Protein AF-0000000086678630 (afdb_homodimer)

Sequence (394 aa):
MTDIEASNRVDGRSARSERTRRAIVAAHLALIDEGDLKPTGERIAERAGVSLRTLWTNFKDMETLFAASGELVKERQDAMYRRIEPELPLVERVEEFCSQRVEVLEMLAPSARASSLREPFSAQLRINRARNIARARRQIEEVFETELASAVERDQLVNAITVASTWSSWSMMRDALQMPIDDAEAIMRRMVAALLQMTDIEASNRVDGRSARSERTRRAIVAAHLALIDEGDLKPTGERIAERAGVSLRTLWTNFKDMETLFAASGELVKERQDAMYRRIEPELPLVERVEEFCSQRVEVLEMLAPSARASSLREPFSAQLRINRARNIARARRQIEEVFETELASAVERDQLVNAITVASTWSSWSMMRDALQMPIDDAEAIMRRMVAALLQ

Structure (mmCIF, N/CA/C/O backbone):
data_AF-0000000086678630-model_v1
#
loop_
_entity.id
_entity.type
_entity.pdbx_description
1 polymer 'HTH tetR-type domain-containing protein'
#
loop_
_atom_site.group_PDB
_atom_site.id
_atom_site.type_symbol
_atom_site.label_atom_id
_atom_site.label_alt_id
_atom_site.label_comp_id
_atom_site.label_asym_id
_atom_site.label_entity_id
_atom_site.label_seq_id
_atom_site.pdbx_PDB_ins_code
_atom_site.Cartn_x
_atom_site.Cartn_y
_atom_site.Cartn_z
_atom_site.occupancy
_atom_site.B_iso_or_equiv
_atom_site.auth_seq_id
_atom_site.auth_comp_id
_atom_site.auth_asym_id
_atom_site.auth_atom_id
_atom_site.pdbx_PDB_model_num
ATOM 1 N N . MET A 1 1 ? -47.656 20.438 28.766 1 54.31 1 MET A N 1
ATOM 2 C CA . MET A 1 1 ? -46.906 19.797 27.688 1 54.31 1 MET A CA 1
ATOM 3 C C . MET A 1 1 ? -47.062 18.281 27.734 1 54.31 1 MET A C 1
ATOM 5 O O . MET A 1 1 ? -46.656 17.641 28.703 1 54.31 1 MET A O 1
ATOM 9 N N . THR A 1 2 ? -47.906 17.688 26.891 1 65.38 2 THR A N 1
ATOM 10 C CA . THR A 1 2 ? -48.25 16.281 27.062 1 65.38 2 THR A CA 1
ATOM 11 C C . THR A 1 2 ? -47.094 15.375 26.656 1 65.38 2 THR A C 1
ATOM 13 O O . THR A 1 2 ? -46.219 15.789 25.891 1 65.38 2 THR A O 1
ATOM 16 N N . ASP A 1 3 ? -47.031 14.258 27.359 1 73.25 3 ASP A N 1
ATOM 17 C CA . ASP A 1 3 ? -46.031 13.195 27.156 1 73.25 3 ASP A CA 1
ATOM 18 C C . ASP A 1 3 ? -45.875 12.891 25.672 1 73.25 3 ASP A C 1
ATOM 20 O O . ASP A 1 3 ? -44.781 12.547 25.219 1 73.25 3 ASP A O 1
ATOM 24 N N . ILE A 1 4 ? -46.938 13.055 24.906 1 74 4 ILE A N 1
ATOM 25 C CA . ILE A 1 4 ? -46.938 12.773 23.484 1 74 4 ILE A CA 1
ATOM 26 C C . ILE A 1 4 ? -46.188 13.875 22.734 1 74 4 ILE A C 1
ATOM 28 O O . ILE A 1 4 ? -45.438 13.594 21.812 1 74 4 ILE A O 1
ATOM 32 N N . GLU A 1 5 ? -46.375 15.164 23.156 1 66.75 5 GLU A N 1
ATOM 33 C CA . GLU A 1 5 ? -45.688 16.281 22.5 1 66.75 5 GLU A CA 1
ATOM 34 C C . GLU A 1 5 ? -44.188 16.219 22.766 1 66.75 5 GLU A C 1
ATOM 36 O O . GLU A 1 5 ? -43.375 16.516 21.875 1 66.75 5 GLU A O 1
ATOM 41 N N . ALA A 1 6 ? -43.844 15.734 23.922 1 69.5 6 ALA A N 1
ATOM 42 C CA . ALA A 1 6 ? -42.438 15.578 24.297 1 69.5 6 ALA A CA 1
ATOM 43 C C . ALA A 1 6 ? -41.781 14.461 23.484 1 69.5 6 ALA A C 1
ATOM 45 O O . ALA A 1 6 ? -40.625 14.602 23.062 1 69.5 6 ALA A O 1
ATOM 46 N N . SER A 1 7 ? -42.531 13.406 23.375 1 69.56 7 SER A N 1
ATOM 47 C CA . SER A 1 7 ? -42.031 12.273 22.594 1 69.56 7 SER A CA 1
ATOM 48 C C . SER A 1 7 ? -41.844 12.648 21.141 1 69.56 7 SER A C 1
ATOM 50 O O . SER A 1 7 ? -40.844 12.266 20.5 1 69.56 7 SER A O 1
ATOM 52 N N . ASN A 1 8 ? -42.656 13.391 20.562 1 66.75 8 ASN A N 1
ATOM 53 C CA . ASN A 1 8 ? -42.562 13.852 19.172 1 66.75 8 ASN A CA 1
ATOM 54 C C . ASN A 1 8 ? -41.438 14.836 18.984 1 66.75 8 ASN A C 1
ATOM 56 O O . ASN A 1 8 ? -40.781 14.844 17.938 1 66.75 8 ASN A O 1
ATOM 60 N N . ARG A 1 9 ? -41.219 15.656 19.875 1 67.06 9 ARG A N 1
ATOM 61 C CA . ARG A 1 9 ? -40.125 16.609 19.844 1 67.06 9 ARG A CA 1
ATOM 62 C C . ARG A 1 9 ? -38.781 15.906 19.906 1 67.06 9 ARG A C 1
ATOM 64 O O . ARG A 1 9 ? -37.844 16.281 19.203 1 67.06 9 ARG A O 1
ATOM 71 N N . VAL A 1 10 ? -38.781 14.922 20.844 1 70.44 10 VAL A N 1
ATOM 72 C CA . VAL A 1 10 ? -37.531 14.133 20.969 1 70.44 10 VAL A CA 1
ATOM 73 C C . VAL A 1 10 ? -37.281 13.375 19.656 1 70.44 10 VAL A C 1
ATOM 75 O O . VAL A 1 10 ? -36.156 13.297 19.203 1 70.44 10 VAL A O 1
ATOM 78 N N . ASP A 1 11 ? -38.344 12.914 19.109 1 71.56 11 ASP A N 1
ATOM 79 C CA . ASP A 1 11 ? -38.25 12.211 17.828 1 71.56 11 ASP A CA 1
ATOM 80 C C . ASP A 1 11 ? -37.812 13.156 16.703 1 71.56 11 ASP A C 1
ATOM 82 O O . ASP A 1 11 ? -37 12.805 15.875 1 71.56 11 ASP A O 1
ATOM 86 N N . GLY A 1 12 ? -38.375 14.336 16.719 1 72.38 12 GLY A N 1
ATOM 87 C CA . GLY A 1 12 ? -38.031 15.336 15.719 1 72.38 12 GLY A CA 1
ATOM 88 C C . GLY A 1 12 ? -36.594 15.812 15.828 1 72.38 12 GLY A C 1
ATOM 89 O O . GLY A 1 12 ? -35.906 15.961 14.82 1 72.38 12 GLY A O 1
ATOM 90 N N . ARG A 1 13 ? -36.125 16.094 17.062 1 72.12 13 ARG A N 1
ATOM 91 C CA . ARG A 1 13 ? -34.75 16.5 17.328 1 72.12 13 ARG A CA 1
ATOM 92 C C . ARG A 1 13 ? -33.75 15.414 16.922 1 72.12 13 ARG A C 1
ATOM 94 O O . ARG A 1 13 ? -32.719 15.703 16.359 1 72.12 13 ARG A O 1
ATOM 101 N N . SER A 1 14 ? -34.156 14.234 17.281 1 76.88 14 SER A N 1
ATOM 102 C CA . SER A 1 14 ? -33.344 13.086 16.906 1 76.88 14 SER A CA 1
ATOM 103 C C . SER A 1 14 ? -33.25 12.945 15.391 1 76.88 14 SER A C 1
ATOM 105 O O . SER A 1 14 ? -32.188 12.672 14.852 1 76.88 14 SER A O 1
ATOM 107 N N . ALA A 1 15 ? -34.375 13.188 14.766 1 82.75 15 ALA A N 1
ATOM 108 C CA . ALA A 1 15 ? -34.406 13.102 13.305 1 82.75 15 ALA A CA 1
ATOM 109 C C . ALA A 1 15 ? -33.562 14.211 12.672 1 82.75 15 ALA A C 1
ATOM 111 O O . ALA A 1 15 ? -32.875 13.984 11.68 1 82.75 15 ALA A O 1
ATOM 112 N N . ARG A 1 16 ? -33.688 15.391 13.195 1 81.94 16 ARG A N 1
ATOM 113 C CA . ARG A 1 16 ? -32.906 16.516 12.68 1 81.94 16 ARG A CA 1
ATOM 114 C C . ARG A 1 16 ? -31.406 16.281 12.891 1 81.94 16 ARG A C 1
ATOM 116 O O . ARG A 1 16 ? -30.609 16.578 12 1 81.94 16 ARG A O 1
ATOM 123 N N . SER A 1 17 ? -31.094 15.766 14.031 1 85.94 17 SER A N 1
ATOM 124 C CA . SER A 1 17 ? -29.703 15.461 14.344 1 85.94 17 SER A CA 1
ATOM 125 C C . SER A 1 17 ? -29.141 14.398 13.406 1 85.94 17 SER A C 1
ATOM 127 O O . SER A 1 17 ? -28.016 14.523 12.914 1 85.94 17 SER A O 1
ATOM 129 N N . GLU A 1 18 ? -30 13.492 13.164 1 90.5 18 GLU A N 1
ATOM 130 C CA . GLU A 1 18 ? -29.578 12.422 12.266 1 90.5 18 GLU A CA 1
ATOM 131 C C . GLU A 1 18 ? -29.375 12.938 10.844 1 90.5 18 GLU A C 1
ATOM 133 O O . GLU A 1 18 ? -28.438 12.531 10.148 1 90.5 18 GLU A O 1
ATOM 138 N N . ARG A 1 19 ? -30.234 13.766 10.438 1 92.5 19 ARG A N 1
ATOM 139 C CA . ARG A 1 19 ? -30.109 14.383 9.117 1 92.5 19 ARG A CA 1
ATOM 140 C C . ARG A 1 19 ? -28.828 15.195 9.008 1 92.5 19 ARG A C 1
ATOM 142 O O . ARG A 1 19 ? -28.125 15.133 7.996 1 92.5 19 ARG A O 1
ATOM 149 N N . THR A 1 20 ? -28.547 15.953 10.031 1 94.81 20 THR A N 1
ATOM 150 C CA . THR A 1 20 ? -27.328 16.766 10.062 1 94.81 20 THR A CA 1
ATOM 151 C C . THR A 1 20 ? -26.094 15.875 10.031 1 94.81 20 THR A C 1
ATOM 153 O O . THR A 1 20 ? -25.156 16.141 9.281 1 94.81 20 THR A O 1
ATOM 156 N N . ARG A 1 21 ? -26.141 14.844 10.781 1 96.31 21 ARG A N 1
ATOM 157 C CA . ARG A 1 21 ? -25.031 13.914 10.812 1 96.31 21 ARG A CA 1
ATOM 158 C C . ARG A 1 21 ? -24.797 13.297 9.438 1 96.31 21 ARG A C 1
ATOM 160 O O . ARG A 1 21 ? -23.641 13.203 8.984 1 96.31 21 ARG A O 1
ATOM 167 N N . ARG A 1 22 ? -25.844 12.945 8.82 1 96.38 22 ARG A N 1
ATOM 168 C CA . ARG A 1 22 ? -25.75 12.352 7.492 1 96.38 22 ARG A CA 1
ATOM 169 C C . ARG A 1 22 ? -25.188 13.352 6.488 1 96.38 22 ARG A C 1
ATOM 171 O O . ARG A 1 22 ? -24.391 12.984 5.629 1 96.38 22 ARG A O 1
ATOM 178 N N . ALA A 1 23 ? -25.609 14.539 6.598 1 97.31 23 ALA A N 1
ATOM 179 C CA . ALA A 1 23 ? -25.125 15.586 5.699 1 97.31 23 ALA A CA 1
ATOM 180 C C . ALA A 1 23 ? -23.625 15.812 5.875 1 97.31 23 ALA A C 1
ATOM 182 O O . ALA A 1 23 ? -22.906 16.016 4.898 1 97.31 23 ALA A O 1
ATOM 183 N N . ILE A 1 24 ? -23.172 15.758 7.066 1 98.06 24 ILE A N 1
ATOM 184 C CA . ILE A 1 24 ? -21.766 15.961 7.383 1 98.06 24 ILE A CA 1
ATOM 185 C C . I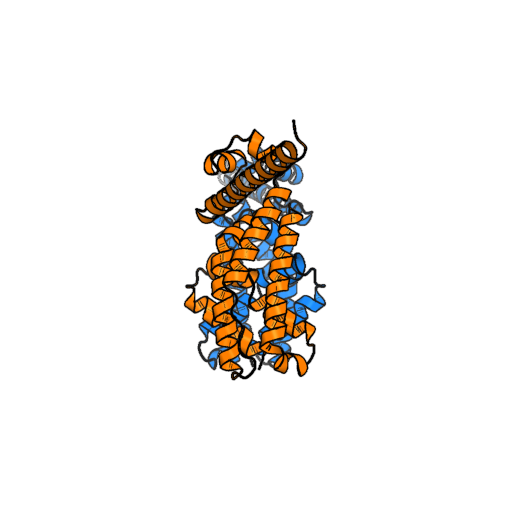LE A 1 24 ? -20.938 14.812 6.82 1 98.06 24 ILE A C 1
ATOM 187 O O . ILE A 1 24 ? -19.906 15.039 6.184 1 98.06 24 ILE A O 1
ATOM 191 N N . VAL A 1 25 ? -21.438 13.664 7.035 1 98.38 25 VAL A N 1
ATOM 192 C CA . VAL A 1 25 ? -20.734 12.477 6.539 1 98.38 25 VAL A CA 1
ATOM 193 C C . VAL A 1 25 ? -20.672 12.508 5.016 1 98.38 25 VAL A C 1
ATOM 195 O O . VAL A 1 25 ? -19.625 12.266 4.422 1 98.38 25 VAL A O 1
ATOM 198 N N . ALA A 1 26 ? -21.766 12.867 4.422 1 98.12 26 ALA A N 1
ATOM 199 C CA . ALA A 1 26 ? -21.828 12.961 2.963 1 98.12 26 ALA A CA 1
ATOM 200 C C . ALA A 1 26 ? -20.875 14.031 2.441 1 98.12 26 ALA A C 1
ATOM 202 O O . ALA A 1 26 ? -20.219 13.836 1.42 1 98.12 26 ALA A O 1
ATOM 203 N N . ALA A 1 27 ? -20.797 15.102 3.109 1 98.5 27 ALA A N 1
ATOM 204 C CA . ALA A 1 27 ? -19.891 16.188 2.732 1 98.5 27 ALA A CA 1
ATOM 205 C C . ALA A 1 27 ? -18.438 15.758 2.826 1 98.5 27 ALA A C 1
ATOM 207 O O . ALA A 1 27 ? -17.641 16.062 1.938 1 98.5 27 ALA A O 1
ATOM 208 N N . HIS A 1 28 ? -18.156 15.086 3.926 1 98.44 28 HIS A N 1
ATOM 209 C CA . HIS A 1 28 ? -16.812 14.578 4.121 1 98.44 28 HIS A CA 1
ATOM 210 C C . HIS A 1 28 ? -16.375 13.695 2.957 1 98.44 28 HIS A C 1
ATOM 212 O O . HIS A 1 28 ? -15.336 13.922 2.348 1 98.44 28 HIS A O 1
ATOM 218 N N .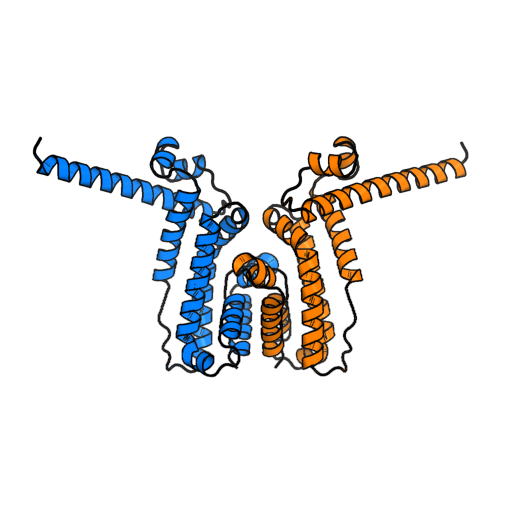 LEU A 1 29 ? -17.203 12.75 2.57 1 98.19 29 LEU A N 1
ATOM 219 C CA . LEU A 1 29 ? -16.891 11.805 1.507 1 98.19 29 LEU A CA 1
ATOM 220 C C . LEU A 1 29 ? -16.906 12.492 0.145 1 98.19 29 LEU A C 1
ATOM 222 O O . LEU A 1 29 ? -16.141 12.141 -0.745 1 98.19 29 LEU A O 1
ATOM 226 N N . ALA A 1 30 ? -17.766 13.477 -0.025 1 98.19 30 ALA A N 1
ATOM 227 C CA . ALA A 1 30 ? -17.812 14.227 -1.279 1 98.19 30 ALA A CA 1
ATOM 228 C C . ALA A 1 30 ? -16.516 14.977 -1.524 1 98.19 30 ALA A C 1
ATOM 230 O O . ALA A 1 30 ? -15.992 14.984 -2.645 1 98.19 30 ALA A O 1
ATOM 231 N N . LEU A 1 31 ? -16.047 15.578 -0.527 1 98.44 31 LEU A N 1
ATOM 232 C CA . LEU A 1 31 ? -14.773 16.281 -0.639 1 98.44 31 LEU A CA 1
ATOM 233 C C . LEU A 1 31 ? -13.648 15.328 -1.026 1 98.44 31 LEU A C 1
ATOM 235 O O . LEU A 1 31 ? -12.82 15.656 -1.882 1 98.44 31 LEU A O 1
ATOM 239 N N . ILE A 1 32 ? -13.688 14.188 -0.42 1 97.88 32 ILE A N 1
ATOM 240 C CA . ILE A 1 32 ? -12.68 13.18 -0.709 1 97.88 32 ILE A CA 1
ATOM 241 C C . ILE A 1 32 ? -12.828 12.695 -2.148 1 97.88 32 ILE A C 1
ATOM 243 O O . ILE A 1 32 ? -11.844 12.578 -2.881 1 97.88 32 ILE A O 1
ATOM 247 N N . ASP A 1 33 ? -14.008 12.5 -2.545 1 96.5 33 ASP A N 1
ATOM 248 C CA . ASP A 1 33 ? -14.281 12.055 -3.908 1 96.5 33 ASP A CA 1
ATOM 249 C C . ASP A 1 33 ? -13.82 13.094 -4.93 1 96.5 33 ASP A C 1
ATOM 251 O O . ASP A 1 33 ? -13.438 12.742 -6.047 1 96.5 33 ASP A O 1
ATOM 255 N N . GLU A 1 34 ? -13.828 14.312 -4.535 1 96.88 34 GLU A N 1
ATOM 256 C CA . GLU A 1 34 ? -13.438 15.414 -5.41 1 96.88 34 GLU A CA 1
ATOM 257 C C . GLU A 1 34 ? -11.922 15.617 -5.414 1 96.88 34 GLU A C 1
ATOM 259 O O . GLU A 1 34 ? -11.406 16.453 -6.156 1 96.88 34 GLU A O 1
ATOM 264 N N . GLY A 1 35 ? -11.242 14.867 -4.574 1 95.56 35 GLY A N 1
ATOM 265 C CA . GLY A 1 35 ? -9.789 14.875 -4.656 1 95.56 35 GLY A CA 1
ATOM 266 C C . GLY A 1 35 ? -9.125 15.477 -3.43 1 95.56 35 GLY A C 1
ATOM 267 O O . GLY A 1 35 ? -7.898 15.539 -3.352 1 95.56 35 GLY A O 1
ATOM 268 N N . ASP A 1 36 ? -9.922 15.961 -2.461 1 96.69 36 ASP A N 1
ATOM 269 C CA . ASP A 1 36 ? -9.367 16.484 -1.218 1 96.69 36 ASP A CA 1
ATOM 270 C C . ASP A 1 36 ? -8.914 15.344 -0.303 1 96.69 36 ASP A C 1
ATOM 272 O O . ASP A 1 36 ? -9.734 14.703 0.355 1 96.69 36 ASP A O 1
ATOM 276 N N . LEU A 1 37 ? -7.645 15.164 -0.126 1 95.38 37 LEU A N 1
ATOM 277 C CA . LEU A 1 37 ? -7.098 14.031 0.605 1 95.38 37 LEU A CA 1
ATOM 278 C C . LEU A 1 37 ? -7.137 14.281 2.109 1 95.38 37 LEU A C 1
ATOM 280 O O . LEU A 1 37 ? -7.012 13.344 2.902 1 95.38 37 LEU A O 1
ATOM 284 N N . LYS A 1 38 ? -7.281 15.484 2.477 1 94.12 38 LYS A N 1
ATOM 285 C CA . LYS A 1 38 ? -7.277 15.836 3.895 1 94.12 38 LYS A CA 1
ATOM 286 C C . LYS A 1 38 ? -8.258 16.969 4.184 1 94.12 38 LYS A C 1
ATOM 288 O O . LYS A 1 38 ? -7.859 18.047 4.633 1 94.12 38 LYS A O 1
ATOM 293 N N . PRO A 1 39 ? -9.516 16.656 3.988 1 96.88 39 PRO A N 1
ATOM 294 C CA . PRO A 1 39 ? -10.461 17.734 4.254 1 96.88 39 PRO A CA 1
ATOM 295 C C . PRO A 1 39 ? -10.43 18.219 5.707 1 96.88 39 PRO A C 1
ATOM 297 O O . PRO A 1 39 ? -10.273 17.391 6.621 1 96.88 39 PRO A O 1
ATOM 300 N N . THR A 1 40 ? -10.547 19.516 5.887 1 96.31 40 THR A N 1
ATOM 301 C CA . THR A 1 40 ? -10.578 20.078 7.234 1 96.31 40 THR A CA 1
ATOM 302 C C . THR A 1 40 ? -12.016 20.172 7.746 1 96.31 40 THR A C 1
ATOM 304 O O . THR A 1 40 ? -12.961 20.094 6.965 1 96.31 40 THR A O 1
ATOM 307 N N . GLY A 1 41 ? -12.062 20.328 9.008 1 97.25 41 GLY A N 1
ATOM 308 C CA . GLY A 1 41 ? -13.375 20.547 9.586 1 97.25 41 GLY A CA 1
ATOM 309 C C . GLY A 1 41 ? -14.109 21.719 8.977 1 97.25 41 GLY A C 1
ATOM 310 O O . GLY A 1 41 ? -15.312 21.641 8.711 1 97.25 41 GLY A O 1
ATOM 311 N N . GLU A 1 42 ? -13.422 22.75 8.688 1 97.75 42 GLU A N 1
ATOM 312 C CA . GLU A 1 42 ? -14.016 23.953 8.094 1 97.75 42 GLU A CA 1
ATOM 313 C C . GLU A 1 42 ? -14.594 23.641 6.715 1 97.75 42 GLU A C 1
ATOM 315 O O . GLU A 1 42 ? -15.719 24.047 6.41 1 97.75 42 GLU A O 1
ATOM 320 N N . ARG A 1 43 ? -13.898 22.984 5.867 1 98 43 ARG A N 1
ATOM 321 C CA . ARG A 1 43 ? -14.344 22.656 4.516 1 98 43 ARG A CA 1
ATOM 322 C C . ARG A 1 43 ? -15.531 21.688 4.547 1 98 43 ARG A C 1
ATOM 324 O O . ARG A 1 43 ? -16.453 21.812 3.746 1 98 43 ARG A O 1
ATOM 331 N N . ILE A 1 44 ? -15.453 20.75 5.504 1 98.56 44 ILE A N 1
ATOM 332 C CA . ILE A 1 44 ? -16.531 19.781 5.645 1 98.56 44 ILE A CA 1
ATOM 333 C C . ILE A 1 44 ? -17.812 20.484 6.07 1 98.56 44 ILE A C 1
ATOM 335 O O . ILE A 1 44 ? -18.875 20.266 5.488 1 98.56 44 ILE A O 1
ATOM 339 N N . ALA A 1 45 ? -17.641 21.328 7.082 1 98.38 45 ALA A N 1
ATOM 340 C CA . ALA A 1 45 ? -18.797 22.078 7.578 1 98.38 45 ALA A CA 1
ATOM 341 C C . ALA A 1 45 ? -19.406 22.938 6.473 1 98.38 45 ALA A C 1
ATOM 343 O O . ALA A 1 45 ? -20.625 22.953 6.277 1 98.38 45 ALA A O 1
ATOM 344 N N . GLU A 1 46 ? -18.547 23.641 5.746 1 98.38 46 GLU A N 1
ATOM 345 C CA . GLU A 1 46 ? -18.984 24.484 4.641 1 98.38 46 GLU A CA 1
ATOM 346 C C . GLU A 1 46 ? -19.734 23.672 3.594 1 98.38 46 GLU A C 1
ATOM 348 O O . GLU A 1 46 ? -20.828 24.047 3.168 1 98.38 46 GLU A O 1
ATOM 353 N N . ARG A 1 47 ? -19.203 22.547 3.223 1 98 47 ARG A N 1
ATOM 354 C CA . ARG A 1 47 ? -19.828 21.688 2.217 1 98 47 ARG A CA 1
ATOM 355 C C . ARG A 1 47 ? -21.172 21.156 2.701 1 98 47 ARG A C 1
ATOM 357 O O . ARG A 1 47 ? -22.094 20.984 1.909 1 98 47 ARG A O 1
ATOM 364 N N . ALA A 1 48 ? -21.281 20.875 3.982 1 98.06 48 ALA A N 1
ATOM 365 C CA . ALA A 1 48 ? -22.484 20.312 4.582 1 98.06 48 ALA A CA 1
ATOM 366 C C . ALA A 1 48 ? -23.531 21.406 4.836 1 98.06 48 ALA A C 1
ATOM 368 O O . ALA A 1 48 ? -24.688 21.109 5.145 1 98.06 48 ALA A O 1
ATOM 369 N N . GLY A 1 49 ? -23.094 22.641 4.754 1 97.88 49 GLY A N 1
ATOM 370 C CA . GLY A 1 49 ? -24 23.75 5.016 1 97.88 49 GLY A CA 1
ATOM 371 C C . GLY A 1 49 ? -24.297 23.938 6.488 1 97.88 49 GLY A C 1
ATOM 372 O O . GLY A 1 49 ? -25.422 24.266 6.863 1 97.88 49 GLY A O 1
ATOM 373 N N . VAL A 1 50 ? -23.344 23.656 7.309 1 97.75 50 VAL A N 1
ATOM 374 C CA . VAL A 1 50 ? -23.5 23.828 8.75 1 97.75 50 VAL A CA 1
ATOM 375 C C . VAL A 1 50 ? -22.328 24.641 9.305 1 97.75 50 VAL A C 1
ATOM 377 O O . VAL A 1 50 ? -21.344 24.875 8.602 1 97.75 50 VAL A O 1
ATOM 380 N N . SER A 1 51 ? -22.469 25.109 10.508 1 97.19 51 SER A N 1
ATOM 381 C CA . SER A 1 51 ? -21.359 25.766 11.18 1 97.19 51 SER A CA 1
ATOM 382 C C . SER A 1 51 ? -20.328 24.766 11.672 1 97.19 51 SER A C 1
ATOM 384 O O . SER A 1 51 ? -20.641 23.594 11.875 1 97.19 51 SER A O 1
ATOM 386 N N . LEU A 1 52 ? -19.125 25.25 11.82 1 97 52 LEU A N 1
ATOM 387 C CA . LEU A 1 52 ? -18.094 24.422 12.406 1 97 52 LEU A CA 1
ATOM 388 C C . LEU A 1 52 ? -18.5 23.922 13.789 1 97 52 LEU A C 1
ATOM 390 O O . LEU A 1 52 ? -18.234 22.781 14.156 1 97 52 LEU A O 1
ATOM 394 N N . ARG A 1 53 ? -19.172 24.719 14.523 1 96.69 53 ARG A N 1
ATOM 395 C CA . ARG A 1 53 ? -19.672 24.328 15.844 1 96.69 53 ARG A CA 1
ATOM 396 C C . ARG A 1 53 ? -20.656 23.172 15.734 1 96.69 53 ARG A C 1
ATOM 398 O O . ARG A 1 53 ? -20.578 22.219 16.5 1 96.69 53 ARG A O 1
ATOM 405 N N . THR A 1 54 ? -21.516 23.281 14.844 1 96.69 54 THR A N 1
ATOM 406 C CA . THR A 1 54 ? -22.5 22.234 14.617 1 96.69 54 THR A CA 1
ATOM 407 C C . THR A 1 54 ? -21.812 20.922 14.242 1 96.69 54 THR A C 1
ATOM 409 O O . THR A 1 54 ? -22.219 19.859 14.719 1 96.69 54 THR A O 1
ATOM 412 N N . LEU A 1 55 ? -20.797 20.984 13.367 1 97.56 55 LEU A N 1
ATOM 413 C CA . LEU A 1 55 ? -20.031 19.781 13.008 1 97.56 55 LEU A CA 1
ATOM 414 C C . LEU A 1 55 ? -19.5 19.094 14.25 1 97.56 55 LEU A C 1
ATOM 416 O O . LEU A 1 55 ? -19.719 17.891 14.445 1 97.56 55 LEU A O 1
ATOM 420 N N . TRP A 1 56 ? -18.922 19.875 15.133 1 96.31 56 TRP A N 1
ATOM 421 C CA . TRP A 1 56 ? -18.203 19.281 16.25 1 96.31 56 TRP A CA 1
ATOM 422 C C . TRP A 1 56 ? -19.156 18.953 17.391 1 96.31 56 TRP A C 1
ATOM 424 O O . TRP A 1 56 ? -18.797 18.188 18.297 1 96.31 56 TRP A O 1
ATOM 434 N N . THR A 1 57 ? -20.359 19.516 17.391 1 95.75 57 THR A N 1
ATOM 435 C CA . THR A 1 57 ? -21.391 19.062 18.328 1 95.75 57 THR A CA 1
ATOM 436 C C . THR A 1 57 ? -21.922 17.688 17.938 1 95.75 57 THR A C 1
ATOM 438 O O . THR A 1 57 ? -22.281 16.891 18.797 1 95.75 57 THR A O 1
ATOM 441 N N . ASN A 1 58 ? -21.922 17.5 16.656 1 96.31 58 ASN A N 1
ATOM 442 C CA . ASN A 1 58 ? -22.391 16.219 16.172 1 96.31 58 ASN A CA 1
ATOM 443 C C . ASN A 1 58 ? -21.297 15.156 16.203 1 96.31 58 ASN A C 1
ATOM 445 O O . ASN A 1 58 ? -21.594 13.969 16.359 1 96.31 58 ASN A O 1
ATOM 449 N N . PHE A 1 59 ? -20.078 15.586 15.93 1 97.06 59 PHE A N 1
ATOM 450 C CA . PHE A 1 59 ? -18.906 14.719 15.961 1 97.06 59 PHE A CA 1
ATOM 451 C C . PHE A 1 59 ? -17.828 15.297 16.859 1 97.06 59 PHE A C 1
ATOM 453 O O . PHE A 1 59 ? -17.219 16.328 16.547 1 97.06 59 PHE A O 1
ATOM 460 N N . LYS A 1 60 ? -17.609 14.617 17.875 1 94.38 60 LYS A N 1
ATOM 461 C CA . LYS A 1 60 ? -16.688 15.109 18.891 1 94.38 60 LYS A CA 1
ATOM 462 C C . LYS A 1 60 ? -15.305 15.398 18.297 1 94.38 60 LYS A C 1
ATOM 464 O O . LYS A 1 60 ? -14.617 16.328 18.734 1 94.38 60 LYS A O 1
ATOM 469 N N . ASP A 1 61 ? -14.898 14.57 17.359 1 95.38 61 ASP A N 1
ATOM 470 C CA . ASP A 1 61 ? -13.594 14.719 16.719 1 95.38 61 ASP A CA 1
ATOM 471 C C . ASP A 1 61 ? -13.57 14.039 15.352 1 95.38 61 ASP A C 1
ATOM 473 O O . ASP A 1 61 ? -14.578 13.484 14.906 1 95.38 61 ASP A O 1
ATOM 477 N N . MET A 1 62 ? -12.516 14.094 14.773 1 95.56 62 MET A N 1
ATOM 478 C CA . MET A 1 62 ? -12.359 13.523 13.438 1 95.56 62 MET A CA 1
ATOM 479 C C . MET A 1 62 ? -12.477 12.008 13.469 1 95.56 62 MET A C 1
ATOM 481 O O . MET A 1 62 ? -13 11.398 12.531 1 95.56 62 MET A O 1
ATOM 485 N N . GLU A 1 63 ? -12.047 11.336 14.5 1 97.25 63 GLU A N 1
ATOM 486 C CA . GLU A 1 63 ? -12.133 9.891 14.625 1 97.25 63 GLU A CA 1
ATOM 487 C C . GLU A 1 63 ? -13.578 9.414 14.555 1 97.25 63 GLU A C 1
ATOM 489 O O . GLU A 1 63 ? -13.883 8.438 13.859 1 97.25 63 GLU A O 1
ATOM 494 N N . THR A 1 64 ? -14.359 10.148 15.258 1 97.5 64 THR A N 1
ATOM 495 C CA . THR A 1 64 ? -15.773 9.789 15.25 1 97.5 64 THR A CA 1
ATOM 496 C C . THR A 1 64 ? -16.375 10.023 13.867 1 97.5 64 THR A C 1
ATOM 498 O O . THR A 1 64 ? -17.234 9.266 13.422 1 97.5 64 THR A O 1
ATOM 501 N N . LEU A 1 65 ? -15.953 11.086 13.25 1 97.88 65 LEU A N 1
ATOM 502 C CA . LEU A 1 65 ? -16.406 11.336 11.883 1 97.88 65 LEU A CA 1
ATOM 503 C C . LEU A 1 65 ? -15.906 10.25 10.938 1 97.88 65 LEU A C 1
ATOM 505 O O . LEU A 1 65 ? -16.656 9.781 10.078 1 97.88 65 LEU 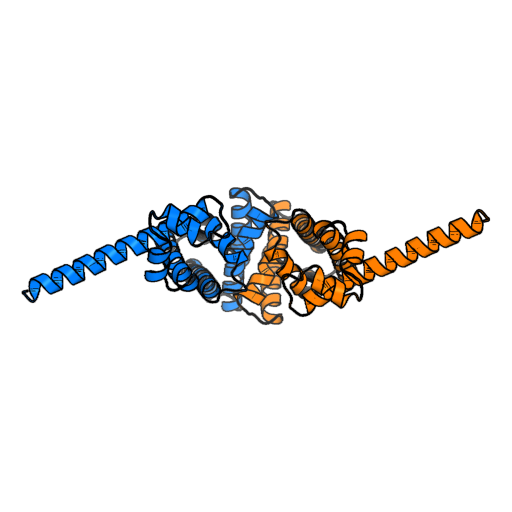A O 1
ATOM 509 N N . PHE A 1 66 ? -14.68 9.781 11.078 1 98 66 PHE A N 1
ATOM 510 C CA . PHE A 1 66 ? -14.125 8.703 10.266 1 98 66 PHE A CA 1
ATOM 511 C C . PHE A 1 66 ? -14.945 7.43 10.422 1 98 66 PHE A C 1
ATOM 513 O O . PHE A 1 66 ? -15.18 6.711 9.453 1 98 66 PHE A O 1
ATOM 520 N N . ALA A 1 67 ? -15.344 7.188 11.641 1 98.06 67 ALA A N 1
ATOM 521 C CA . ALA A 1 67 ? -16.156 6.004 11.898 1 98.06 67 ALA A CA 1
ATOM 522 C C . ALA A 1 67 ? -17.469 6.059 11.125 1 98.06 67 ALA A C 1
ATOM 524 O O . ALA A 1 67 ? -17.875 5.082 10.484 1 98.06 67 ALA A O 1
ATOM 525 N N . ALA A 1 68 ? -18.078 7.195 11.188 1 97.88 68 ALA A N 1
ATOM 526 C CA . ALA A 1 68 ? -19.344 7.371 10.492 1 97.88 68 ALA A CA 1
ATOM 527 C C . ALA A 1 68 ? -19.156 7.312 8.977 1 97.88 68 ALA A C 1
ATOM 529 O O . ALA A 1 68 ? -19.969 6.711 8.273 1 97.88 68 ALA A O 1
ATOM 530 N N . SER A 1 69 ? -18.172 7.934 8.461 1 97.81 69 SER A N 1
ATOM 531 C CA . SER A 1 69 ? -17.859 7.859 7.039 1 97.81 69 SER A CA 1
ATOM 532 C C . SER A 1 69 ? -17.562 6.426 6.605 1 97.81 69 SER A C 1
ATOM 534 O O . SER A 1 69 ? -18 6 5.531 1 97.81 69 SER A O 1
ATOM 536 N N . GLY A 1 70 ? -16.828 5.727 7.457 1 97.5 70 GLY A N 1
ATOM 537 C CA . GLY A 1 70 ? -16.547 4.324 7.191 1 97.5 70 GLY A CA 1
ATOM 538 C C . GLY A 1 70 ? -17.812 3.479 7.074 1 97.5 70 GLY A C 1
ATOM 539 O O . GLY A 1 70 ? -17.875 2.562 6.25 1 97.5 70 GLY A O 1
ATOM 540 N N . GLU A 1 71 ? -18.75 3.783 7.906 1 97 71 GLU A N 1
ATOM 541 C CA . GLU A 1 71 ? -20.016 3.062 7.852 1 97 71 GLU A CA 1
ATOM 542 C C . GLU A 1 71 ? -20.75 3.336 6.543 1 97 71 GLU A C 1
ATOM 544 O O . GLU A 1 71 ? -21.344 2.43 5.957 1 97 71 GLU A O 1
ATOM 549 N N . LEU A 1 72 ? -20.719 4.543 6.121 1 96.25 72 LEU A N 1
ATOM 550 C CA . LEU A 1 72 ? -21.359 4.871 4.855 1 96.25 72 LEU A CA 1
ATOM 551 C C . LEU A 1 72 ? -20.656 4.176 3.693 1 96.25 72 LEU A C 1
ATOM 553 O O . LEU A 1 72 ? -21.312 3.666 2.781 1 96.25 72 LEU A O 1
ATOM 557 N N . VAL A 1 73 ? -19.375 4.121 3.705 1 96.31 73 VAL A N 1
ATOM 558 C CA . VAL A 1 73 ? -18.609 3.424 2.686 1 96.31 73 VAL A CA 1
ATOM 559 C C . VAL A 1 73 ? -18.953 1.938 2.693 1 96.31 73 VAL A C 1
ATOM 561 O O . VAL A 1 73 ? -19.125 1.327 1.636 1 96.31 73 VAL A O 1
ATOM 564 N N . LYS A 1 74 ? -19.062 1.439 3.898 1 95.62 74 LYS A N 1
ATOM 565 C CA . LYS A 1 74 ? -19.469 0.048 4.047 1 95.62 74 LYS A CA 1
ATOM 566 C C . LYS A 1 74 ? -20.844 -0.192 3.4 1 95.62 74 LYS A C 1
ATOM 568 O O . LYS A 1 74 ? -21.047 -1.21 2.736 1 95.62 74 LYS A O 1
ATOM 573 N N . GLU A 1 75 ? -21.703 0.707 3.607 1 95.19 75 GLU A N 1
ATOM 574 C CA . GLU A 1 75 ? -23.031 0.593 3.012 1 95.19 75 GLU A CA 1
ATOM 575 C C . GLU A 1 75 ? -22.953 0.58 1.488 1 95.19 75 GLU A C 1
ATOM 577 O O . GLU A 1 75 ? -23.672 -0.175 0.832 1 95.19 75 GLU A O 1
ATOM 582 N N . ARG A 1 76 ? -22.125 1.406 0.993 1 95.06 76 ARG A N 1
ATOM 583 C CA . ARG A 1 76 ? -21.922 1.44 -0.452 1 95.06 76 ARG A CA 1
ATOM 584 C C . ARG A 1 76 ? -21.359 0.117 -0.956 1 95.06 76 ARG A C 1
ATOM 586 O O . ARG A 1 76 ? -21.781 -0.385 -2.002 1 95.06 76 ARG A O 1
ATOM 593 N N . GLN A 1 77 ? -20.438 -0.432 -0.232 1 94.94 77 GLN A N 1
ATOM 594 C CA . GLN A 1 77 ? -19.859 -1.729 -0.564 1 94.94 77 GLN A CA 1
ATOM 595 C C . GLN A 1 77 ? -20.922 -2.826 -0.548 1 94.94 77 GLN A C 1
ATOM 597 O O . GLN A 1 77 ? -20.969 -3.666 -1.449 1 94.94 77 GLN A O 1
ATOM 602 N N . ASP A 1 78 ? -21.766 -2.781 0.469 1 94.31 78 ASP A N 1
ATOM 603 C CA . ASP A 1 78 ? -22.844 -3.771 0.606 1 94.31 78 ASP A CA 1
ATOM 604 C C . ASP A 1 78 ? -23.766 -3.744 -0.6 1 94.31 78 ASP A C 1
ATOM 606 O O . ASP A 1 78 ? -24.219 -4.793 -1.068 1 94.31 78 ASP A O 1
ATOM 610 N N . ALA A 1 79 ? -23.953 -2.586 -1.098 1 95 79 ALA A N 1
ATOM 611 C CA . ALA A 1 79 ? -24.875 -2.41 -2.225 1 95 79 ALA A CA 1
ATOM 612 C C . ALA A 1 79 ? -24.266 -2.973 -3.51 1 95 79 ALA A C 1
ATOM 614 O O . ALA A 1 79 ? -25 -3.254 -4.469 1 95 79 ALA A O 1
ATOM 615 N N . MET A 1 80 ? -22.984 -3.195 -3.543 1 94.88 80 MET A N 1
ATOM 616 C CA . MET A 1 80 ? -22.281 -3.662 -4.738 1 94.88 80 MET A CA 1
ATOM 617 C C . MET A 1 80 ? -22.125 -5.18 -4.719 1 94.88 80 MET A C 1
ATOM 619 O O . MET A 1 80 ? -21.797 -5.785 -5.734 1 94.88 80 MET A O 1
ATOM 623 N N . TYR A 1 81 ? -22.328 -5.793 -3.572 1 93.25 81 TYR A N 1
ATOM 624 C CA . TYR A 1 81 ? -22.094 -7.223 -3.4 1 93.25 81 TYR A CA 1
ATOM 625 C C . TYR A 1 81 ? -23.109 -8.039 -4.18 1 93.25 81 TYR A C 1
ATOM 627 O O . TYR A 1 81 ? -24.312 -7.762 -4.133 1 93.25 81 TYR A O 1
ATOM 635 N N . ARG A 1 82 ? -22.672 -8.922 -4.922 1 95.19 82 ARG A N 1
ATOM 636 C CA . ARG A 1 82 ? -23.469 -9.93 -5.613 1 95.19 82 ARG A CA 1
ATOM 637 C C . ARG A 1 82 ? -22.969 -11.336 -5.297 1 95.19 82 ARG A C 1
ATOM 639 O O . ARG A 1 82 ? -21.766 -11.617 -5.426 1 95.19 82 ARG A O 1
ATOM 646 N N . ARG A 1 83 ? -23.875 -12.156 -4.953 1 95.31 83 ARG A N 1
ATOM 647 C CA . ARG A 1 83 ? -23.5 -13.531 -4.648 1 95.31 83 ARG A CA 1
ATOM 648 C C . ARG A 1 83 ? -22.969 -14.242 -5.883 1 95.31 83 ARG A C 1
ATOM 650 O O . ARG A 1 83 ? -23.531 -14.125 -6.973 1 95.31 83 ARG A O 1
ATOM 657 N N . ILE A 1 84 ? -21.859 -14.898 -5.742 1 97.31 84 ILE A N 1
ATOM 658 C CA . ILE A 1 84 ? -21.281 -15.719 -6.801 1 97.31 84 ILE A CA 1
ATOM 659 C C . ILE A 1 84 ? -21.656 -17.188 -6.574 1 97.31 84 ILE A C 1
ATOM 661 O O . ILE A 1 84 ? -21.406 -17.734 -5.496 1 97.31 84 ILE A O 1
ATOM 665 N N . GLU A 1 85 ? -22.266 -17.797 -7.562 1 95.19 85 GLU A N 1
ATOM 666 C CA . GLU A 1 85 ? -22.75 -19.172 -7.438 1 95.19 85 GLU A CA 1
ATOM 667 C C . GLU A 1 85 ? -21.594 -20.156 -7.246 1 95.19 85 GLU A C 1
ATOM 669 O O . GLU A 1 85 ? -20.688 -20.234 -8.086 1 95.19 85 GLU A O 1
ATOM 674 N N . PRO A 1 86 ? -21.656 -20.875 -6.211 1 91.31 86 PRO A N 1
ATOM 675 C CA . PRO A 1 86 ? -20.547 -21.797 -5.926 1 91.31 86 PRO A CA 1
ATOM 676 C C . PRO A 1 86 ? -20.438 -22.922 -6.945 1 91.31 86 PRO A C 1
ATOM 678 O O . PRO A 1 86 ? -19.406 -23.578 -7.035 1 91.31 86 PRO A O 1
ATOM 681 N N . GLU A 1 87 ? -21.469 -23.188 -7.738 1 94.12 87 GLU A N 1
ATOM 682 C CA . GLU A 1 87 ? -21.5 -24.297 -8.68 1 94.12 87 GLU A CA 1
ATOM 683 C C . GLU A 1 87 ? -20.828 -23.938 -9.992 1 94.12 87 GLU A C 1
ATOM 685 O O . GLU A 1 87 ? -20.531 -24.812 -10.812 1 94.12 87 GLU A O 1
ATOM 690 N N . LEU A 1 88 ? -20.516 -22.656 -10.125 1 97 88 LEU A N 1
ATOM 691 C CA . LEU A 1 88 ? -19.828 -22.234 -11.336 1 97 88 LEU A CA 1
ATOM 692 C C . LEU A 1 88 ? -18.438 -22.859 -11.414 1 97 88 LEU A C 1
ATOM 694 O O . LEU A 1 88 ? -17.828 -23.141 -10.391 1 97 88 LEU A O 1
ATOM 698 N N . PRO A 1 89 ? -17.984 -23.078 -12.656 1 97.62 89 PRO A N 1
ATOM 699 C CA . PRO A 1 89 ? -16.578 -23.5 -12.805 1 97.62 89 PRO A CA 1
ATOM 700 C C . PRO A 1 89 ? -15.609 -22.5 -12.172 1 97.62 89 PRO A C 1
ATOM 702 O O . PRO A 1 89 ? -15.891 -21.312 -12.117 1 97.62 89 PRO A O 1
ATOM 705 N N . LEU A 1 90 ? -14.492 -22.984 -11.703 1 97.56 90 LEU A N 1
ATOM 706 C CA . LEU A 1 90 ? -13.508 -22.188 -10.992 1 97.56 90 LEU A CA 1
ATOM 707 C C . LEU A 1 90 ? -13.141 -20.938 -11.797 1 97.56 90 LEU A C 1
ATOM 709 O O . LEU A 1 90 ? -13.07 -19.844 -11.25 1 97.56 90 LEU A O 1
ATOM 713 N N . VAL A 1 91 ? -12.93 -21.094 -13.094 1 97.69 91 VAL A N 1
ATOM 714 C CA . VAL A 1 91 ? -12.508 -20 -13.953 1 97.69 91 VAL A CA 1
ATOM 715 C C . VAL A 1 91 ? -13.547 -18.875 -13.914 1 97.69 91 VAL A C 1
ATOM 717 O O . VAL A 1 91 ? -13.195 -17.703 -13.836 1 97.69 91 VAL A O 1
ATOM 720 N N . GLU A 1 92 ? -14.773 -19.219 -13.922 1 98.19 92 GLU A N 1
ATOM 721 C CA . GLU A 1 92 ? -15.852 -18.234 -13.883 1 98.19 92 GLU A CA 1
ATOM 722 C C . GLU A 1 92 ? -15.969 -17.594 -12.508 1 98.19 92 GLU A C 1
ATOM 724 O O . GLU A 1 92 ? -16.234 -16.391 -12.391 1 98.19 92 GLU A O 1
ATOM 729 N N . ARG A 1 93 ? -15.805 -18.406 -11.453 1 98.44 93 ARG A N 1
ATOM 730 C CA . ARG A 1 93 ? -15.836 -17.859 -10.102 1 98.44 93 ARG A CA 1
ATOM 731 C C . ARG A 1 93 ? -14.711 -16.859 -9.891 1 98.44 93 ARG A C 1
ATOM 733 O O . ARG A 1 93 ? -14.914 -15.805 -9.289 1 98.44 93 ARG A O 1
ATOM 740 N N . VAL A 1 94 ? -13.523 -17.156 -10.422 1 98.62 94 VAL A N 1
ATOM 741 C CA . VAL A 1 94 ? -12.383 -16.25 -10.32 1 98.62 94 VAL A CA 1
ATOM 742 C C . VAL A 1 94 ? -12.695 -14.961 -11.07 1 98.62 94 VAL A C 1
ATOM 744 O O . VAL A 1 94 ? -12.43 -13.867 -10.562 1 98.62 94 VAL A O 1
ATOM 747 N N . GLU A 1 95 ? -13.258 -15.07 -12.227 1 98.38 95 GLU A N 1
ATOM 748 C CA . GLU A 1 95 ? -13.602 -13.906 -13.031 1 98.38 95 GLU A CA 1
ATOM 749 C C . GLU A 1 95 ? -14.617 -13.023 -12.312 1 98.38 95 GLU A C 1
ATOM 751 O O . GLU A 1 95 ? -14.445 -11.805 -12.227 1 98.38 95 GLU A O 1
ATOM 756 N N . GLU A 1 96 ? -15.617 -13.586 -11.805 1 98.25 96 GLU A N 1
ATOM 757 C CA . GLU A 1 96 ? -16.672 -12.836 -11.117 1 98.25 96 GLU A CA 1
ATOM 758 C C . GLU A 1 96 ? -16.141 -12.203 -9.836 1 98.25 96 GLU A C 1
ATOM 760 O O . GLU A 1 96 ? -16.438 -11.055 -9.531 1 98.25 96 GLU A O 1
ATOM 765 N N . PHE A 1 97 ? -15.391 -13.039 -9.125 1 98.5 97 PHE A N 1
ATOM 766 C CA . PHE A 1 97 ? -14.797 -12.523 -7.895 1 98.5 97 PHE A CA 1
ATOM 767 C C . PHE A 1 97 ? -13.93 -11.305 -8.18 1 98.5 97 PHE A C 1
ATOM 769 O O . PHE A 1 97 ? -14.109 -10.258 -7.555 1 98.5 97 PHE A O 1
ATOM 776 N N . CYS A 1 98 ? -13.039 -11.398 -9.148 1 98.69 98 CYS A N 1
ATOM 777 C CA . CYS A 1 98 ? -12.117 -10.312 -9.461 1 98.69 98 CYS A CA 1
ATOM 778 C C . CYS A 1 98 ? -12.867 -9.102 -10.008 1 98.69 98 CYS A C 1
ATOM 780 O O . CYS A 1 98 ? -12.547 -7.965 -9.656 1 98.69 98 CYS A O 1
ATOM 782 N N . SER A 1 99 ? -13.852 -9.328 -10.844 1 98.25 99 SER A N 1
ATOM 783 C CA . SER A 1 99 ? -14.641 -8.227 -11.383 1 98.25 99 SER A CA 1
ATOM 784 C C . SER A 1 99 ? -15.336 -7.453 -10.273 1 98.25 99 SER A C 1
ATOM 786 O O . SER A 1 99 ? -15.32 -6.219 -10.266 1 98.25 99 SER A O 1
ATOM 788 N N . GLN A 1 100 ? -15.898 -8.148 -9.359 1 97.94 100 GLN A N 1
ATOM 789 C CA . GLN A 1 100 ? -16.578 -7.512 -8.234 1 97.94 100 GLN A CA 1
ATOM 790 C C . GLN A 1 100 ? -15.578 -6.793 -7.332 1 97.94 100 GLN A C 1
ATOM 792 O O . GLN A 1 100 ? -15.836 -5.68 -6.867 1 97.94 100 GLN A O 1
ATOM 797 N N . ARG A 1 101 ? -14.445 -7.441 -7.055 1 98 101 ARG A N 1
ATOM 798 C CA . ARG A 1 101 ? -13.398 -6.812 -6.246 1 98 101 ARG A CA 1
ATOM 799 C C . ARG A 1 101 ? -12.945 -5.496 -6.871 1 98 101 ARG A C 1
ATOM 801 O O . ARG A 1 101 ? -12.766 -4.5 -6.168 1 98 101 ARG A O 1
ATOM 808 N N . VAL A 1 102 ? -12.789 -5.484 -8.156 1 98.31 102 VAL A N 1
ATOM 809 C CA . VAL A 1 102 ? -12.336 -4.301 -8.875 1 98.31 102 VAL A CA 1
ATOM 810 C C . VAL A 1 102 ? -13.352 -3.17 -8.703 1 98.31 102 VAL A C 1
ATOM 812 O O . VAL A 1 102 ? -12.969 -2.029 -8.43 1 98.31 102 VAL A O 1
ATOM 815 N N . GLU A 1 103 ? -14.617 -3.471 -8.859 1 97.94 103 GLU A N 1
ATOM 816 C CA . GLU A 1 103 ? -15.656 -2.467 -8.656 1 97.94 103 GLU A CA 1
ATOM 817 C C . GLU A 1 103 ? -15.57 -1.855 -7.262 1 97.94 103 GLU A C 1
ATOM 819 O O . GLU A 1 103 ? -15.641 -0.634 -7.109 1 97.94 103 GLU A O 1
ATOM 824 N N . VAL A 1 104 ? -15.406 -2.678 -6.324 1 97.56 104 VAL A N 1
ATOM 825 C CA . VAL A 1 104 ? -15.344 -2.244 -4.934 1 97.56 104 VAL A CA 1
ATOM 826 C C . VAL A 1 104 ? -14.094 -1.396 -4.707 1 97.56 104 VAL A C 1
ATOM 828 O O . VAL A 1 104 ? -14.172 -0.32 -4.105 1 97.56 104 VAL A O 1
ATOM 831 N N . LEU A 1 105 ? -12.992 -1.853 -5.199 1 97.75 105 LEU A N 1
ATOM 832 C CA . LEU A 1 105 ? -11.727 -1.169 -4.977 1 97.75 105 LEU A CA 1
ATOM 833 C C . LEU A 1 105 ? -11.711 0.192 -5.664 1 97.75 105 LEU A C 1
ATOM 835 O O . LEU A 1 105 ? -11.156 1.155 -5.133 1 97.75 105 LEU A O 1
ATOM 839 N N . GLU A 1 106 ? -12.32 0.259 -6.816 1 97.75 106 GLU A N 1
ATOM 840 C CA . GLU A 1 106 ? -12.406 1.545 -7.504 1 97.75 106 GLU A CA 1
ATOM 841 C C . GLU A 1 106 ? -13.328 2.506 -6.758 1 97.75 106 GLU A C 1
ATOM 843 O O . GLU A 1 106 ? -13.055 3.707 -6.684 1 97.75 106 GLU A O 1
ATOM 848 N N . MET A 1 107 ? -14.391 1.998 -6.242 1 96.38 107 MET A N 1
ATOM 849 C CA . MET A 1 107 ? -15.289 2.809 -5.422 1 96.38 107 MET A CA 1
ATOM 850 C C . MET A 1 107 ? -14.594 3.277 -4.152 1 96.38 107 MET A C 1
ATOM 852 O O . MET A 1 107 ? -14.805 4.406 -3.703 1 96.38 107 MET A O 1
ATOM 856 N N . LEU A 1 108 ? -13.727 2.471 -3.553 1 96.44 108 LEU A N 1
ATOM 857 C CA . LEU A 1 108 ? -13.039 2.725 -2.289 1 96.44 108 LEU A CA 1
ATOM 858 C C . LEU A 1 108 ? -11.852 3.66 -2.492 1 96.44 108 LEU A C 1
ATOM 860 O O . LEU A 1 108 ? -11.352 4.254 -1.532 1 96.44 108 LEU A O 1
ATOM 864 N N . ALA A 1 109 ? -11.422 3.787 -3.717 1 96.88 109 ALA A N 1
ATOM 865 C CA . ALA A 1 109 ? -10.109 4.344 -4.031 1 96.88 109 ALA A CA 1
ATOM 866 C C . ALA A 1 109 ? -9.93 5.727 -3.412 1 96.88 109 ALA A C 1
ATOM 868 O O . ALA A 1 109 ? -8.953 5.977 -2.703 1 96.88 109 ALA A O 1
ATOM 869 N N . PRO A 1 110 ? -10.883 6.68 -3.6 1 96.62 110 PRO A N 1
ATOM 870 C CA . PRO A 1 110 ? -10.672 8.008 -3.02 1 96.62 110 PRO A CA 1
ATOM 871 C C . PRO A 1 110 ? -10.547 7.973 -1.498 1 96.62 110 PRO A C 1
ATOM 873 O O . PRO A 1 110 ? -9.633 8.594 -0.939 1 96.62 110 PRO A O 1
ATOM 876 N N . SER A 1 111 ? -11.445 7.262 -0.855 1 96.62 111 SER A N 1
ATOM 877 C CA . SER A 1 111 ? -11.43 7.168 0.602 1 96.62 111 SER A CA 1
ATOM 878 C C . SER A 1 111 ? -10.18 6.449 1.098 1 96.62 111 SER A C 1
ATOM 880 O O . SER A 1 111 ? -9.586 6.844 2.105 1 96.62 111 SER A O 1
ATOM 882 N N . ALA A 1 112 ? -9.781 5.398 0.365 1 95.75 112 ALA A N 1
ATOM 883 C CA . ALA A 1 112 ? -8.602 4.625 0.763 1 95.75 112 ALA A CA 1
ATOM 884 C C . ALA A 1 112 ? -7.332 5.461 0.643 1 95.75 112 ALA A C 1
ATOM 886 O O . ALA A 1 112 ? -6.465 5.41 1.515 1 95.75 112 ALA A O 1
ATOM 887 N N . ARG A 1 113 ? -7.234 6.234 -0.355 1 95.62 113 ARG A N 1
ATOM 888 C CA . ARG A 1 113 ? -6.094 7.117 -0.554 1 95.62 113 ARG A CA 1
ATOM 889 C C . ARG A 1 113 ? -6.02 8.172 0.543 1 95.62 113 ARG A C 1
ATOM 891 O O . ARG A 1 113 ? -4.949 8.414 1.108 1 95.62 113 ARG A O 1
ATOM 898 N N . ALA A 1 114 ? -7.121 8.766 0.821 1 96.12 114 ALA A N 1
ATOM 899 C CA . ALA A 1 114 ? -7.172 9.758 1.89 1 96.12 114 ALA A CA 1
ATOM 900 C C . ALA A 1 114 ? -6.82 9.133 3.236 1 96.12 114 ALA A C 1
ATOM 902 O O . ALA A 1 114 ? -6.051 9.711 4.012 1 96.12 114 ALA A O 1
ATOM 903 N N . SER A 1 115 ? -7.355 7.957 3.477 1 95.56 115 SER A N 1
ATOM 904 C CA . SER A 1 115 ? -7.133 7.266 4.742 1 95.56 115 SER A CA 1
ATOM 905 C C . SER A 1 115 ? -5.668 6.875 4.914 1 95.56 115 SER A C 1
ATOM 907 O O . SER A 1 115 ? -5.137 6.914 6.023 1 95.56 115 SER A O 1
ATOM 909 N N . SER A 1 116 ? -5.023 6.512 3.83 1 92.31 116 SER A N 1
ATOM 910 C CA . SER A 1 116 ? -3.646 6.039 3.902 1 92.31 116 SER A CA 1
ATOM 911 C C . SER A 1 116 ? -2.719 7.121 4.445 1 92.31 116 SER A C 1
ATOM 913 O O . SER A 1 116 ? -1.733 6.82 5.121 1 92.31 116 SER A O 1
ATOM 915 N N . LEU A 1 117 ? -3.053 8.336 4.285 1 92.38 117 LEU A N 1
ATOM 916 C CA . LEU A 1 117 ? -2.234 9.461 4.719 1 92.38 117 LEU A CA 1
ATOM 917 C C . LEU A 1 117 ? -2.387 9.695 6.219 1 92.38 117 LEU A C 1
ATOM 919 O O . LEU A 1 117 ? -1.522 10.312 6.848 1 92.38 117 LEU A O 1
ATOM 923 N N . ARG A 1 118 ? -3.443 9.18 6.742 1 93.62 118 ARG A N 1
ATOM 924 C CA . ARG A 1 118 ? -3.752 9.5 8.133 1 93.62 118 ARG A CA 1
ATOM 925 C C . ARG A 1 118 ? -3.703 8.258 9.008 1 93.62 118 ARG A C 1
ATOM 927 O O . ARG A 1 118 ? -3.67 8.352 10.2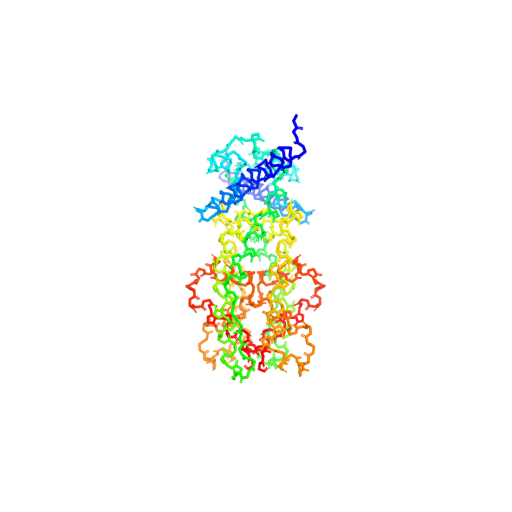34 1 93.62 118 ARG A O 1
ATOM 934 N N . GLU A 1 119 ? -3.662 7.176 8.352 1 92.75 119 GLU A N 1
ATOM 935 C CA . GLU A 1 119 ? -3.834 5.895 9.023 1 92.75 119 GLU A CA 1
ATOM 936 C C . GLU A 1 119 ? -2.795 5.707 10.125 1 92.75 119 GLU A C 1
ATOM 938 O O . GLU A 1 119 ? -3.117 5.227 11.219 1 92.75 119 GLU A O 1
ATOM 943 N N . PRO A 1 120 ? -1.514 6.141 9.938 1 90.12 120 PRO A N 1
ATOM 944 C CA . PRO A 1 120 ? -0.544 5.953 11.023 1 90.12 120 PRO A CA 1
ATOM 945 C C . PRO A 1 120 ? -0.894 6.758 12.273 1 90.12 120 PRO A C 1
ATOM 947 O O . PRO A 1 120 ? -0.398 6.461 13.359 1 90.12 120 PRO A O 1
ATOM 950 N N . PHE A 1 121 ? -1.818 7.688 12.133 1 91.5 121 PHE A N 1
ATOM 951 C CA . PHE A 1 121 ? -2.131 8.594 13.227 1 91.5 121 PHE A CA 1
ATOM 952 C C . PHE A 1 121 ? -3.582 8.438 13.664 1 91.5 121 PHE A C 1
ATOM 954 O O . PHE A 1 121 ? -4.09 9.242 14.453 1 91.5 121 PHE A O 1
ATOM 961 N N . SER A 1 122 ? -4.262 7.457 13.141 1 95.75 122 SER A N 1
ATOM 962 C CA . SER A 1 122 ? -5.688 7.305 13.422 1 95.75 122 SER A CA 1
ATOM 963 C C . SER A 1 122 ? -6.039 5.852 13.734 1 95.75 122 SER A C 1
ATOM 965 O O . SER A 1 122 ? -5.941 4.984 12.859 1 95.75 122 SER A O 1
ATOM 967 N N . ALA A 1 123 ? -6.48 5.625 14.938 1 96.31 123 ALA A N 1
ATOM 968 C CA . ALA A 1 123 ? -6.918 4.289 15.32 1 96.31 123 ALA A CA 1
ATOM 969 C C . ALA A 1 123 ? -8.164 3.875 14.547 1 96.31 123 ALA A C 1
ATOM 971 O O . ALA A 1 123 ? -8.289 2.725 14.117 1 96.31 123 ALA A O 1
ATOM 972 N N . GLN A 1 124 ? -9.023 4.828 14.344 1 97.25 124 GLN A N 1
ATOM 973 C CA . GLN A 1 124 ? -10.281 4.527 13.68 1 97.25 124 GLN A CA 1
ATOM 974 C C . GLN A 1 124 ? -10.062 4.141 12.219 1 97.25 124 GLN A C 1
ATOM 976 O O . GLN A 1 124 ? -10.727 3.242 11.695 1 97.25 124 GLN A O 1
ATOM 981 N N . LEU A 1 125 ? -9.164 4.785 11.555 1 96.81 125 LEU A N 1
ATOM 982 C CA . LEU A 1 125 ? -8.891 4.453 10.164 1 96.81 125 LEU A CA 1
ATOM 983 C C . LEU A 1 125 ? -8.273 3.066 10.039 1 96.81 125 LEU A C 1
ATOM 985 O O . LEU A 1 125 ? -8.508 2.355 9.062 1 96.81 125 LEU A O 1
ATOM 989 N N . ARG A 1 126 ? -7.484 2.668 11.031 1 95.94 126 ARG A N 1
ATOM 990 C CA . ARG A 1 126 ? -6.969 1.305 11.062 1 95.94 126 ARG A CA 1
ATOM 991 C C . ARG A 1 126 ? -8.094 0.295 11.242 1 95.94 126 ARG A C 1
ATOM 993 O O . ARG A 1 126 ? -8.086 -0.775 10.625 1 95.94 126 ARG A O 1
ATOM 1000 N N . ILE A 1 127 ? -9.031 0.635 12.016 1 96.12 127 ILE A N 1
ATOM 1001 C CA . ILE A 1 127 ? -10.195 -0.219 12.211 1 96.12 127 ILE A CA 1
ATOM 1002 C C . ILE A 1 127 ? -10.977 -0.337 10.906 1 96.12 127 ILE A C 1
ATOM 1004 O O . ILE A 1 127 ? -11.391 -1.434 10.516 1 96.12 127 ILE A O 1
ATOM 1008 N N . ASN A 1 128 ? -11.172 0.838 10.242 1 96.5 128 ASN A N 1
ATOM 1009 C CA . ASN A 1 128 ? -11.875 0.817 8.961 1 96.5 128 ASN A CA 1
ATOM 1010 C C . ASN A 1 128 ? -11.164 -0.083 7.949 1 96.5 128 ASN A C 1
ATOM 1012 O O . ASN A 1 128 ? -11.812 -0.863 7.25 1 96.5 128 ASN A O 1
ATOM 1016 N N . ARG A 1 129 ? -9.914 0.053 7.879 1 94.56 129 ARG A N 1
ATOM 1017 C CA . ARG A 1 129 ? -9.125 -0.769 6.965 1 94.56 129 ARG A CA 1
ATOM 1018 C C . ARG A 1 129 ? -9.266 -2.25 7.297 1 94.56 129 ARG A C 1
ATOM 1020 O O . ARG A 1 129 ? -9.438 -3.078 6.398 1 94.56 129 ARG A O 1
ATOM 1027 N N . ALA A 1 130 ? -9.195 -2.588 8.547 1 94.5 130 ALA A N 1
ATOM 1028 C CA . ALA A 1 130 ? -9.328 -3.975 8.984 1 94.5 130 ALA A CA 1
ATOM 1029 C C . ALA A 1 130 ? -10.688 -4.543 8.594 1 94.5 130 ALA A C 1
ATOM 1031 O O . ALA A 1 130 ? -10.789 -5.711 8.211 1 94.5 130 ALA A O 1
ATOM 1032 N N . ARG A 1 131 ? -11.633 -3.715 8.688 1 95 131 ARG A N 1
ATOM 1033 C CA . ARG A 1 131 ? -12.977 -4.145 8.305 1 95 131 ARG A CA 1
ATOM 1034 C C . ARG A 1 131 ? -13.055 -4.438 6.812 1 95 131 ARG A C 1
ATOM 1036 O O . ARG A 1 131 ? -13.703 -5.402 6.398 1 95 131 ARG A O 1
ATOM 1043 N N . ASN A 1 132 ? -12.422 -3.576 6.051 1 94.69 132 ASN A N 1
ATOM 1044 C CA . ASN A 1 132 ? -12.398 -3.799 4.609 1 94.69 132 ASN A CA 1
ATOM 1045 C C . ASN A 1 132 ? -11.68 -5.102 4.258 1 94.69 132 ASN A C 1
ATOM 1047 O O . ASN A 1 132 ? -12.148 -5.855 3.402 1 94.69 132 ASN A O 1
ATOM 1051 N N . ILE A 1 133 ? -10.648 -5.418 4.898 1 94.56 133 ILE A N 1
ATOM 1052 C CA . ILE A 1 133 ? -9.875 -6.633 4.676 1 94.56 133 ILE A CA 1
ATOM 1053 C C . ILE A 1 133 ? -10.695 -7.852 5.09 1 94.56 133 ILE A C 1
ATOM 1055 O O . ILE A 1 133 ? -10.742 -8.852 4.367 1 94.56 133 ILE A O 1
ATOM 1059 N N . ALA A 1 134 ? -11.375 -7.734 6.223 1 95.25 134 ALA A N 1
ATOM 1060 C CA . ALA A 1 134 ? -12.195 -8.836 6.715 1 95.25 134 ALA A CA 1
ATOM 1061 C C . ALA A 1 134 ? -13.32 -9.156 5.738 1 95.25 134 ALA A C 1
ATOM 1063 O O . ALA A 1 134 ? -13.68 -10.32 5.551 1 95.25 134 ALA A O 1
ATOM 1064 N N . ARG A 1 135 ? -13.828 -8.148 5.16 1 94.44 135 ARG A N 1
ATOM 1065 C CA . ARG A 1 135 ? -14.891 -8.336 4.18 1 94.44 135 ARG A CA 1
ATOM 1066 C C . ARG A 1 135 ? -14.383 -9.102 2.961 1 94.44 135 ARG A C 1
ATOM 1068 O O . ARG A 1 135 ? -15.039 -10.023 2.477 1 94.44 135 ARG A O 1
ATOM 1075 N N . ALA A 1 136 ? -13.273 -8.695 2.463 1 95.06 136 ALA A N 1
ATOM 1076 C CA . ALA A 1 136 ? -12.664 -9.391 1.337 1 95.06 136 ALA A CA 1
ATOM 1077 C C . ALA A 1 136 ? -12.375 -10.852 1.688 1 95.06 136 ALA A C 1
ATOM 1079 O O . ALA A 1 136 ? -12.633 -11.75 0.888 1 95.06 136 ALA A O 1
ATOM 1080 N N . ARG A 1 137 ? -11.883 -11.094 2.898 1 96.19 137 ARG A N 1
ATOM 1081 C CA . ARG A 1 137 ? -11.555 -12.438 3.359 1 96.19 137 ARG A CA 1
ATOM 1082 C C . ARG A 1 137 ? -12.805 -13.312 3.412 1 96.19 137 ARG A C 1
ATOM 1084 O O . ARG A 1 137 ? -12.773 -14.469 2.986 1 96.19 137 ARG A O 1
ATOM 1091 N N . ARG A 1 138 ? -13.836 -12.758 3.887 1 96.12 138 ARG A N 1
ATOM 1092 C CA . ARG A 1 138 ? -15.094 -13.5 3.961 1 96.12 138 ARG A CA 1
ATOM 1093 C C . ARG A 1 138 ? -15.578 -13.891 2.568 1 96.12 138 ARG A C 1
ATOM 1095 O O . ARG A 1 138 ? -16.016 -15.023 2.355 1 96.12 138 ARG A O 1
ATOM 1102 N N . GLN A 1 139 ? -15.492 -12.953 1.71 1 96.81 139 GLN A N 1
ATOM 1103 C CA . GLN A 1 139 ? -15.906 -13.258 0.344 1 96.81 139 GLN A CA 1
ATOM 1104 C C . GLN A 1 139 ? -15.031 -14.344 -0.273 1 96.81 139 GLN A C 1
ATOM 1106 O O . GLN A 1 139 ? -15.539 -15.242 -0.951 1 96.81 139 GLN A O 1
ATOM 1111 N N . ILE A 1 140 ? -13.742 -14.297 -0.085 1 97.88 140 ILE A N 1
ATOM 1112 C CA . ILE A 1 140 ? -12.797 -15.297 -0.586 1 97.88 140 ILE A CA 1
ATOM 1113 C C . ILE A 1 140 ? -13.172 -16.672 -0.041 1 97.88 140 ILE A C 1
ATOM 1115 O O . ILE A 1 140 ? -13.25 -17.641 -0.796 1 97.88 140 ILE A O 1
ATOM 1119 N N . GLU A 1 141 ? -13.406 -16.719 1.235 1 97.38 141 GLU A N 1
ATOM 1120 C CA . GLU A 1 141 ? -13.727 -17.984 1.893 1 97.38 141 GLU A CA 1
ATOM 1121 C C . GLU A 1 141 ? -15.039 -18.562 1.371 1 97.38 141 GLU A C 1
ATOM 1123 O O . GLU A 1 141 ? -15.172 -19.781 1.201 1 97.38 141 GLU A O 1
ATOM 1128 N N . GLU A 1 142 ? -15.945 -17.672 1.089 1 96.62 142 GLU A N 1
ATOM 1129 C CA . GLU A 1 142 ? -17.25 -18.094 0.577 1 96.62 142 GLU A CA 1
ATOM 1130 C C . GLU A 1 142 ? -17.141 -18.578 -0.868 1 96.62 142 GLU A C 1
ATOM 1132 O O . GLU A 1 142 ? -17.625 -19.672 -1.205 1 96.62 142 GLU A O 1
ATOM 1137 N N . VAL A 1 143 ? -16.516 -17.875 -1.702 1 97.75 143 VAL A N 1
ATOM 1138 C CA . VAL A 1 143 ? -16.5 -18.094 -3.143 1 97.75 143 VAL A CA 1
ATOM 1139 C C . VAL A 1 143 ? -15.609 -19.297 -3.465 1 97.75 143 VAL A C 1
ATOM 1141 O O . VAL A 1 143 ? -15.891 -20.062 -4.391 1 97.75 143 VAL A O 1
ATOM 1144 N N . PHE A 1 144 ? -14.539 -19.484 -2.701 1 98 144 PHE A N 1
ATOM 1145 C CA . PHE A 1 144 ? -13.555 -20.5 -3.059 1 98 144 PHE A CA 1
ATOM 1146 C C . PHE A 1 144 ? -13.484 -21.578 -1.991 1 98 144 PHE A C 1
ATOM 1148 O O . PHE A 1 144 ? -12.414 -22.156 -1.76 1 98 144 PHE A O 1
ATOM 1155 N N . GLU A 1 145 ? -14.562 -21.812 -1.299 1 96.25 145 GLU A N 1
ATOM 1156 C CA . GLU A 1 145 ? -14.641 -22.781 -0.21 1 96.25 145 GLU A CA 1
ATOM 1157 C C . GLU A 1 145 ? -14.102 -24.141 -0.646 1 96.25 145 GLU A C 1
ATOM 1159 O O . GLU A 1 145 ? -13.344 -24.781 0.085 1 96.25 145 GLU A O 1
ATOM 1164 N N . THR A 1 146 ? -14.445 -24.641 -1.828 1 95.62 146 THR A N 1
ATOM 1165 C CA . THR A 1 146 ? -14.047 -25.953 -2.324 1 95.62 146 THR A CA 1
ATOM 1166 C C . THR A 1 146 ? -12.531 -26.047 -2.457 1 95.62 146 THR A C 1
ATOM 1168 O O . THR A 1 146 ? -11.914 -27 -1.979 1 95.62 146 THR A O 1
ATOM 1171 N N . GLU A 1 147 ? -11.922 -25.047 -3.062 1 96.5 147 GLU A N 1
ATOM 1172 C CA . GLU A 1 147 ? -10.477 -25.031 -3.266 1 96.5 147 GLU A CA 1
ATOM 1173 C C . GLU A 1 147 ? -9.734 -24.875 -1.941 1 96.5 147 GLU A C 1
ATOM 1175 O O . GLU A 1 147 ? -8.672 -25.453 -1.749 1 96.5 147 GLU A O 1
ATOM 1180 N N . LEU A 1 148 ? -10.352 -24.078 -1.026 1 96.69 148 LEU A N 1
ATOM 1181 C CA . LEU A 1 148 ? -9.719 -23.828 0.262 1 96.69 148 LEU A CA 1
ATOM 1182 C C . LEU A 1 148 ? -9.766 -25.062 1.147 1 96.69 148 LEU A C 1
ATOM 1184 O O . LEU A 1 148 ? -8.836 -25.328 1.914 1 96.69 148 LEU A O 1
ATOM 1188 N N . ALA A 1 149 ? -10.828 -25.812 1.021 1 94.44 149 ALA A N 1
ATOM 1189 C CA . ALA A 1 149 ? -11 -27 1.841 1 94.44 149 ALA A CA 1
ATOM 1190 C C . ALA A 1 149 ? -9.922 -28.047 1.536 1 94.44 149 ALA A C 1
ATOM 1192 O O . ALA A 1 149 ? -9.516 -28.797 2.42 1 94.44 149 ALA A O 1
ATOM 1193 N N . SER A 1 150 ? -9.406 -28.094 0.363 1 93.31 150 SER A N 1
ATOM 1194 C CA . SER A 1 150 ? -8.422 -29.094 -0.055 1 93.31 150 SER A CA 1
ATOM 1195 C C . SER A 1 150 ? -7.012 -28.5 -0.055 1 93.31 150 SER A C 1
ATOM 1197 O O . SER A 1 150 ? -6.043 -29.203 -0.369 1 93.31 150 SER A O 1
ATOM 1199 N N . ALA A 1 151 ? -6.879 -27.281 0.309 1 93.19 151 ALA A N 1
ATOM 1200 C CA . ALA A 1 151 ? -5.605 -26.578 0.163 1 93.19 151 ALA A CA 1
ATOM 1201 C C . ALA A 1 151 ? -4.652 -26.938 1.3 1 93.19 151 ALA A C 1
ATOM 1203 O O . ALA A 1 151 ? -5.066 -27.062 2.453 1 93.19 151 ALA A O 1
ATOM 1204 N N . VAL A 1 152 ? -3.381 -27.141 0.89 1 91.56 152 VAL A N 1
ATOM 1205 C CA . VAL A 1 152 ? -2.32 -27.188 1.893 1 91.56 152 VAL A CA 1
ATOM 1206 C C . VAL A 1 152 ? -2.119 -25.797 2.488 1 91.56 152 VAL A C 1
ATOM 1208 O O . VAL A 1 152 ? -1.965 -24.812 1.756 1 91.56 152 VAL A O 1
ATOM 1211 N N . GLU A 1 153 ? -2.205 -25.625 3.803 1 94.25 153 GLU A N 1
ATOM 1212 C CA . GLU A 1 153 ? -2.088 -24.359 4.512 1 94.25 153 GLU A CA 1
ATOM 1213 C C . GLU A 1 153 ? -3.191 -23.391 4.094 1 94.25 153 GLU A C 1
ATOM 1215 O O . GLU A 1 153 ? -2.912 -22.328 3.531 1 94.25 153 GLU A O 1
ATOM 1220 N N . ARG A 1 154 ? -4.363 -23.688 4.445 1 96.31 154 ARG A N 1
ATOM 1221 C CA . ARG A 1 154 ? -5.578 -22.969 4.066 1 96.31 154 ARG A CA 1
ATOM 1222 C C . ARG A 1 154 ? -5.48 -21.5 4.418 1 96.31 154 ARG A C 1
ATOM 1224 O O . ARG A 1 154 ? -5.746 -20.641 3.578 1 96.31 154 ARG A O 1
ATOM 1231 N N . ASP A 1 155 ? -5.016 -21.203 5.645 1 95.38 155 ASP A N 1
ATOM 1232 C CA . ASP A 1 155 ? -4.961 -19.812 6.098 1 95.38 155 ASP A CA 1
ATOM 1233 C C . ASP A 1 155 ? -3.957 -19.016 5.281 1 95.38 155 ASP A C 1
ATOM 1235 O O . ASP A 1 155 ? -4.199 -17.844 4.965 1 95.38 155 ASP A O 1
ATOM 1239 N N . GLN A 1 156 ? -2.883 -19.656 4.945 1 96.38 156 GLN A N 1
ATOM 1240 C CA . GLN A 1 156 ? -1.87 -19 4.125 1 96.38 156 GLN A CA 1
ATOM 1241 C C . GLN A 1 156 ? -2.408 -18.688 2.732 1 96.38 156 GLN A C 1
ATOM 1243 O O . GLN A 1 156 ? -2.129 -17.625 2.178 1 96.38 156 GLN A O 1
ATOM 1248 N N . LEU A 1 157 ? -3.154 -19.641 2.197 1 97.56 157 LEU A N 1
ATOM 1249 C CA . LEU A 1 157 ? -3.754 -19.438 0.882 1 97.56 157 LEU A CA 1
ATOM 1250 C C . LEU A 1 157 ? -4.77 -18.312 0.912 1 97.56 157 LEU A C 1
ATOM 1252 O O . LEU A 1 157 ? -4.773 -17.453 0.027 1 97.56 157 LEU A O 1
ATOM 1256 N N . VAL A 1 158 ? -5.609 -18.25 1.928 1 97.56 158 VAL A N 1
ATOM 1257 C CA . VAL A 1 158 ? -6.594 -17.188 2.07 1 97.56 158 VAL A CA 1
ATOM 1258 C C . VAL A 1 158 ? -5.883 -15.844 2.182 1 97.56 158 VAL A C 1
ATOM 1260 O O . VAL A 1 158 ? -6.273 -14.875 1.53 1 97.56 158 VAL A O 1
ATOM 1263 N N . ASN A 1 159 ? -4.805 -15.789 2.967 1 97.31 159 ASN A N 1
ATOM 1264 C CA . ASN A 1 159 ? -4.035 -14.562 3.125 1 97.31 159 ASN A CA 1
ATOM 1265 C C . ASN A 1 159 ? -3.41 -14.117 1.805 1 97.31 159 ASN A C 1
ATOM 1267 O O . ASN A 1 159 ? -3.404 -12.93 1.484 1 97.31 159 ASN A O 1
ATOM 1271 N N . ALA A 1 160 ? -2.902 -15.109 1.057 1 98 160 ALA A N 1
ATOM 1272 C CA . ALA A 1 160 ? -2.283 -14.797 -0.23 1 98 160 ALA A CA 1
ATOM 1273 C C . ALA A 1 160 ? -3.299 -14.195 -1.193 1 98 160 ALA A C 1
ATOM 1275 O O . ALA A 1 160 ? -3.018 -13.188 -1.848 1 98 160 ALA A O 1
ATOM 1276 N N . ILE A 1 161 ? -4.5 -14.773 -1.259 1 98.62 161 ILE A N 1
ATOM 1277 C CA . ILE A 1 161 ? -5.543 -14.266 -2.145 1 98.62 161 ILE A CA 1
ATOM 1278 C C . ILE A 1 161 ? -6.004 -12.891 -1.663 1 98.62 161 ILE A C 1
ATOM 1280 O O . ILE A 1 161 ? -6.27 -12 -2.475 1 98.62 161 ILE A O 1
ATOM 1284 N N . THR A 1 162 ? -6.07 -12.742 -0.352 1 97.94 162 THR A N 1
ATOM 1285 C CA . THR A 1 162 ? -6.445 -11.453 0.227 1 97.94 162 THR A CA 1
ATOM 1286 C C . THR A 1 162 ? -5.438 -10.375 -0.158 1 97.94 162 THR A C 1
ATOM 1288 O O . THR A 1 162 ? -5.82 -9.305 -0.641 1 97.94 162 THR A O 1
ATOM 1291 N N . VAL A 1 163 ? -4.18 -10.633 -0.036 1 97.44 163 VAL A N 1
ATOM 1292 C CA . VAL A 1 163 ? -3.129 -9.688 -0.403 1 97.44 163 VAL A CA 1
ATOM 1293 C C . VAL A 1 163 ? -3.236 -9.344 -1.888 1 97.44 163 VAL A C 1
ATOM 1295 O O . VAL A 1 163 ? -3.174 -8.172 -2.266 1 97.44 163 VAL A O 1
ATOM 1298 N N . ALA A 1 164 ? -3.488 -10.289 -2.711 1 97.81 164 ALA A N 1
ATOM 1299 C CA . ALA A 1 164 ? -3.521 -10.133 -4.16 1 97.81 164 ALA A CA 1
ATOM 1300 C C . ALA A 1 164 ? -4.738 -9.32 -4.598 1 97.81 164 ALA A C 1
ATOM 1302 O O . ALA A 1 164 ? -4.754 -8.758 -5.695 1 97.81 164 ALA A O 1
ATOM 1303 N N . SER A 1 165 ? -5.766 -9.273 -3.738 1 97.75 165 SER A N 1
ATOM 1304 C CA . SER A 1 165 ? -7.039 -8.781 -4.254 1 97.75 165 SER A CA 1
ATOM 1305 C C . SER A 1 165 ? -7.559 -7.609 -3.422 1 97.75 165 SER A C 1
ATOM 1307 O O . SER A 1 165 ? -8.742 -7.281 -3.479 1 97.75 165 SER A O 1
ATOM 1309 N N . THR A 1 166 ? -6.719 -7.016 -2.609 1 96.25 166 THR A N 1
ATOM 1310 C CA . THR A 1 166 ? -7.152 -5.879 -1.805 1 96.25 166 THR A CA 1
ATOM 1311 C C . THR A 1 166 ? -6.371 -4.625 -2.178 1 96.25 166 THR A C 1
ATOM 1313 O O . THR A 1 166 ? -5.652 -4.609 -3.178 1 96.25 166 THR A O 1
ATOM 1316 N N . TRP A 1 167 ? -6.543 -3.57 -1.423 1 94.5 167 TRP A N 1
ATOM 1317 C CA . TRP A 1 167 ? -6.176 -2.211 -1.81 1 94.5 167 TRP A CA 1
ATOM 1318 C C . TRP A 1 167 ? -4.668 -2.094 -2.021 1 94.5 167 TRP A C 1
ATOM 1320 O O . TRP A 1 167 ? -4.219 -1.417 -2.949 1 94.5 167 TRP A O 1
ATOM 1330 N N . SER A 1 168 ? -3.906 -2.748 -1.204 1 92.44 168 SER A N 1
ATOM 1331 C CA . SER A 1 168 ? -2.457 -2.59 -1.279 1 92.44 168 SER A CA 1
ATOM 1332 C C . SER A 1 168 ? -1.929 -2.982 -2.654 1 92.44 168 SER A C 1
ATOM 1334 O O . SER A 1 168 ? -1.16 -2.238 -3.266 1 92.44 168 SER A O 1
ATOM 1336 N N . SER A 1 169 ? -2.352 -4.098 -3.174 1 95.62 169 SER A N 1
ATOM 1337 C CA . SER A 1 169 ? -1.956 -4.527 -4.512 1 95.62 169 SER A CA 1
ATOM 1338 C C . SER A 1 169 ? -2.602 -3.66 -5.586 1 95.62 169 SER A C 1
ATOM 1340 O O . SER A 1 169 ? -1.945 -3.268 -6.551 1 95.62 169 SER A O 1
ATOM 1342 N N . TRP A 1 170 ? -3.834 -3.299 -5.363 1 96.75 170 TRP A N 1
ATOM 1343 C CA . TRP A 1 170 ? -4.578 -2.541 -6.359 1 96.75 170 TRP A CA 1
ATOM 1344 C C . TRP A 1 170 ? -4.008 -1.136 -6.516 1 96.75 170 TRP A C 1
ATOM 1346 O O . TRP A 1 170 ? -3.826 -0.653 -7.637 1 96.75 170 TRP A O 1
ATOM 1356 N N . SER A 1 171 ? -3.746 -0.491 -5.391 1 95 171 SER A N 1
ATOM 1357 C CA . SER A 1 171 ? -3.217 0.868 -5.438 1 95 171 SER A CA 1
ATOM 1358 C C . SER A 1 171 ? -1.855 0.907 -6.121 1 95 171 SER A C 1
ATOM 1360 O O . SER A 1 171 ? -1.533 1.872 -6.82 1 95 171 SER A O 1
ATOM 1362 N N . MET A 1 172 ? -1.033 -0.121 -5.906 1 94.12 172 MET A N 1
ATOM 1363 C CA . MET A 1 172 ? 0.252 -0.174 -6.598 1 94.12 172 MET A CA 1
ATOM 1364 C C . MET A 1 172 ? 0.057 -0.199 -8.109 1 94.12 172 MET A C 1
ATOM 1366 O O . MET A 1 172 ? 0.711 0.55 -8.836 1 94.12 172 MET A O 1
ATOM 1370 N N . MET A 1 173 ? -0.818 -1.011 -8.555 1 96.44 173 MET A N 1
ATOM 1371 C CA . MET A 1 173 ? -1.042 -1.154 -9.992 1 96.44 173 MET A CA 1
ATOM 1372 C C . MET A 1 173 ? -1.648 0.117 -10.578 1 96.44 173 MET A C 1
ATOM 1374 O O . MET A 1 173 ? -1.192 0.609 -11.609 1 96.44 173 MET A O 1
ATOM 1378 N N . ARG A 1 174 ? -2.555 0.728 -9.883 1 95.56 174 ARG A N 1
ATOM 1379 C CA . ARG A 1 174 ? -3.295 1.875 -10.398 1 95.56 174 ARG A CA 1
ATOM 1380 C C . ARG A 1 174 ? -2.502 3.166 -10.211 1 95.56 174 ARG A C 1
ATOM 1382 O O . ARG A 1 174 ? -2.43 3.992 -11.125 1 95.56 174 ARG A O 1
ATOM 1389 N N . ASP A 1 175 ? -1.854 3.295 -9.047 1 91.44 175 ASP A N 1
ATOM 1390 C CA . ASP A 1 175 ? -1.28 4.586 -8.688 1 91.44 175 ASP A CA 1
ATOM 1391 C C . ASP A 1 175 ? 0.219 4.625 -8.977 1 91.44 175 ASP A C 1
ATOM 1393 O O . ASP A 1 175 ? 0.737 5.629 -9.469 1 91.44 175 ASP A O 1
ATOM 1397 N N . ALA A 1 176 ? 0.882 3.541 -8.648 1 88.25 176 ALA A N 1
ATOM 1398 C CA . ALA A 1 176 ? 2.33 3.535 -8.844 1 88.25 176 ALA A CA 1
ATOM 1399 C C . ALA A 1 176 ? 2.688 3.16 -10.273 1 88.25 176 ALA A C 1
ATOM 1401 O O . ALA A 1 176 ? 3.512 3.822 -10.906 1 88.25 176 ALA A O 1
ATOM 1402 N N . LEU A 1 177 ? 2.016 2.146 -10.766 1 91.06 177 LEU A N 1
ATOM 1403 C CA . LEU A 1 177 ? 2.344 1.664 -12.102 1 91.06 177 LEU A CA 1
ATOM 1404 C C . LEU A 1 177 ? 1.448 2.318 -13.148 1 91.06 177 LEU A C 1
ATOM 1406 O O . LEU A 1 177 ? 1.671 2.156 -14.352 1 91.06 177 LEU A O 1
ATOM 1410 N N . GLN A 1 178 ? 0.385 3.008 -12.711 1 93 178 GLN A N 1
ATOM 1411 C CA . GLN A 1 178 ? -0.518 3.781 -13.555 1 93 178 GLN A CA 1
ATOM 1412 C C . GLN A 1 178 ? -1.138 2.906 -14.641 1 93 178 GLN A C 1
ATOM 1414 O O . GLN A 1 178 ? -1.226 3.316 -15.797 1 93 178 GLN A O 1
ATOM 1419 N N . MET A 1 179 ? -1.458 1.731 -14.258 1 96.19 179 MET A N 1
ATOM 1420 C CA . MET A 1 179 ? -2.08 0.794 -15.188 1 96.19 179 MET A CA 1
ATOM 1421 C C . MET A 1 179 ? -3.553 1.132 -15.391 1 96.19 179 MET A C 1
ATOM 1423 O O . MET A 1 179 ? -4.238 1.537 -14.453 1 96.19 179 MET A O 1
ATOM 1427 N N . PRO A 1 180 ? -3.973 0.912 -16.703 1 97.69 180 PRO A N 1
ATOM 1428 C CA . PRO A 1 180 ? -5.426 0.948 -16.875 1 97.69 180 PRO A CA 1
ATOM 1429 C C . PRO A 1 180 ? -6.145 -0.129 -16.062 1 97.69 180 PRO A C 1
ATOM 1431 O O . PRO A 1 180 ? -5.547 -1.156 -15.734 1 97.69 180 PRO A O 1
ATOM 1434 N N . ILE A 1 181 ? -7.391 0.092 -15.766 1 98.12 181 ILE A N 1
ATOM 1435 C CA . ILE A 1 181 ? -8.188 -0.782 -14.906 1 98.12 181 ILE A CA 1
ATOM 1436 C C . ILE A 1 181 ? -8.18 -2.201 -15.469 1 98.12 181 ILE A C 1
ATOM 1438 O O . ILE A 1 181 ? -7.973 -3.168 -14.727 1 98.12 181 ILE A O 1
ATOM 1442 N N . ASP A 1 182 ? -8.289 -2.363 -16.75 1 97.94 182 ASP A N 1
ATOM 1443 C CA . ASP A 1 182 ? -8.383 -3.684 -17.359 1 97.94 182 ASP A CA 1
ATOM 1444 C C . ASP A 1 182 ? -7.09 -4.473 -17.188 1 97.94 182 ASP A C 1
ATOM 1446 O O . ASP A 1 182 ? -7.121 -5.68 -16.938 1 97.94 182 ASP A O 1
ATOM 1450 N N . ASP A 1 183 ? -5.961 -3.793 -17.281 1 97.88 183 ASP A N 1
ATOM 1451 C CA . ASP A 1 183 ? -4.668 -4.445 -17.094 1 97.88 183 ASP A CA 1
ATOM 1452 C C . ASP A 1 183 ? -4.473 -4.871 -15.648 1 97.88 183 ASP A C 1
ATOM 1454 O O . ASP A 1 183 ? -3.996 -5.977 -15.375 1 97.88 183 ASP A O 1
ATOM 1458 N N . ALA A 1 184 ? -4.844 -3.977 -14.742 1 98.38 184 ALA A N 1
ATOM 1459 C CA . ALA A 1 184 ? -4.734 -4.285 -13.32 1 98.38 184 ALA A CA 1
ATOM 1460 C C . ALA A 1 184 ? -5.621 -5.473 -12.945 1 98.38 184 ALA A C 1
ATOM 1462 O O . ALA A 1 184 ? -5.203 -6.348 -12.188 1 98.38 184 ALA A O 1
ATOM 1463 N N . GLU A 1 185 ? -6.812 -5.438 -13.492 1 98.56 185 GLU A N 1
ATOM 1464 C CA . GLU A 1 185 ? -7.723 -6.551 -13.227 1 98.56 185 GLU A CA 1
ATOM 1465 C C . GLU A 1 185 ? -7.152 -7.863 -13.758 1 98.56 185 GLU A C 1
ATOM 1467 O O . GLU A 1 185 ? -7.281 -8.906 -13.117 1 98.56 185 GLU A O 1
ATOM 1472 N N . ALA A 1 186 ? -6.586 -7.812 -14.914 1 98.25 186 ALA A N 1
ATOM 1473 C CA . ALA A 1 186 ? -6.004 -9.016 -15.508 1 98.25 186 ALA A CA 1
ATOM 1474 C C . ALA A 1 186 ? -4.898 -9.586 -14.617 1 98.25 186 ALA A C 1
ATOM 1476 O O . ALA A 1 186 ? -4.781 -10.805 -14.469 1 98.25 186 ALA A O 1
ATOM 1477 N N . ILE A 1 187 ? -4.129 -8.719 -14.039 1 98.19 187 ILE A N 1
ATOM 1478 C CA . ILE A 1 187 ? -3.061 -9.148 -13.141 1 98.19 187 ILE A CA 1
ATOM 1479 C C . ILE A 1 187 ? -3.658 -9.773 -11.891 1 98.19 187 ILE A C 1
ATOM 1481 O O . ILE A 1 187 ? -3.207 -10.836 -11.445 1 98.19 187 ILE A O 1
ATOM 1485 N N . MET A 1 188 ? -4.676 -9.117 -11.312 1 98.62 188 MET A N 1
ATOM 1486 C CA . MET A 1 188 ? -5.348 -9.688 -10.148 1 98.62 188 MET A CA 1
ATOM 1487 C C . MET A 1 188 ? -5.891 -11.078 -10.453 1 98.62 188 MET A C 1
ATOM 1489 O O . MET A 1 188 ? -5.695 -12.016 -9.68 1 98.62 188 MET A O 1
ATOM 1493 N N . ARG A 1 189 ? -6.547 -11.203 -11.594 1 98.5 189 ARG A N 1
ATOM 1494 C CA . ARG A 1 189 ? -7.105 -12.484 -12 1 98.5 189 ARG A CA 1
ATOM 1495 C C . ARG A 1 189 ? -6.012 -13.539 -12.148 1 98.5 189 ARG A C 1
ATOM 1497 O O . ARG A 1 189 ? -6.184 -14.688 -11.719 1 98.5 189 ARG A O 1
ATOM 1504 N N . ARG A 1 190 ? -4.949 -13.18 -12.742 1 98.06 190 ARG A N 1
ATOM 1505 C CA . ARG A 1 190 ? -3.836 -14.102 -12.922 1 98.06 190 ARG A CA 1
ATOM 1506 C C . ARG A 1 190 ? -3.309 -14.594 -11.578 1 98.06 190 ARG A C 1
ATOM 1508 O O . ARG A 1 190 ? -3.041 -15.781 -11.406 1 98.06 190 ARG A O 1
ATOM 1515 N N . MET A 1 191 ? -3.125 -13.664 -10.617 1 98.44 191 MET A N 1
ATOM 1516 C CA . MET A 1 191 ? -2.613 -14.023 -9.297 1 98.44 191 MET A CA 1
ATOM 1517 C C . MET A 1 191 ? -3.584 -14.945 -8.57 1 98.44 191 MET A C 1
ATOM 1519 O O . MET A 1 191 ? -3.186 -15.992 -8.062 1 98.44 191 MET A O 1
ATOM 1523 N N . VAL A 1 192 ? -4.879 -14.547 -8.562 1 98.69 192 VAL A N 1
ATOM 1524 C CA . VAL A 1 192 ? -5.883 -15.328 -7.859 1 98.69 192 VAL A CA 1
ATOM 1525 C C . VAL A 1 192 ? -6.008 -16.719 -8.5 1 98.69 192 VAL A C 1
ATOM 1527 O O . VAL A 1 192 ? -6.027 -17.734 -7.797 1 98.69 192 VAL A O 1
ATOM 1530 N N . ALA A 1 193 ? -6.035 -16.766 -9.82 1 98.12 193 ALA A N 1
ATOM 1531 C CA . ALA A 1 193 ? -6.145 -18.031 -10.531 1 98.12 193 ALA A CA 1
ATOM 1532 C C . ALA A 1 193 ? -4.941 -18.922 -10.25 1 98.12 193 ALA A C 1
ATOM 1534 O O . ALA A 1 193 ? -5.094 -20.125 -10.016 1 98.12 193 ALA A O 1
ATOM 1535 N N . ALA A 1 194 ? -3.754 -18.375 -10.266 1 97.62 194 ALA A N 1
ATOM 1536 C CA . ALA A 1 194 ? -2.531 -19.125 -10.023 1 97.62 194 ALA A CA 1
ATOM 1537 C C . ALA A 1 194 ? -2.531 -19.734 -8.625 1 97.62 194 ALA A C 1
ATOM 1539 O O . ALA A 1 194 ? -2.066 -20.859 -8.422 1 97.62 194 ALA A O 1
ATOM 1540 N N . LEU A 1 195 ? -3.059 -19 -7.652 1 97.69 195 LEU A N 1
ATOM 1541 C CA . LEU A 1 195 ? -3.061 -19.438 -6.258 1 97.69 195 LEU A CA 1
ATOM 1542 C C . LEU A 1 195 ? -4.055 -20.578 -6.047 1 97.69 195 LEU A C 1
ATOM 1544 O O . LEU A 1 195 ? -3.877 -21.391 -5.148 1 97.69 195 LEU A O 1
ATOM 1548 N N . LEU A 1 196 ? -5.07 -20.562 -6.883 1 97 196 LEU A N 1
ATOM 1549 C CA . LEU A 1 196 ? -6.148 -21.531 -6.668 1 97 196 LEU A CA 1
ATOM 1550 C C . LEU A 1 196 ? -5.934 -22.781 -7.508 1 97 196 LEU A C 1
ATOM 1552 O O . LEU A 1 196 ? -6.676 -23.766 -7.375 1 97 196 LEU A O 1
ATOM 1556 N N . GLN A 1 197 ? -4.957 -22.734 -8.367 1 88.56 197 GLN A N 1
ATOM 1557 C CA . GLN A 1 197 ? -4.652 -23.906 -9.18 1 88.56 197 GLN A CA 1
ATOM 1558 C C . GLN A 1 197 ? -3.727 -24.859 -8.438 1 88.56 197 GLN A C 1
ATOM 1560 O O . GLN A 1 197 ? -2.922 -24.438 -7.605 1 88.56 197 GLN A O 1
ATOM 1565 N N . MET B 1 1 ? 49.094 33.469 -4.629 1 54.41 1 MET B N 1
ATOM 1566 C CA . MET B 1 1 ? 48.312 32.25 -4.391 1 54.41 1 MET B CA 1
ATOM 1567 C C . MET B 1 1 ? 48.438 31.281 -5.559 1 54.41 1 MET B C 1
ATOM 1569 O O . MET B 1 1 ? 48 31.594 -6.676 1 54.41 1 MET B O 1
ATOM 1573 N N . THR B 1 2 ? 49.25 30.234 -5.477 1 64.88 2 THR B N 1
ATOM 1574 C CA . THR B 1 2 ? 49.562 29.422 -6.645 1 64.88 2 THR B CA 1
ATOM 1575 C C . THR B 1 2 ? 48.375 28.547 -7.031 1 64.88 2 THR B C 1
ATOM 1577 O O . THR B 1 2 ? 47.5 28.281 -6.203 1 64.88 2 THR B O 1
ATOM 1580 N N . ASP B 1 3 ? 48.281 28.344 -8.352 1 72.38 3 ASP B N 1
ATOM 1581 C CA . ASP B 1 3 ? 47.25 27.516 -8.984 1 72.38 3 ASP B CA 1
ATOM 1582 C C . ASP B 1 3 ? 47.062 26.203 -8.219 1 72.38 3 ASP B C 1
ATOM 1584 O O . ASP B 1 3 ? 45.969 25.672 -8.172 1 72.38 3 ASP B O 1
ATOM 1588 N N . ILE B 1 4 ? 48.125 25.719 -7.602 1 73.31 4 ILE B N 1
ATOM 1589 C CA . ILE B 1 4 ? 48.094 24.453 -6.863 1 73.31 4 ILE B CA 1
ATOM 1590 C C . ILE B 1 4 ? 47.344 24.656 -5.539 1 73.31 4 ILE B C 1
ATOM 1592 O O . ILE B 1 4 ? 46.562 23.812 -5.117 1 73.31 4 ILE B O 1
ATOM 1596 N N . GLU B 1 5 ? 47.594 25.844 -4.859 1 65.75 5 GLU B N 1
ATOM 1597 C CA . GLU B 1 5 ? 46.906 26.109 -3.592 1 65.75 5 GLU B CA 1
ATOM 1598 C C . GLU B 1 5 ? 45.406 26.312 -3.791 1 65.75 5 GLU B C 1
ATOM 1600 O O . GLU B 1 5 ? 44.625 25.875 -2.959 1 65.75 5 GLU B O 1
ATOM 1605 N N . ALA B 1 6 ? 45.125 26.859 -4.922 1 68.69 6 ALA B N 1
ATOM 1606 C CA . ALA B 1 6 ? 43.719 27.078 -5.277 1 68.69 6 ALA B CA 1
ATOM 1607 C C . ALA B 1 6 ? 43 25.75 -5.562 1 68.69 6 ALA B C 1
ATOM 1609 O O . ALA B 1 6 ? 41.844 25.562 -5.156 1 68.69 6 ALA B O 1
ATOM 1610 N N . SER B 1 7 ? 43.688 24.938 -6.281 1 68.88 7 SER B N 1
ATOM 1611 C CA . SER B 1 7 ? 43.156 23.609 -6.598 1 68.88 7 SER B CA 1
ATOM 1612 C C . SER B 1 7 ? 42.969 22.781 -5.336 1 68.88 7 SER B C 1
ATOM 1614 O O . SER B 1 7 ? 41.938 22.094 -5.195 1 68.88 7 SER B O 1
ATOM 1616 N N . ASN B 1 8 ? 43.781 22.828 -4.41 1 65.94 8 ASN B N 1
ATOM 1617 C CA . ASN B 1 8 ? 43.688 22.109 -3.146 1 65.94 8 ASN B CA 1
ATOM 1618 C C . ASN B 1 8 ? 42.562 22.656 -2.264 1 65.94 8 ASN B C 1
ATOM 1620 O O . ASN B 1 8 ? 41.906 21.891 -1.552 1 65.94 8 ASN B O 1
ATOM 1624 N N . ARG B 1 9 ? 42.406 23.875 -2.264 1 66.38 9 ARG B N 1
ATOM 1625 C CA . ARG B 1 9 ? 41.344 24.516 -1.505 1 66.38 9 ARG B CA 1
ATOM 1626 C C . ARG B 1 9 ? 39.969 24.141 -2.068 1 66.38 9 ARG B C 1
ATOM 1628 O O . ARG B 1 9 ? 39.031 23.891 -1.313 1 66.38 9 ARG B O 1
ATOM 1635 N N . VAL B 1 10 ? 39.938 24.188 -3.432 1 70.38 10 VAL B N 1
ATOM 1636 C CA . VAL B 1 10 ? 38.688 23.797 -4.086 1 70.38 10 VAL B CA 1
ATOM 1637 C C . VAL B 1 10 ? 38.406 22.328 -3.785 1 70.38 10 VAL B C 1
ATOM 1639 O O . VAL B 1 10 ? 37.25 21.969 -3.523 1 70.38 10 VAL B O 1
ATOM 1642 N N . ASP B 1 11 ? 39.438 21.578 -3.775 1 71.38 11 ASP B N 1
ATOM 1643 C CA . ASP B 1 11 ? 39.312 20.156 -3.451 1 71.38 11 ASP B CA 1
ATOM 1644 C C . ASP B 1 11 ? 38.875 19.969 -1.994 1 71.38 11 ASP B C 1
ATOM 1646 O O . ASP B 1 11 ? 38.031 19.141 -1.694 1 71.38 11 ASP B O 1
ATOM 1650 N N . GLY B 1 12 ? 39.469 20.75 -1.115 1 72 12 GLY B N 1
ATOM 1651 C CA . GLY B 1 12 ? 39.125 20.672 0.297 1 72 12 GLY B CA 1
ATOM 1652 C C . GLY B 1 12 ? 37.688 21.109 0.596 1 72 12 GLY B C 1
ATOM 1653 O O . GLY B 1 12 ? 37 20.484 1.387 1 72 12 GLY B O 1
ATOM 1654 N N . ARG B 1 13 ? 37.281 22.234 -0.006 1 71.62 13 ARG B N 1
ATOM 1655 C CA . ARG B 1 13 ? 35.906 22.75 0.141 1 71.62 13 ARG B CA 1
ATOM 1656 C C . ARG B 1 13 ? 34.875 21.766 -0.396 1 71.62 13 ARG B C 1
ATOM 1658 O O . ARG B 1 13 ? 33.844 21.562 0.208 1 71.62 13 ARG B O 1
ATOM 1665 N N . SER B 1 14 ? 35.281 21.234 -1.525 1 75.81 14 SER B N 1
ATOM 1666 C CA . SER B 1 14 ? 34.406 20.219 -2.123 1 75.81 14 SER B CA 1
ATOM 1667 C C . SER B 1 14 ? 34.281 19 -1.224 1 75.81 14 SER B C 1
ATOM 1669 O O . SER B 1 14 ? 33.188 18.453 -1.054 1 75.81 14 SER B O 1
ATOM 1671 N N . ALA B 1 15 ? 35.406 18.656 -0.64 1 82.5 15 ALA B N 1
ATOM 1672 C CA . ALA B 1 15 ? 35.406 17.5 0.265 1 82.5 15 ALA B CA 1
ATOM 1673 C C . ALA B 1 15 ? 34.594 17.797 1.527 1 82.5 15 ALA B C 1
ATOM 1675 O O . ALA B 1 15 ? 33.875 16.922 2.025 1 82.5 15 ALA B O 1
ATOM 1676 N N . ARG B 1 16 ? 34.75 18.969 2.062 1 81.88 16 ARG B N 1
ATOM 1677 C CA . ARG B 1 16 ? 34 19.344 3.254 1 81.88 16 ARG B CA 1
ATOM 1678 C C . ARG B 1 16 ? 32.5 19.406 2.969 1 81.88 16 ARG B C 1
ATOM 1680 O O . ARG B 1 16 ? 31.703 18.969 3.787 1 81.88 16 ARG B O 1
ATOM 1687 N N . SER B 1 17 ? 32.188 19.938 1.822 1 85.88 17 SER B N 1
ATOM 1688 C CA . SER B 1 17 ? 30.797 20.016 1.406 1 85.88 17 SER B CA 1
ATOM 1689 C C . SER B 1 17 ? 30.188 18.625 1.247 1 85.88 17 SER B C 1
ATOM 1691 O O . SER B 1 17 ? 29.062 18.375 1.682 1 85.88 17 SER B O 1
ATOM 1693 N N . GLU B 1 18 ? 31.016 17.812 0.717 1 90.44 18 GLU B N 1
ATOM 1694 C CA . GLU B 1 18 ? 30.531 16.453 0.518 1 90.44 18 GLU B CA 1
ATOM 1695 C C . GLU B 1 18 ? 30.344 15.734 1.852 1 90.44 18 GLU B C 1
ATOM 1697 O O . GLU B 1 18 ? 29.375 14.977 2.02 1 90.44 18 GLU B O 1
ATOM 1702 N N . ARG B 1 19 ? 31.219 15.945 2.729 1 92.44 19 ARG B N 1
ATOM 1703 C CA . ARG B 1 19 ? 31.109 15.367 4.062 1 92.44 19 ARG B CA 1
ATOM 1704 C C . ARG B 1 19 ? 29.844 15.875 4.766 1 92.44 19 ARG B C 1
ATOM 1706 O O . ARG B 1 19 ? 29.125 15.094 5.398 1 92.44 19 ARG B O 1
ATOM 1713 N N . THR B 1 20 ? 29.609 17.141 4.668 1 94.81 20 THR B N 1
ATOM 1714 C CA . THR B 1 20 ? 28.422 17.75 5.27 1 94.81 20 THR B CA 1
ATOM 1715 C C . THR B 1 20 ? 27.156 17.188 4.648 1 94.81 20 THR B C 1
ATOM 1717 O O . THR B 1 20 ? 26.203 16.828 5.359 1 94.81 20 THR B O 1
ATOM 1720 N N . ARG B 1 21 ? 27.172 17.062 3.371 1 96.25 21 ARG B N 1
ATOM 1721 C CA . ARG B 1 21 ? 26.016 16.5 2.67 1 96.25 21 ARG B CA 1
ATOM 1722 C C . ARG B 1 21 ? 25.75 15.078 3.119 1 96.25 21 ARG B C 1
ATOM 1724 O O . ARG B 1 21 ? 24.594 14.711 3.367 1 96.25 21 ARG B O 1
ATOM 1731 N N . ARG B 1 22 ? 26.781 14.344 3.246 1 96.31 22 ARG B N 1
ATOM 1732 C CA . ARG B 1 22 ? 26.641 12.961 3.684 1 96.31 22 ARG B CA 1
ATOM 1733 C C . ARG B 1 22 ? 26.094 12.883 5.105 1 96.31 22 ARG B C 1
ATOM 1735 O O . ARG B 1 22 ? 25.266 12.031 5.414 1 96.31 22 ARG B O 1
ATOM 1742 N N . ALA B 1 23 ? 26.562 13.734 5.922 1 97.31 23 ALA B N 1
ATOM 1743 C CA . ALA B 1 23 ? 26.109 13.773 7.309 1 97.31 23 ALA B CA 1
ATOM 1744 C C . ALA B 1 23 ? 24.609 14.109 7.383 1 97.31 23 ALA B C 1
ATOM 1746 O O . ALA B 1 23 ? 23.891 13.531 8.195 1 97.31 23 ALA B O 1
ATOM 1747 N N . ILE B 1 24 ? 24.188 14.969 6.562 1 98.06 24 ILE B N 1
ATOM 1748 C CA . ILE B 1 24 ? 22.797 15.398 6.531 1 98.06 24 ILE B CA 1
ATOM 1749 C C . ILE B 1 24 ? 21.906 14.242 6.051 1 98.06 24 ILE B C 1
ATOM 1751 O O . ILE B 1 24 ? 20.875 13.945 6.656 1 98.06 24 ILE B O 1
ATOM 1755 N N . VAL B 1 25 ? 22.359 13.625 5.035 1 98.38 25 VAL B N 1
ATOM 1756 C CA . VAL B 1 25 ? 21.625 12.5 4.488 1 98.38 25 VAL B CA 1
ATOM 1757 C C . VAL B 1 25 ? 21.547 11.375 5.523 1 98.38 25 VAL B C 1
ATOM 1759 O O . VAL B 1 25 ? 20.469 10.805 5.75 1 98.38 25 VAL B O 1
ATOM 1762 N N . ALA B 1 26 ? 22.641 11.133 6.164 1 98.06 26 ALA B N 1
ATOM 1763 C CA . ALA B 1 26 ? 22.688 10.102 7.199 1 98.06 26 ALA B CA 1
ATOM 1764 C C . ALA B 1 26 ? 21.766 10.445 8.359 1 98.06 26 ALA B C 1
ATOM 1766 O O . ALA B 1 26 ? 21.078 9.578 8.898 1 98.06 26 ALA B O 1
ATOM 1767 N N . ALA B 1 27 ? 21.719 11.656 8.727 1 98.5 27 ALA B N 1
ATOM 1768 C CA . ALA B 1 27 ? 20.859 12.125 9.812 1 98.5 27 ALA B CA 1
ATOM 1769 C C . ALA B 1 27 ? 19.391 11.969 9.445 1 98.5 27 ALA B C 1
ATOM 1771 O O . ALA B 1 27 ? 18.578 11.531 10.273 1 98.5 27 ALA B O 1
ATOM 1772 N N . HIS B 1 28 ? 19.109 12.352 8.219 1 98.44 28 HIS B N 1
ATOM 1773 C CA . HIS B 1 28 ? 17.734 12.211 7.73 1 98.44 28 HIS B CA 1
ATOM 1774 C C . HIS B 1 28 ? 17.266 10.766 7.84 1 98.44 28 HIS B C 1
ATOM 1776 O O . HIS B 1 28 ? 16.203 10.5 8.43 1 98.44 28 HIS B O 1
ATOM 1782 N N . LEU B 1 29 ? 18.047 9.836 7.371 1 98.19 29 LEU B N 1
ATOM 1783 C CA . LEU B 1 29 ? 17.688 8.422 7.371 1 98.19 29 LEU B CA 1
ATOM 1784 C C . LEU B 1 29 ? 17.703 7.855 8.781 1 98.19 29 LEU B C 1
ATOM 1786 O O . LEU B 1 29 ? 16.906 6.98 9.117 1 98.19 29 LEU B O 1
ATOM 1790 N N . ALA B 1 30 ? 18.594 8.336 9.625 1 98.19 30 ALA B N 1
ATOM 1791 C CA . ALA B 1 30 ? 18.656 7.887 11.016 1 98.19 30 ALA B CA 1
ATOM 1792 C C . ALA B 1 30 ? 17.375 8.242 11.758 1 98.19 30 ALA B C 1
ATOM 1794 O O . ALA B 1 30 ? 16.844 7.422 12.508 1 98.19 30 ALA B O 1
ATOM 1795 N N . LEU B 1 31 ? 16.938 9.406 11.555 1 98.44 31 LEU B N 1
ATOM 1796 C CA . LEU B 1 31 ? 15.688 9.836 12.18 1 98.44 31 LEU B CA 1
ATOM 1797 C C . LEU B 1 31 ? 14.531 8.953 11.742 1 98.44 31 LEU B C 1
ATOM 1799 O O . LEU B 1 31 ? 13.703 8.547 12.562 1 98.44 31 LEU B O 1
ATOM 1803 N N . ILE B 1 32 ? 14.531 8.656 10.492 1 97.94 32 ILE B N 1
ATOM 1804 C CA . ILE B 1 32 ? 13.484 7.805 9.938 1 97.94 32 ILE B CA 1
ATOM 1805 C C . ILE B 1 32 ? 13.594 6.398 10.516 1 97.94 32 ILE B C 1
ATOM 1807 O O . ILE B 1 32 ? 12.594 5.809 10.93 1 97.94 32 ILE B O 1
ATOM 1811 N N . ASP B 1 33 ? 14.773 5.934 10.609 1 96.56 33 ASP B N 1
ATOM 1812 C CA . ASP B 1 33 ? 15.008 4.605 11.172 1 96.56 33 ASP B CA 1
ATOM 1813 C C . ASP B 1 33 ? 14.57 4.539 12.633 1 96.56 33 ASP B C 1
ATOM 1815 O O . ASP B 1 33 ? 14.156 3.484 13.109 1 96.56 33 ASP B O 1
ATOM 1819 N N . GLU B 1 34 ? 14.617 5.637 13.289 1 96.81 34 GLU B N 1
ATOM 1820 C CA . GLU B 1 34 ? 14.258 5.719 14.695 1 96.81 34 GLU B CA 1
ATOM 1821 C C . GLU B 1 34 ? 12.75 5.898 14.875 1 96.81 34 GLU B C 1
ATOM 1823 O O . GLU B 1 34 ? 12.25 5.906 16 1 96.81 34 GLU B O 1
ATOM 1828 N N . GLY B 1 35 ? 12.055 6.062 13.781 1 95.5 35 GLY B N 1
ATOM 1829 C CA . GLY B 1 35 ? 10.602 6.055 13.867 1 95.5 35 GLY B CA 1
ATOM 1830 C C . GLY B 1 35 ? 9.977 7.395 13.516 1 95.5 35 GLY B C 1
ATOM 1831 O O . GLY B 1 35 ? 8.75 7.539 13.539 1 95.5 35 GLY B O 1
ATOM 1832 N N . ASP B 1 36 ? 10.805 8.406 13.227 1 96.62 36 ASP B N 1
ATOM 1833 C CA . ASP B 1 36 ? 10.281 9.711 12.812 1 96.62 36 ASP B CA 1
ATOM 1834 C C . ASP B 1 36 ? 9.797 9.664 11.359 1 96.62 36 ASP B C 1
ATOM 1836 O O . ASP B 1 36 ? 10.602 9.703 10.43 1 96.62 36 ASP B O 1
ATOM 1840 N N . LEU B 1 37 ? 8.523 9.727 11.141 1 95.44 37 LEU B N 1
ATOM 1841 C CA . LEU B 1 37 ? 7.941 9.547 9.812 1 95.44 37 LEU B CA 1
ATOM 1842 C C . LEU B 1 37 ? 8.008 10.844 9.008 1 95.44 37 LEU B C 1
ATOM 1844 O O . LEU B 1 37 ? 7.859 10.828 7.785 1 95.44 37 LEU B O 1
ATOM 1848 N N . LYS B 1 38 ? 8.219 11.914 9.664 1 94.12 38 LYS B N 1
ATOM 1849 C CA . LYS B 1 38 ? 8.25 13.203 8.992 1 94.12 38 LYS B CA 1
ATOM 1850 C C . LYS B 1 38 ? 9.273 14.133 9.633 1 94.12 38 LYS B C 1
ATOM 1852 O O . LYS B 1 38 ? 8.922 15.195 10.156 1 94.12 38 LYS B O 1
ATOM 1857 N N . PRO B 1 39 ? 10.508 13.742 9.508 1 96.88 39 PRO B N 1
ATOM 1858 C CA . PRO B 1 39 ? 11.5 14.625 10.125 1 96.88 39 PRO B CA 1
ATOM 1859 C C . PRO B 1 39 ? 11.508 16.031 9.516 1 96.88 39 PRO B C 1
ATOM 1861 O O . PRO B 1 39 ? 11.336 16.172 8.305 1 96.88 39 PRO B O 1
ATOM 1864 N N . THR B 1 40 ? 11.68 17.016 10.367 1 96.25 40 THR B N 1
ATOM 1865 C CA . THR B 1 40 ? 11.75 18.391 9.898 1 96.25 40 THR B CA 1
ATOM 1866 C C . THR B 1 40 ? 13.195 18.797 9.609 1 96.25 40 THR B C 1
ATOM 1868 O O . THR B 1 40 ? 14.133 18.109 10.047 1 96.25 40 THR B O 1
ATOM 1871 N N . GLY B 1 41 ? 13.266 19.828 8.883 1 97.25 41 GLY B N 1
ATOM 1872 C CA . GLY B 1 41 ? 14.594 20.375 8.648 1 97.25 41 GLY B CA 1
ATOM 1873 C C . GLY B 1 41 ? 15.359 20.656 9.922 1 97.25 41 GLY B C 1
ATOM 1874 O O . GLY B 1 41 ? 16.562 20.359 10.016 1 97.25 41 GLY B O 1
ATOM 1875 N N . GLU B 1 42 ? 14.727 21.156 10.898 1 97.75 42 GLU B N 1
ATOM 1876 C CA . GLU B 1 42 ? 15.344 21.469 12.18 1 97.75 42 GLU B CA 1
ATOM 1877 C C . GLU B 1 42 ? 15.898 20.219 12.852 1 97.75 42 GLU B C 1
ATOM 1879 O O . GLU B 1 42 ? 17.031 20.219 13.336 1 97.75 42 GLU B O 1
ATOM 1884 N N . ARG B 1 43 ? 15.156 19.172 12.93 1 98 43 ARG B N 1
ATOM 1885 C CA . ARG B 1 43 ? 15.57 17.922 13.57 1 98 43 ARG B CA 1
ATOM 1886 C C . ARG B 1 43 ? 16.719 17.266 12.812 1 98 43 ARG B C 1
ATOM 1888 O O . ARG B 1 43 ? 17.641 16.719 13.414 1 98 43 ARG B O 1
ATOM 1895 N N . ILE B 1 44 ? 16.625 17.375 11.469 1 98.56 44 ILE B N 1
ATOM 1896 C CA . ILE B 1 44 ? 17.672 16.797 10.633 1 98.56 44 ILE B CA 1
ATOM 1897 C C . ILE B 1 44 ? 18.984 17.547 10.859 1 98.56 44 ILE B C 1
ATOM 1899 O O . ILE B 1 44 ? 20.031 16.922 11.062 1 98.56 44 ILE B O 1
ATOM 1903 N N . ALA B 1 45 ? 18.859 18.859 10.828 1 98.38 45 ALA B N 1
ATOM 1904 C CA . ALA B 1 45 ? 20.047 19.672 11.047 1 98.38 45 ALA B CA 1
ATOM 1905 C C . ALA B 1 45 ? 20.656 19.391 12.414 1 98.38 45 ALA B C 1
ATOM 1907 O O . ALA B 1 45 ? 21.875 19.219 12.531 1 98.38 45 ALA B O 1
ATOM 1908 N N . GLU B 1 46 ? 19.812 19.328 13.422 1 98.38 46 GLU B N 1
ATOM 1909 C CA . GLU B 1 46 ? 20.266 19.047 14.781 1 98.38 46 GLU B CA 1
ATOM 1910 C C . GLU B 1 46 ? 20.969 17.688 14.852 1 98.38 46 GLU B C 1
ATOM 1912 O O . GLU B 1 46 ? 22.078 17.594 15.406 1 98.38 46 GLU B O 1
ATOM 1917 N N . ARG B 1 47 ? 20.391 16.703 14.266 1 98 47 ARG B N 1
ATOM 1918 C CA . ARG B 1 47 ? 20.969 15.359 14.273 1 98 47 ARG B CA 1
ATOM 1919 C C . ARG B 1 47 ? 22.297 15.32 13.531 1 98 47 ARG B C 1
ATOM 1921 O O . ARG B 1 47 ? 23.203 14.586 13.914 1 98 47 ARG B O 1
ATOM 1928 N N . ALA B 1 48 ? 22.422 16.094 12.477 1 98 48 ALA B N 1
ATOM 1929 C CA . ALA B 1 48 ? 23.609 16.141 11.641 1 98 48 ALA B CA 1
ATOM 1930 C C . ALA B 1 48 ? 24.703 17 12.273 1 98 48 ALA B C 1
ATOM 1932 O O . ALA B 1 48 ? 25.844 17 11.828 1 98 48 ALA B O 1
ATOM 1933 N N . GLY B 1 49 ? 24.312 17.766 13.258 1 97.88 49 GLY B N 1
ATOM 1934 C CA . GLY B 1 49 ? 25.266 18.656 13.906 1 97.88 49 GLY B CA 1
ATOM 1935 C C . GLY B 1 49 ? 25.594 19.891 13.07 1 97.88 49 GLY B C 1
ATOM 1936 O O . GLY B 1 49 ? 26.734 20.344 13.055 1 97.88 49 GLY B O 1
ATOM 1937 N N . VAL B 1 50 ? 24.641 20.344 12.32 1 97.75 50 VAL B N 1
ATOM 1938 C CA . VAL B 1 50 ? 24.828 21.531 11.5 1 97.75 50 VAL B CA 1
ATOM 1939 C C . VAL B 1 50 ? 23.703 22.531 11.758 1 97.75 50 VAL B C 1
ATOM 1941 O O . VAL B 1 50 ? 22.703 22.188 12.414 1 97.75 50 VAL B O 1
ATOM 1944 N N . SER B 1 51 ? 23.859 23.734 11.305 1 97.19 51 SER B N 1
ATOM 1945 C CA . SER B 1 51 ? 22.781 24.719 11.383 1 97.19 51 SER B CA 1
ATOM 1946 C C . SER B 1 51 ? 21.719 24.453 10.32 1 97.19 51 SER B C 1
ATOM 1948 O O . SER B 1 51 ? 22 23.828 9.297 1 97.19 51 SER B O 1
ATOM 1950 N N . LEU B 1 52 ? 20.547 24.938 10.609 1 97 52 LEU B N 1
ATOM 1951 C CA . LEU B 1 52 ? 19.484 24.875 9.617 1 97 52 LEU B CA 1
ATOM 1952 C C . LEU B 1 52 ? 19.906 25.562 8.328 1 97 52 LEU B C 1
ATOM 1954 O O . LEU B 1 52 ? 19.609 25.094 7.23 1 97 52 LEU B O 1
ATOM 1958 N N . ARG B 1 53 ? 20.625 26.609 8.414 1 96.69 53 ARG B N 1
ATOM 1959 C CA . ARG B 1 53 ? 21.125 27.328 7.25 1 96.69 53 ARG B CA 1
ATOM 1960 C C . ARG B 1 53 ? 22.078 26.438 6.434 1 96.69 53 ARG B C 1
ATOM 1962 O O . ARG B 1 53 ? 21.969 26.391 5.207 1 96.69 53 ARG B O 1
ATOM 1969 N N . THR B 1 54 ? 22.906 25.828 7.094 1 96.69 54 THR B N 1
ATOM 1970 C CA . THR B 1 54 ? 23.859 24.922 6.441 1 96.69 54 THR B CA 1
ATOM 1971 C C . THR B 1 54 ? 23.125 23.797 5.715 1 96.69 54 THR B C 1
ATOM 1973 O O . THR B 1 54 ? 23.484 23.438 4.59 1 96.69 54 THR B O 1
ATOM 1976 N N . LEU B 1 55 ? 22.094 23.219 6.355 1 97.56 55 LEU B N 1
ATOM 1977 C CA . LEU B 1 55 ? 21.281 22.188 5.711 1 97.56 55 LEU B CA 1
ATOM 1978 C C . LEU B 1 55 ? 20.734 22.688 4.375 1 97.56 55 LEU B C 1
ATOM 1980 O O . LEU B 1 55 ? 20.922 22.031 3.346 1 97.56 55 LEU B O 1
ATOM 1984 N N . TRP B 1 56 ? 20.219 23.891 4.395 1 96.31 56 TRP B N 1
ATOM 1985 C CA . TRP B 1 56 ? 19.484 24.344 3.211 1 96.31 56 TRP B CA 1
ATOM 1986 C C . TRP B 1 56 ? 20.438 24.969 2.193 1 96.31 56 TRP B C 1
ATOM 1988 O O . TRP B 1 56 ? 20.078 25.156 1.027 1 96.31 56 TRP B O 1
ATOM 1998 N N . THR B 1 57 ? 21.672 25.281 2.604 1 95.69 57 THR B N 1
ATOM 1999 C CA . THR B 1 57 ? 22.703 25.656 1.638 1 95.69 57 THR B CA 1
ATOM 2000 C C . THR B 1 57 ? 23.172 24.438 0.853 1 95.69 57 THR B C 1
ATOM 2002 O O . THR B 1 57 ? 23.516 24.547 -0.327 1 95.69 57 THR B O 1
ATOM 2005 N N . ASN B 1 58 ? 23.156 23.359 1.546 1 96.31 58 ASN B N 1
ATOM 2006 C CA . ASN B 1 58 ? 23.578 22.125 0.901 1 96.31 58 ASN B CA 1
ATOM 2007 C C . ASN B 1 58 ? 22.438 21.484 0.092 1 96.31 58 ASN B C 1
ATOM 2009 O O . ASN B 1 58 ? 22.688 20.812 -0.912 1 96.31 58 ASN B O 1
ATOM 2013 N N . PHE B 1 59 ? 21.219 21.609 0.624 1 97.06 59 PHE B N 1
ATOM 2014 C CA . PHE B 1 59 ? 20.016 21.109 -0.028 1 97.06 59 PHE B CA 1
ATOM 2015 C C . PHE B 1 59 ? 18.984 22.203 -0.171 1 97.06 59 PHE B C 1
ATOM 2017 O O . PHE B 1 59 ? 18.406 22.672 0.823 1 97.06 59 PHE B O 1
ATOM 2024 N N . LYS B 1 60 ? 18.75 22.516 -1.352 1 94.31 60 LYS B N 1
ATOM 2025 C CA . LYS B 1 60 ? 17.859 23.641 -1.645 1 94.31 60 LYS B CA 1
ATOM 2026 C C . LYS B 1 60 ? 16.484 23.422 -1.004 1 94.31 60 LYS B C 1
ATOM 2028 O O . LYS B 1 60 ? 15.844 24.391 -0.582 1 94.31 60 LYS B O 1
ATOM 2033 N N . ASP B 1 61 ? 16.031 22.203 -0.987 1 95.31 61 ASP B N 1
ATOM 2034 C CA . ASP B 1 61 ? 14.734 21.859 -0.427 1 95.31 61 ASP B CA 1
ATOM 2035 C C . ASP B 1 61 ? 14.664 20.391 -0.031 1 95.31 61 ASP B C 1
ATOM 2037 O O . ASP B 1 61 ? 15.641 19.656 -0.172 1 95.31 61 ASP B O 1
ATOM 2041 N N . MET B 1 62 ? 13.602 20.016 0.404 1 95.62 62 MET B N 1
ATOM 2042 C CA . MET B 1 62 ? 13.406 18.641 0.862 1 95.62 62 MET B CA 1
ATOM 2043 C C . MET B 1 62 ? 13.469 17.656 -0.306 1 95.62 62 MET B C 1
ATOM 2045 O O . MET B 1 62 ? 13.945 16.531 -0.152 1 95.62 62 MET B O 1
ATOM 2049 N N . GLU B 1 63 ? 13.031 18.016 -1.475 1 97.25 63 GLU B N 1
ATOM 2050 C CA . GLU B 1 63 ? 13.062 17.156 -2.65 1 97.25 63 GLU B CA 1
ATOM 2051 C C . GLU B 1 63 ? 14.492 16.734 -2.984 1 97.25 63 GLU B C 1
ATOM 2053 O O . GLU B 1 63 ? 14.75 15.562 -3.26 1 97.25 63 GLU B O 1
ATOM 2058 N N . THR B 1 64 ? 15.305 17.734 -2.914 1 97.5 64 THR B N 1
ATOM 2059 C CA . THR B 1 64 ? 16.703 17.438 -3.203 1 97.5 64 THR B CA 1
ATOM 2060 C C . THR B 1 64 ? 17.297 16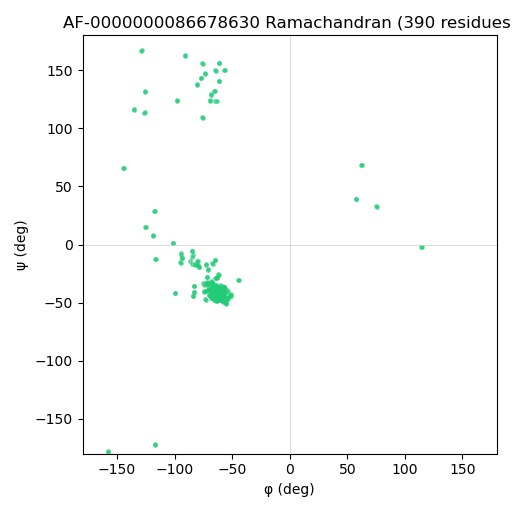.531 -2.123 1 97.5 64 THR B C 1
ATOM 2062 O O . THR B 1 64 ? 18.125 15.672 -2.418 1 97.5 64 THR B O 1
ATOM 2065 N N . LEU B 1 65 ? 16.906 16.781 -0.91 1 97.88 65 LEU B N 1
ATOM 2066 C CA . LEU B 1 65 ? 17.344 15.906 0.172 1 97.88 65 LEU B CA 1
ATOM 2067 C C . LEU B 1 65 ? 16.797 14.492 -0.014 1 97.88 65 LEU B C 1
ATOM 2069 O O . LEU B 1 65 ? 17.516 13.516 0.188 1 97.88 65 LEU B O 1
ATOM 2073 N N . PHE B 1 66 ? 15.555 14.336 -0.429 1 98 66 PHE B N 1
ATOM 2074 C CA . PHE B 1 66 ? 14.953 13.039 -0.697 1 98 66 PHE B CA 1
ATOM 2075 C C . PHE B 1 66 ? 15.734 12.289 -1.77 1 98 66 PHE B C 1
ATOM 2077 O O . PHE B 1 66 ? 15.93 11.07 -1.67 1 98 66 PHE B O 1
ATOM 2084 N N . ALA B 1 67 ? 16.141 13.023 -2.76 1 98.06 67 ALA B N 1
ATOM 2085 C CA . ALA B 1 67 ? 16.922 12.414 -3.834 1 98.06 67 ALA B CA 1
ATOM 2086 C C . ALA B 1 67 ? 18.219 11.82 -3.301 1 98.06 67 ALA B C 1
ATOM 2088 O O . ALA B 1 67 ? 18.562 10.68 -3.617 1 98.06 67 ALA B O 1
ATOM 2089 N N . ALA B 1 68 ? 18.859 12.594 -2.494 1 97.88 68 ALA B N 1
ATOM 2090 C CA . ALA B 1 68 ? 20.125 12.141 -1.929 1 97.88 68 ALA B CA 1
ATOM 2091 C C . ALA B 1 68 ? 19.922 10.977 -0.968 1 97.88 68 ALA B C 1
ATOM 2093 O O . ALA B 1 68 ? 20.703 10.016 -0.964 1 97.88 68 ALA B O 1
ATOM 2094 N N . SER B 1 69 ? 18.938 11.031 -0.146 1 97.81 69 SER B N 1
ATOM 2095 C CA . SER B 1 69 ? 18.594 9.93 0.746 1 97.81 69 SER B CA 1
ATOM 2096 C C . SER B 1 69 ? 18.25 8.672 -0.041 1 97.81 69 SER B C 1
ATOM 2098 O O . SER B 1 69 ? 18.641 7.566 0.342 1 97.81 69 SER B O 1
ATOM 2100 N N . GLY B 1 70 ? 17.5 8.875 -1.114 1 97.5 70 GLY B N 1
ATOM 2101 C CA . GLY B 1 70 ? 17.172 7.758 -1.985 1 97.5 70 GLY B CA 1
ATOM 2102 C C . GLY B 1 70 ? 18.391 7.066 -2.564 1 97.5 70 GLY B C 1
ATOM 2103 O O . GLY B 1 70 ? 18.406 5.84 -2.707 1 97.5 70 GLY B O 1
ATOM 2104 N N . GLU B 1 71 ? 19.359 7.859 -2.902 1 97 71 GLU B N 1
ATOM 2105 C CA . GLU B 1 71 ? 20.594 7.297 -3.428 1 97 71 GLU B CA 1
ATOM 2106 C C . GLU B 1 71 ? 21.328 6.465 -2.369 1 97 71 GLU B C 1
ATOM 2108 O O . GLU B 1 71 ? 21.875 5.41 -2.674 1 97 71 GLU B O 1
ATOM 2113 N N . LEU B 1 72 ? 21.312 6.949 -1.186 1 96.25 72 LEU B N 1
ATOM 2114 C CA . LEU B 1 72 ? 21.953 6.191 -0.111 1 96.25 72 LEU B CA 1
ATOM 2115 C C . LEU B 1 72 ? 21.203 4.887 0.147 1 96.25 72 LEU B C 1
ATOM 2117 O O . LEU B 1 72 ? 21.828 3.844 0.357 1 96.25 72 LEU B O 1
ATOM 2121 N N . VAL B 1 73 ? 19.938 4.902 0.117 1 96.31 73 VAL B N 1
ATOM 2122 C CA . VAL B 1 73 ? 19.125 3.707 0.282 1 96.31 73 VAL B CA 1
ATOM 2123 C C . VAL B 1 73 ? 19.422 2.717 -0.842 1 96.31 73 VAL B C 1
ATOM 2125 O O . VAL B 1 73 ? 19.547 1.516 -0.602 1 96.31 73 VAL B O 1
ATOM 2128 N N . LYS B 1 74 ? 19.516 3.289 -2.018 1 95.62 74 LYS B N 1
ATOM 2129 C CA . LYS B 1 74 ? 19.875 2.465 -3.166 1 95.62 74 LYS B CA 1
ATOM 2130 C C . LYS B 1 74 ? 21.219 1.776 -2.945 1 95.62 74 LYS B C 1
ATOM 2132 O O . LYS B 1 74 ? 21.375 0.598 -3.271 1 95.62 74 LYS B O 1
ATOM 2137 N N . GLU B 1 75 ? 22.125 2.49 -2.42 1 95.12 75 GLU B N 1
ATOM 2138 C CA . GLU B 1 75 ? 23.438 1.924 -2.137 1 95.12 75 GLU B CA 1
ATOM 2139 C C . GLU B 1 75 ? 23.344 0.774 -1.138 1 95.12 75 GLU B C 1
ATOM 2141 O O . GLU B 1 75 ? 24.016 -0.241 -1.283 1 95.12 75 GLU B O 1
ATOM 2146 N N . ARG B 1 76 ? 22.547 0.979 -0.17 1 95.06 76 ARG B N 1
ATOM 2147 C CA . ARG B 1 76 ? 22.328 -0.074 0.815 1 95.06 76 ARG B CA 1
ATOM 2148 C C . ARG B 1 76 ? 21.703 -1.307 0.167 1 95.06 76 ARG B C 1
ATOM 2150 O O . ARG B 1 76 ? 22.094 -2.438 0.476 1 95.06 76 ARG B O 1
ATOM 2157 N N . GLN B 1 77 ? 20.781 -1.095 -0.707 1 94.88 77 GLN B N 1
ATOM 2158 C CA . GLN B 1 77 ? 20.141 -2.182 -1.449 1 94.88 77 GLN B CA 1
ATOM 2159 C C . GLN B 1 77 ? 21.172 -2.93 -2.303 1 94.88 77 GLN B C 1
ATOM 2161 O O . GLN B 1 77 ? 21.172 -4.16 -2.336 1 94.88 77 GLN B O 1
ATOM 2166 N N . ASP B 1 78 ? 22.031 -2.174 -2.951 1 94.19 78 ASP B N 1
ATOM 2167 C CA . ASP B 1 78 ? 23.062 -2.76 -3.803 1 94.19 78 ASP B CA 1
ATOM 2168 C C . ASP B 1 78 ? 23.984 -3.676 -3.002 1 94.19 78 ASP B C 1
ATOM 2170 O O . ASP B 1 78 ? 24.391 -4.734 -3.486 1 94.19 78 ASP B O 1
ATOM 2174 N N . ALA B 1 79 ? 24.203 -3.295 -1.815 1 95 79 ALA B N 1
ATOM 2175 C CA . ALA B 1 79 ? 25.109 -4.055 -0.955 1 95 79 ALA B CA 1
ATOM 2176 C C . ALA B 1 79 ? 24.469 -5.371 -0.515 1 95 79 ALA B C 1
ATOM 2178 O O . ALA B 1 79 ? 25.172 -6.301 -0.104 1 95 79 ALA B O 1
ATOM 2179 N N . MET B 1 80 ? 23.172 -5.496 -0.631 1 94.81 80 MET B N 1
ATOM 2180 C CA . MET B 1 80 ? 22.438 -6.676 -0.18 1 94.81 80 MET B CA 1
ATOM 2181 C C . MET B 1 80 ? 22.234 -7.66 -1.326 1 94.81 80 MET B C 1
ATOM 2183 O O . MET B 1 80 ? 21.859 -8.812 -1.102 1 94.81 80 MET B O 1
ATOM 2187 N N . TYR B 1 81 ? 22.422 -7.203 -2.547 1 93.19 81 TYR B N 1
ATOM 2188 C CA . TYR B 1 81 ? 22.141 -8.016 -3.727 1 93.19 81 TYR B CA 1
ATOM 2189 C C . TYR B 1 81 ? 23.109 -9.172 -3.846 1 93.19 81 TYR B C 1
ATOM 2191 O O . TYR B 1 81 ? 24.328 -8.984 -3.697 1 93.19 81 TYR B O 1
ATOM 2199 N N . ARG B 1 82 ? 22.625 -10.297 -4.012 1 95.19 82 ARG B N 1
ATOM 2200 C CA . ARG B 1 82 ? 23.375 -11.508 -4.328 1 95.19 82 ARG B CA 1
ATOM 2201 C C . ARG B 1 82 ? 22.828 -12.18 -5.586 1 95.19 82 ARG B C 1
ATOM 2203 O O . ARG B 1 82 ? 21.625 -12.414 -5.695 1 95.19 82 ARG B O 1
ATOM 2210 N N . ARG B 1 83 ? 23.719 -12.5 -6.426 1 95.25 83 ARG B N 1
ATOM 2211 C CA . ARG B 1 83 ? 23.312 -13.164 -7.66 1 95.25 83 ARG B CA 1
ATOM 2212 C C . ARG B 1 83 ? 22.734 -14.547 -7.367 1 95.25 83 ARG B C 1
ATOM 2214 O O . ARG B 1 83 ? 23.281 -15.297 -6.562 1 95.25 83 ARG B O 1
ATOM 2221 N N . ILE B 1 84 ? 21.609 -14.828 -7.949 1 97.31 84 ILE B N 1
ATOM 2222 C CA . ILE B 1 84 ? 20.984 -16.141 -7.859 1 97.31 84 ILE B CA 1
ATOM 2223 C C . ILE B 1 84 ? 21.312 -16.953 -9.109 1 97.31 84 ILE B C 1
ATOM 2225 O O . ILE B 1 84 ? 21.062 -16.5 -10.234 1 97.31 84 ILE B O 1
ATOM 2229 N N . GLU B 1 85 ? 21.891 -18.125 -8.93 1 95.19 85 GLU B N 1
ATOM 2230 C CA . GLU B 1 85 ? 22.312 -18.969 -10.047 1 95.19 85 GLU B CA 1
ATOM 2231 C C . GLU B 1 85 ? 21.125 -19.422 -10.883 1 95.19 85 GLU B C 1
ATOM 2233 O O . GLU B 1 85 ? 20.219 -20.078 -10.375 1 95.19 85 GLU B O 1
ATOM 2238 N N . PRO B 1 86 ? 21.188 -19.125 -12.117 1 91.38 86 PRO B N 1
ATOM 2239 C CA . PRO B 1 86 ? 20.047 -19.469 -12.977 1 91.38 86 PRO B CA 1
ATOM 2240 C C . PRO B 1 86 ? 19.875 -20.984 -13.148 1 91.38 86 PRO B C 1
ATOM 2242 O O . PRO B 1 86 ? 18.812 -21.438 -13.57 1 91.38 86 PRO B O 1
ATOM 2245 N N . GLU B 1 87 ? 20.875 -21.781 -12.828 1 94.19 87 GLU B N 1
ATOM 2246 C CA . GLU B 1 87 ? 20.859 -23.234 -13.039 1 94.19 87 GLU B CA 1
ATOM 2247 C C . GLU B 1 87 ? 20.172 -23.953 -11.883 1 94.19 87 GLU B C 1
ATOM 2249 O O . GLU B 1 87 ? 19.844 -25.141 -11.992 1 94.19 87 GLU B O 1
ATOM 2254 N N . LEU B 1 88 ? 19.922 -23.188 -10.836 1 97.06 88 LEU B N 1
ATOM 2255 C CA . LEU B 1 88 ? 19.219 -23.797 -9.703 1 97.06 88 LEU B CA 1
ATOM 2256 C C . LEU B 1 88 ? 17.812 -24.219 -10.094 1 97.06 88 LEU B C 1
ATOM 2258 O O . LEU B 1 88 ? 17.203 -23.609 -10.977 1 97.06 88 LEU B O 1
ATOM 2262 N N . PRO B 1 89 ? 17.328 -25.281 -9.438 1 97.69 89 PRO B N 1
ATOM 2263 C CA . PRO B 1 89 ? 15.914 -25.609 -9.633 1 97.69 89 PRO B CA 1
ATOM 2264 C C . PRO B 1 89 ? 14.984 -24.453 -9.289 1 97.69 89 PRO B C 1
ATOM 2266 O O . PRO B 1 89 ? 15.305 -23.625 -8.43 1 97.69 89 PRO B O 1
ATOM 2269 N N . LEU B 1 90 ? 13.859 -24.391 -9.945 1 97.56 90 LEU B N 1
ATOM 2270 C CA . LEU B 1 90 ? 12.922 -23.281 -9.797 1 97.56 90 LEU B CA 1
ATOM 2271 C C . LEU B 1 90 ? 12.578 -23.047 -8.328 1 97.56 90 LEU B C 1
ATOM 2273 O O . LEU B 1 90 ? 12.555 -21.906 -7.863 1 97.56 90 LEU B O 1
ATOM 2277 N N . VAL B 1 91 ? 12.344 -24.125 -7.59 1 97.69 91 VAL B N 1
ATOM 2278 C CA . VAL B 1 91 ? 11.945 -24.016 -6.191 1 97.69 91 VAL B CA 1
ATOM 2279 C C . VAL B 1 91 ? 13.023 -23.281 -5.395 1 97.69 91 VAL B C 1
ATOM 2281 O O . VAL B 1 91 ? 12.711 -22.438 -4.562 1 97.69 91 VAL B O 1
ATOM 2284 N N . GLU B 1 92 ? 14.234 -23.562 -5.664 1 98.19 92 GLU B N 1
ATOM 2285 C CA . GLU B 1 92 ? 15.344 -22.922 -4.965 1 98.19 92 GLU B CA 1
ATOM 2286 C C . GLU B 1 92 ? 15.508 -21.469 -5.402 1 98.19 92 GLU B C 1
ATOM 2288 O O . GLU B 1 92 ? 15.828 -20.594 -4.586 1 98.19 92 GLU B O 1
ATOM 2293 N N . ARG B 1 93 ? 15.336 -21.219 -6.703 1 98.44 93 ARG B N 1
ATOM 2294 C CA . ARG B 1 93 ? 15.414 -19.844 -7.188 1 98.44 93 ARG B CA 1
ATOM 2295 C C . ARG B 1 93 ? 14.32 -18.984 -6.559 1 98.44 93 ARG B C 1
ATOM 2297 O O . ARG B 1 93 ? 14.57 -17.828 -6.172 1 98.44 93 ARG B O 1
ATOM 2304 N N . VAL B 1 94 ? 13.117 -19.531 -6.418 1 98.62 94 VAL B N 1
ATOM 2305 C CA . VAL B 1 94 ? 12.008 -18.828 -5.781 1 98.62 94 VAL B CA 1
ATOM 2306 C C . VAL B 1 94 ? 12.352 -18.547 -4.32 1 98.62 94 VAL B C 1
ATOM 2308 O O . VAL B 1 94 ? 12.141 -17.422 -3.834 1 98.62 94 VAL B O 1
ATOM 2311 N N . GLU B 1 95 ? 12.898 -19.5 -3.654 1 98.38 95 GLU B N 1
ATOM 2312 C CA . GLU B 1 95 ? 13.273 -19.344 -2.252 1 98.38 95 GLU B CA 1
ATOM 2313 C C . GLU B 1 95 ? 14.336 -18.25 -2.082 1 98.38 95 GLU B C 1
ATOM 2315 O O . GLU B 1 95 ? 14.203 -17.391 -1.222 1 98.38 95 GLU B O 1
ATOM 2320 N N . GLU B 1 96 ? 15.32 -18.281 -2.854 1 98.25 96 GLU B N 1
ATOM 2321 C CA . GLU B 1 96 ? 16.406 -17.312 -2.762 1 98.25 96 GLU B CA 1
ATOM 2322 C C . GLU B 1 96 ? 15.922 -15.906 -3.131 1 98.25 96 GLU B C 1
ATOM 2324 O O . GLU B 1 96 ? 16.266 -14.93 -2.469 1 98.25 96 GLU B O 1
ATOM 2329 N N . PHE B 1 97 ? 15.141 -15.898 -4.207 1 98.44 97 PHE B N 1
ATOM 2330 C CA . PHE B 1 97 ? 14.594 -14.617 -4.629 1 98.44 97 PHE B CA 1
ATOM 2331 C C . PHE B 1 97 ? 13.758 -13.992 -3.512 1 98.44 97 PHE B C 1
ATOM 2333 O O . PHE B 1 97 ? 13.984 -12.844 -3.137 1 98.44 97 PHE B O 1
ATOM 2340 N N . CYS B 1 98 ? 12.859 -14.758 -2.924 1 98.69 98 CYS B N 1
ATOM 2341 C CA . CYS B 1 98 ? 11.969 -14.242 -1.892 1 98.69 98 CYS B CA 1
ATOM 2342 C C . CYS B 1 98 ? 12.75 -13.875 -0.632 1 98.69 98 CYS B C 1
ATOM 2344 O O . CYS B 1 98 ? 12.469 -12.852 -0.002 1 98.69 98 CYS B O 1
ATOM 2346 N N . SER B 1 99 ? 13.711 -14.688 -0.272 1 98.25 99 SER B N 1
ATOM 2347 C CA . SER B 1 99 ? 14.531 -14.391 0.897 1 98.25 99 SER B CA 1
ATOM 2348 C C . SER B 1 99 ? 15.266 -13.07 0.734 1 98.25 99 SER B C 1
ATOM 2350 O O . SER B 1 99 ? 15.297 -12.25 1.655 1 98.25 99 SER B O 1
ATOM 2352 N N . GLN B 1 100 ? 15.828 -12.859 -0.398 1 97.94 100 GLN B N 1
ATOM 2353 C CA . GLN B 1 100 ? 16.547 -11.617 -0.674 1 97.94 100 GLN B CA 1
ATOM 2354 C C . GLN B 1 100 ? 15.578 -10.43 -0.713 1 97.94 100 GLN B C 1
ATOM 2356 O O . GLN B 1 100 ? 15.891 -9.359 -0.186 1 97.94 100 GLN B O 1
ATOM 2361 N N . ARG B 1 101 ? 14.422 -10.625 -1.362 1 98 101 ARG B N 1
ATOM 2362 C CA . ARG B 1 101 ? 13.414 -9.57 -1.41 1 98 101 ARG B CA 1
ATOM 2363 C C . ARG B 1 101 ? 12.992 -9.148 -0.005 1 98 101 ARG B C 1
ATOM 2365 O O . ARG B 1 101 ? 12.859 -7.961 0.281 1 98 101 ARG B O 1
ATOM 2372 N N . VAL B 1 102 ? 12.828 -10.094 0.849 1 98.31 102 VAL B N 1
ATOM 2373 C CA . VAL B 1 102 ? 12.406 -9.836 2.221 1 98.31 102 VAL B CA 1
ATOM 2374 C C . VAL B 1 102 ? 13.461 -9 2.939 1 98.31 102 VAL B C 1
ATOM 2376 O O . VAL B 1 102 ? 13.133 -8.023 3.617 1 98.31 102 VAL B O 1
ATOM 2379 N N . GLU B 1 103 ? 14.711 -9.359 2.799 1 97.94 103 GLU B N 1
ATOM 2380 C CA . GLU B 1 103 ? 15.789 -8.586 3.404 1 97.94 103 GLU B CA 1
ATOM 2381 C C . GLU B 1 103 ? 15.75 -7.129 2.941 1 97.94 103 GLU B C 1
ATOM 2383 O O . GLU B 1 103 ? 15.867 -6.211 3.756 1 97.94 103 GLU B O 1
ATOM 2388 N N . VAL B 1 104 ? 15.57 -6.965 1.705 1 97.5 104 VAL B N 1
ATOM 2389 C CA . VAL B 1 104 ? 15.547 -5.633 1.109 1 97.5 104 VAL B CA 1
ATOM 2390 C C . VAL B 1 104 ? 14.336 -4.859 1.616 1 97.5 104 VAL B C 1
ATOM 2392 O O . VAL B 1 104 ? 14.461 -3.703 2.027 1 97.5 104 VAL B O 1
ATOM 2395 N N . LEU B 1 105 ? 13.211 -5.488 1.62 1 97.75 105 LEU B N 1
ATOM 2396 C CA . LEU B 1 105 ? 11.969 -4.828 2.004 1 97.75 105 LEU B CA 1
ATOM 2397 C C . LEU B 1 105 ? 11.992 -4.445 3.48 1 97.75 105 LEU B C 1
ATOM 2399 O O . LEU B 1 105 ? 11.477 -3.391 3.861 1 97.75 105 LEU B O 1
ATOM 2403 N N . GLU B 1 106 ? 12.578 -5.289 4.281 1 97.69 106 GLU B N 1
ATOM 2404 C CA . GLU B 1 106 ? 12.703 -4.961 5.699 1 97.69 106 GLU B CA 1
ATOM 2405 C C . GLU B 1 106 ? 13.664 -3.797 5.918 1 97.69 106 GLU B C 1
ATOM 2407 O O . GLU B 1 106 ? 13.43 -2.941 6.773 1 97.69 106 GLU B O 1
ATOM 2412 N N . MET B 1 107 ? 14.719 -3.777 5.184 1 96.31 107 MET B N 1
ATOM 2413 C CA . MET B 1 107 ? 15.664 -2.66 5.238 1 96.31 107 MET B CA 1
ATOM 2414 C C . MET B 1 107 ? 15 -1.37 4.762 1 96.31 107 MET B C 1
ATOM 2416 O O . MET B 1 107 ? 15.25 -0.298 5.312 1 96.31 107 MET B O 1
ATOM 2420 N N . LEU B 1 108 ? 14.109 -1.427 3.771 1 96.44 108 LEU B N 1
ATOM 2421 C CA . LEU B 1 108 ? 13.461 -0.286 3.137 1 96.44 108 LEU B CA 1
ATOM 2422 C C . LEU B 1 108 ? 12.297 0.22 3.988 1 96.44 108 LEU B C 1
ATOM 2424 O O . LEU B 1 108 ? 11.836 1.348 3.807 1 96.44 108 LEU B O 1
ATOM 2428 N N . ALA B 1 109 ? 11.852 -0.598 4.898 1 96.88 109 ALA B N 1
ATOM 2429 C CA . ALA B 1 109 ? 10.555 -0.422 5.547 1 96.88 109 ALA B CA 1
ATOM 2430 C C . ALA B 1 109 ? 10.438 0.963 6.176 1 96.88 109 ALA B C 1
ATOM 2432 O O . ALA B 1 109 ? 9.484 1.694 5.91 1 96.88 109 ALA B O 1
ATOM 2433 N N . PRO B 1 110 ? 11.422 1.42 7.004 1 96.62 110 PRO B N 1
ATOM 2434 C CA . PRO B 1 110 ? 11.266 2.738 7.621 1 96.62 110 PRO B CA 1
ATOM 2435 C C . PRO B 1 110 ? 11.156 3.863 6.594 1 96.62 110 PRO B C 1
ATOM 2437 O O . PRO B 1 110 ? 10.281 4.723 6.703 1 96.62 110 PRO B O 1
ATOM 2440 N N . SER B 1 111 ? 12.039 3.842 5.621 1 96.62 111 SER B N 1
ATOM 2441 C CA . SER B 1 111 ? 12.047 4.875 4.59 1 96.62 111 SER B CA 1
ATOM 2442 C C . SER B 1 111 ? 10.781 4.816 3.744 1 96.62 111 SER B C 1
ATOM 2444 O O . SER B 1 111 ? 10.219 5.855 3.387 1 96.62 111 SER B O 1
ATOM 2446 N N . ALA B 1 112 ? 10.336 3.582 3.441 1 95.75 112 ALA B N 1
ATOM 2447 C CA . ALA B 1 112 ? 9.141 3.416 2.619 1 95.75 112 ALA B CA 1
ATOM 2448 C C . ALA B 1 112 ? 7.898 3.918 3.348 1 95.75 112 ALA B C 1
ATOM 2450 O O . ALA B 1 112 ? 7.039 4.57 2.748 1 95.75 112 ALA B O 1
ATOM 2451 N N . ARG B 1 113 ? 7.809 3.682 4.582 1 95.62 113 ARG B N 1
ATOM 2452 C CA . ARG B 1 113 ? 6.695 4.152 5.398 1 95.62 113 ARG B CA 1
ATOM 2453 C C . ARG B 1 113 ? 6.672 5.676 5.473 1 95.62 113 ARG B C 1
ATOM 2455 O O . ARG B 1 113 ? 5.621 6.293 5.301 1 95.62 113 ARG B O 1
ATOM 2462 N N . ALA B 1 114 ? 7.801 6.234 5.719 1 96.12 114 ALA B N 1
ATOM 2463 C CA . ALA B 1 114 ? 7.902 7.688 5.762 1 96.12 114 ALA B CA 1
ATOM 2464 C C . ALA B 1 114 ? 7.547 8.305 4.41 1 96.12 114 ALA B C 1
ATOM 2466 O O . ALA B 1 114 ? 6.809 9.289 4.344 1 96.12 114 ALA B O 1
ATOM 2467 N N . SER B 1 115 ? 8.039 7.691 3.361 1 95.5 115 SER B N 1
ATOM 2468 C CA . SER B 1 115 ? 7.816 8.195 2.01 1 95.5 115 SER B CA 1
ATOM 2469 C C . SER B 1 115 ? 6.344 8.117 1.625 1 95.5 115 SER B C 1
ATOM 2471 O O . SER B 1 115 ? 5.832 8.992 0.928 1 95.5 115 SER B O 1
ATOM 2473 N N . SER B 1 116 ? 5.672 7.09 2.076 1 92.31 116 SER B N 1
ATOM 2474 C CA . SER B 1 116 ? 4.281 6.879 1.69 1 92.31 116 SER B CA 1
ATOM 2475 C C . SER B 1 116 ? 3.396 8.031 2.158 1 92.31 116 SER B C 1
ATOM 2477 O O . SER B 1 116 ? 2.412 8.367 1.499 1 92.31 116 SER B O 1
ATOM 2479 N N . LEU B 1 117 ? 3.775 8.703 3.17 1 92.31 117 LEU B N 1
ATOM 2480 C CA . LEU B 1 117 ? 3.002 9.805 3.738 1 92.31 117 LEU B CA 1
ATOM 2481 C C . LEU B 1 117 ? 3.186 11.078 2.922 1 92.31 117 LEU B C 1
ATOM 2483 O O . LEU B 1 117 ? 2.357 11.984 2.986 1 92.31 117 LEU B O 1
ATOM 2487 N N . ARG B 1 118 ? 4.23 11.078 2.168 1 93.62 118 ARG B N 1
ATOM 2488 C CA . ARG B 1 118 ? 4.574 12.328 1.489 1 93.62 118 ARG B CA 1
ATOM 2489 C C . ARG B 1 118 ? 4.5 12.164 -0.025 1 93.62 118 ARG B C 1
ATOM 2491 O O . ARG B 1 118 ? 4.492 13.148 -0.761 1 93.62 118 ARG B O 1
ATOM 2498 N N . GLU B 1 119 ? 4.406 10.953 -0.396 1 92.69 119 GLU B N 1
ATOM 2499 C CA . GLU B 1 119 ? 4.539 10.609 -1.808 1 92.69 119 GLU B CA 1
ATOM 2500 C C . GLU B 1 119 ? 3.516 11.352 -2.66 1 92.69 119 GLU B C 1
ATOM 2502 O O . GLU B 1 119 ? 3.84 11.836 -3.744 1 92.69 119 GLU B O 1
ATOM 2507 N N . PRO B 1 120 ? 2.248 11.547 -2.189 1 90.12 120 PRO B N 1
ATOM 2508 C CA . PRO B 1 120 ? 1.289 12.273 -3.027 1 90.12 120 PRO B CA 1
ATOM 2509 C C . PRO B 1 120 ? 1.688 13.727 -3.256 1 90.12 120 PRO B C 1
ATOM 2511 O O . PRO B 1 120 ? 1.196 14.367 -4.191 1 90.12 120 PRO B O 1
ATOM 2514 N N . PHE B 1 121 ? 2.641 14.195 -2.48 1 91.5 121 PHE B N 1
ATOM 2515 C CA . PHE B 1 121 ? 3.006 15.609 -2.525 1 91.5 121 PHE B CA 1
ATOM 2516 C C . PHE B 1 121 ? 4.457 15.781 -2.955 1 91.5 121 PHE B C 1
ATOM 2518 O O . PHE B 1 121 ? 5.008 16.875 -2.877 1 91.5 121 PHE B O 1
ATOM 2525 N N . SER B 1 122 ? 5.094 14.711 -3.357 1 95.75 122 SER B N 1
ATOM 2526 C CA . SER B 1 122 ? 6.516 14.773 -3.678 1 95.75 122 SER B CA 1
ATOM 2527 C C . SER B 1 122 ? 6.82 14.039 -4.98 1 95.75 122 SER B C 1
ATOM 2529 O O . SER B 1 122 ? 6.68 12.812 -5.055 1 95.75 122 SER B O 1
ATOM 2531 N N . ALA B 1 123 ? 7.273 14.781 -5.945 1 96.31 123 ALA B N 1
ATOM 2532 C CA . ALA B 1 123 ? 7.668 14.18 -7.215 1 96.31 123 ALA B CA 1
ATOM 2533 C C . ALA B 1 123 ? 8.891 13.273 -7.031 1 96.31 123 ALA B C 1
ATOM 2535 O O . ALA B 1 123 ? 8.961 12.188 -7.613 1 96.31 123 ALA B O 1
ATOM 2536 N N . GLN B 1 124 ? 9.781 13.719 -6.195 1 97.31 124 GLN B N 1
ATOM 2537 C CA . GLN B 1 124 ? 11.023 12.977 -6.004 1 97.31 124 GLN B CA 1
ATOM 2538 C C . GLN B 1 124 ? 10.758 11.633 -5.324 1 97.31 124 GLN B C 1
ATOM 2540 O O . GLN B 1 124 ? 11.391 10.633 -5.66 1 97.31 124 GLN B O 1
ATOM 2545 N N . LEU B 1 125 ? 9.867 11.594 -4.398 1 96.81 125 LEU B N 1
ATOM 2546 C CA . LEU B 1 125 ? 9.57 10.336 -3.721 1 96.81 125 LEU B CA 1
ATOM 2547 C C . LEU B 1 125 ? 8.891 9.359 -4.672 1 96.81 125 LEU B C 1
ATOM 2549 O O . LEU B 1 125 ? 9.094 8.148 -4.562 1 96.81 125 LEU B O 1
ATOM 2553 N N . ARG B 1 126 ? 8.125 9.867 -5.609 1 95.94 126 ARG B N 1
ATOM 2554 C CA . ARG B 1 126 ? 7.555 9 -6.641 1 95.94 126 ARG B CA 1
ATOM 2555 C C . ARG B 1 126 ? 8.648 8.43 -7.535 1 95.94 126 ARG B C 1
ATOM 2557 O O . ARG B 1 126 ? 8.586 7.266 -7.934 1 95.94 126 ARG B O 1
ATOM 2564 N N . ILE B 1 127 ? 9.602 9.203 -7.805 1 96.12 127 ILE B N 1
ATOM 2565 C CA . ILE B 1 127 ? 10.742 8.75 -8.594 1 96.12 127 ILE B CA 1
ATOM 2566 C C . ILE B 1 127 ? 11.5 7.664 -7.836 1 96.12 127 ILE B C 1
ATOM 2568 O O . ILE B 1 127 ? 11.859 6.633 -8.406 1 96.12 127 ILE B O 1
ATOM 2572 N N . ASN B 1 128 ? 11.727 7.93 -6.516 1 96.5 128 ASN B N 1
ATOM 2573 C CA . ASN B 1 128 ? 12.398 6.93 -5.699 1 96.5 128 ASN B CA 1
ATOM 2574 C C . ASN B 1 128 ? 11.648 5.602 -5.695 1 96.5 128 ASN B C 1
ATOM 2576 O O . ASN B 1 128 ? 12.25 4.539 -5.828 1 96.5 128 ASN B O 1
ATOM 2580 N N . ARG B 1 129 ? 10.391 5.688 -5.531 1 94.5 129 ARG B N 1
ATOM 2581 C CA . ARG B 1 129 ? 9.562 4.488 -5.535 1 94.5 129 ARG B CA 1
ATOM 2582 C C . ARG B 1 129 ? 9.656 3.756 -6.871 1 94.5 129 ARG B C 1
ATOM 2584 O O . ARG B 1 129 ? 9.773 2.529 -6.902 1 94.5 129 ARG B O 1
ATOM 2591 N N . ALA B 1 130 ? 9.602 4.48 -7.945 1 94.5 130 ALA B N 1
ATOM 2592 C CA . ALA B 1 130 ? 9.695 3.891 -9.273 1 94.5 130 ALA B CA 1
ATOM 2593 C C . ALA B 1 130 ? 11.023 3.168 -9.461 1 94.5 130 ALA B C 1
ATOM 2595 O O . ALA B 1 130 ? 11.086 2.109 -10.094 1 94.5 130 ALA B O 1
ATOM 2596 N N . ARG B 1 131 ? 12.008 3.742 -8.914 1 94.94 131 ARG B N 1
ATOM 2597 C CA . ARG B 1 131 ? 13.328 3.127 -9.008 1 94.94 131 ARG B CA 1
ATOM 2598 C C . ARG B 1 131 ? 13.375 1.809 -8.242 1 94.94 131 ARG B C 1
ATOM 2600 O O . ARG B 1 131 ? 13.977 0.839 -8.695 1 94.94 131 ARG B O 1
ATOM 2607 N N . ASN B 1 132 ? 12.75 1.829 -7.082 1 94.62 132 ASN B N 1
ATOM 2608 C CA . ASN B 1 132 ? 12.688 0.6 -6.301 1 94.62 132 ASN B CA 1
ATOM 2609 C C . ASN B 1 132 ? 11.922 -0.498 -7.035 1 94.62 132 ASN B C 1
ATOM 2611 O O . ASN B 1 132 ? 12.352 -1.654 -7.047 1 94.62 132 ASN B O 1
ATOM 2615 N N . ILE B 1 133 ? 10.891 -0.188 -7.688 1 94.56 133 ILE B N 1
ATOM 2616 C CA . ILE B 1 133 ? 10.07 -1.128 -8.445 1 94.56 133 ILE B CA 1
ATOM 2617 C C . ILE B 1 133 ? 10.859 -1.651 -9.641 1 94.56 133 ILE B C 1
ATOM 2619 O O . ILE B 1 133 ? 10.859 -2.854 -9.914 1 94.56 133 ILE B O 1
ATOM 2623 N N . ALA B 1 134 ? 11.562 -0.75 -10.312 1 95.25 134 ALA B N 1
ATOM 2624 C CA . ALA B 1 134 ? 12.352 -1.136 -11.477 1 95.25 134 ALA B CA 1
ATOM 2625 C C . ALA B 1 134 ? 13.453 -2.123 -11.086 1 95.25 134 ALA B C 1
ATOM 2627 O O . ALA B 1 134 ? 13.766 -3.043 -11.844 1 95.25 134 ALA B O 1
ATOM 2628 N N . ARG B 1 135 ? 13.992 -1.912 -9.945 1 94.44 135 ARG B N 1
ATOM 2629 C CA . ARG B 1 135 ? 15.031 -2.814 -9.461 1 94.44 135 ARG B CA 1
ATOM 2630 C C . ARG B 1 135 ? 14.469 -4.211 -9.219 1 94.44 135 ARG B C 1
ATOM 2632 O O . ARG B 1 135 ? 15.086 -5.207 -9.602 1 94.44 135 ARG B O 1
ATOM 2639 N N . ALA B 1 136 ? 13.367 -4.277 -8.578 1 95.12 136 ALA B N 1
ATOM 2640 C CA . ALA B 1 136 ? 12.711 -5.562 -8.352 1 95.12 136 ALA B CA 1
ATOM 2641 C C . ALA B 1 136 ? 12.375 -6.25 -9.672 1 95.12 136 ALA B C 1
ATOM 2643 O O . ALA B 1 136 ? 12.602 -7.453 -9.828 1 95.12 136 ALA B O 1
ATOM 2644 N N . ARG B 1 137 ? 11.891 -5.477 -10.641 1 96.19 137 ARG B N 1
ATOM 2645 C CA . ARG B 1 137 ? 11.531 -6.008 -11.953 1 96.19 137 ARG B CA 1
ATOM 2646 C C . ARG B 1 137 ? 12.75 -6.586 -12.664 1 96.19 137 ARG B C 1
ATOM 2648 O O . ARG B 1 137 ? 12.68 -7.668 -13.25 1 96.19 137 ARG B O 1
ATOM 2655 N N . ARG B 1 138 ? 13.812 -5.902 -12.57 1 96.06 138 ARG B N 1
ATOM 2656 C CA . ARG B 1 138 ? 15.047 -6.383 -13.195 1 96.06 138 ARG B CA 1
ATOM 2657 C C . ARG B 1 138 ? 15.492 -7.699 -12.578 1 96.06 138 ARG B C 1
ATOM 2659 O O . ARG B 1 138 ? 15.898 -8.625 -13.289 1 96.06 138 ARG B O 1
ATOM 2666 N N . GLN B 1 139 ? 15.43 -7.73 -11.305 1 96.81 139 GLN B N 1
ATOM 2667 C CA . GLN B 1 139 ? 15.812 -8.969 -10.633 1 96.81 139 GLN B CA 1
ATOM 2668 C C . GLN B 1 139 ? 14.891 -10.117 -11.031 1 96.81 139 GLN B C 1
ATOM 2670 O O . GLN B 1 139 ? 15.352 -11.234 -11.266 1 96.81 139 GLN B O 1
ATOM 2675 N N . ILE B 1 140 ? 13.602 -9.906 -11.102 1 97.88 140 ILE B N 1
ATOM 2676 C CA . ILE B 1 140 ? 12.617 -10.906 -11.508 1 97.88 140 ILE B CA 1
ATOM 2677 C C . ILE B 1 140 ? 12.953 -11.414 -12.906 1 97.88 140 ILE B C 1
ATOM 2679 O O . ILE B 1 140 ? 12.992 -12.625 -13.141 1 97.88 140 ILE B O 1
ATOM 2683 N N . GLU B 1 141 ? 13.211 -10.5 -13.789 1 97.31 141 GLU B N 1
ATOM 2684 C CA . GLU B 1 141 ? 13.492 -10.844 -15.18 1 97.31 141 GLU B CA 1
ATOM 2685 C C . GLU B 1 141 ? 14.781 -11.664 -15.289 1 97.31 141 GLU B C 1
ATOM 2687 O O . GLU B 1 141 ? 14.867 -12.594 -16.094 1 97.31 141 GLU B O 1
ATOM 2692 N N . GLU B 1 142 ? 15.711 -11.328 -14.438 1 96.62 142 GLU B N 1
ATOM 2693 C CA . GLU B 1 142 ? 16.984 -12.039 -14.445 1 96.62 142 GLU B CA 1
ATOM 2694 C C . GLU B 1 142 ? 16.844 -13.438 -13.844 1 96.62 142 GLU B C 1
ATOM 2696 O O . GLU B 1 142 ? 17.281 -14.422 -14.445 1 96.62 142 GLU B O 1
ATOM 2701 N N . VAL B 1 143 ? 16.219 -13.562 -12.75 1 97.69 143 VAL B N 1
ATOM 2702 C CA . VAL B 1 143 ? 16.172 -14.797 -11.977 1 97.69 143 VAL B CA 1
ATOM 2703 C C . VAL B 1 143 ? 15.227 -15.797 -12.641 1 97.69 143 VAL B C 1
ATOM 2705 O O . VAL B 1 143 ? 15.469 -17 -12.609 1 97.69 143 VAL B O 1
ATOM 2708 N N . PHE B 1 144 ? 14.172 -15.312 -13.281 1 98 144 PHE B N 1
ATOM 2709 C CA . PHE B 1 144 ? 13.148 -16.219 -13.797 1 98 144 PHE B CA 1
ATOM 2710 C C . PHE B 1 144 ? 13.055 -16.125 -15.312 1 98 144 PHE B C 1
ATOM 2712 O O . PHE B 1 144 ? 11.977 -16.281 -15.883 1 98 144 PHE B O 1
ATOM 2719 N N . GLU B 1 145 ? 14.148 -15.789 -15.945 1 96.31 145 GLU B N 1
ATOM 2720 C CA . GLU B 1 145 ? 14.203 -15.617 -17.391 1 96.31 145 GLU B CA 1
ATOM 2721 C C . GLU B 1 145 ? 13.617 -16.812 -18.125 1 96.31 145 GLU B C 1
ATOM 2723 O O . GLU B 1 145 ? 12.844 -16.656 -19.078 1 96.31 145 GLU B O 1
ATOM 2728 N N . THR B 1 146 ? 13.906 -18.047 -17.719 1 95.69 146 THR B N 1
ATOM 2729 C CA . THR B 1 146 ? 13.453 -19.266 -18.375 1 95.69 146 THR B CA 1
ATOM 2730 C C . THR B 1 146 ? 11.93 -19.375 -18.328 1 95.69 146 THR B C 1
ATOM 2732 O O . THR B 1 146 ? 11.297 -19.625 -19.359 1 95.69 146 THR B O 1
ATOM 2735 N N . GLU B 1 147 ? 11.359 -19.156 -17.172 1 96.5 147 GLU B N 1
ATOM 2736 C CA . GLU B 1 147 ? 9.914 -19.234 -17 1 96.5 147 GLU B CA 1
ATOM 2737 C C . GLU B 1 147 ? 9.203 -18.10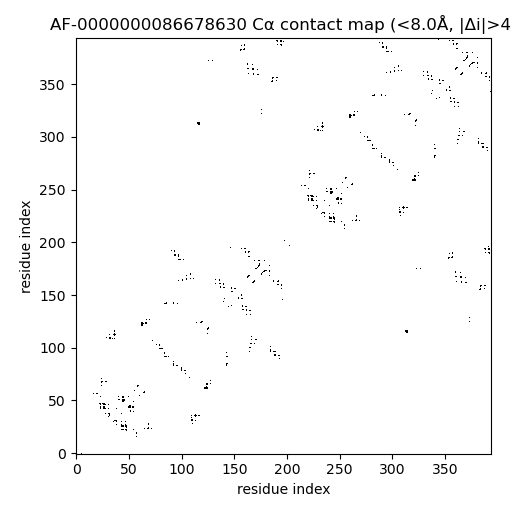9 -17.75 1 96.5 147 GLU B C 1
ATOM 2739 O O . GLU B 1 147 ? 8.117 -18.312 -18.297 1 96.5 147 GLU B O 1
ATOM 2744 N N . LEU B 1 148 ? 9.859 -16.922 -17.766 1 96.69 148 LEU B N 1
ATOM 2745 C CA . LEU B 1 148 ? 9.258 -15.758 -18.422 1 96.69 148 LEU B CA 1
ATOM 2746 C C . LEU B 1 148 ? 9.281 -15.922 -19.938 1 96.69 148 LEU B C 1
ATOM 2748 O O . LEU B 1 148 ? 8.359 -15.477 -20.625 1 96.69 148 LEU B O 1
ATOM 2752 N N . ALA B 1 149 ? 10.305 -16.547 -20.438 1 94.44 149 ALA B N 1
ATOM 2753 C CA . ALA B 1 149 ? 10.453 -16.719 -21.875 1 94.44 149 ALA B CA 1
ATOM 2754 C C . ALA B 1 149 ? 9.336 -17.594 -22.438 1 94.44 149 ALA B C 1
ATOM 2756 O O . ALA B 1 149 ? 8.914 -17.422 -23.594 1 94.44 149 ALA B O 1
ATOM 2757 N N . SER B 1 150 ? 8.789 -18.5 -21.688 1 93.38 150 SER B N 1
ATOM 2758 C CA . SER B 1 150 ? 7.766 -19.438 -22.141 1 93.38 150 SER B CA 1
ATOM 2759 C C . SER B 1 150 ? 6.379 -19 -21.688 1 93.38 150 SER B C 1
ATOM 2761 O O . SER B 1 150 ? 5.383 -19.656 -21.984 1 93.38 150 SER B O 1
ATOM 2763 N N . ALA B 1 151 ? 6.297 -17.906 -21.016 1 93.25 151 ALA B N 1
ATOM 2764 C CA . ALA B 1 151 ? 5.051 -17.5 -20.375 1 93.25 151 ALA B CA 1
ATOM 2765 C C . ALA B 1 151 ? 4.105 -16.844 -21.375 1 93.25 151 ALA B C 1
ATOM 2767 O O . ALA B 1 151 ? 4.539 -16.078 -22.234 1 93.25 151 ALA B O 1
ATOM 2768 N N . VAL B 1 152 ? 2.814 -17.25 -21.234 1 91.5 152 VAL B N 1
ATOM 2769 C CA . VAL B 1 152 ? 1.772 -16.5 -21.922 1 91.5 152 VAL B CA 1
ATOM 2770 C C . VAL B 1 152 ? 1.625 -15.125 -21.266 1 91.5 152 VAL B C 1
ATOM 2772 O O . VAL B 1 152 ? 1.48 -15.016 -20.047 1 91.5 152 VAL B O 1
ATOM 2775 N N . GLU B 1 153 ? 1.754 -14.031 -22.016 1 94.25 153 GLU B N 1
ATOM 2776 C CA . GLU B 1 153 ? 1.694 -12.656 -21.531 1 94.25 153 GLU B CA 1
ATOM 2777 C C . GLU B 1 153 ? 2.822 -12.367 -20.547 1 94.25 153 GLU B C 1
ATOM 2779 O O . GLU B 1 153 ? 2.568 -12.078 -19.375 1 94.25 153 GLU B O 1
ATOM 2784 N N . ARG B 1 154 ? 3.988 -12.344 -21 1 96.31 154 ARG B N 1
ATOM 2785 C CA . ARG B 1 154 ? 5.223 -12.203 -20.234 1 96.31 154 ARG B CA 1
ATOM 2786 C C . ARG B 1 154 ? 5.18 -10.961 -19.359 1 96.31 154 ARG B C 1
ATOM 2788 O O . ARG B 1 154 ? 5.461 -11.031 -18.156 1 96.31 154 ARG B O 1
ATOM 2795 N N . ASP B 1 155 ? 4.738 -9.828 -19.938 1 95.38 155 ASP B N 1
ATOM 2796 C CA . ASP B 1 155 ? 4.738 -8.578 -19.188 1 95.38 155 ASP B CA 1
ATOM 2797 C C . ASP B 1 155 ? 3.744 -8.625 -18.031 1 95.38 155 ASP B C 1
ATOM 2799 O O . ASP B 1 155 ? 4.02 -8.102 -16.953 1 95.38 155 ASP B O 1
ATOM 2803 N N . GLN B 1 156 ? 2.645 -9.266 -18.281 1 96.38 156 GLN B N 1
ATOM 2804 C CA . GLN B 1 156 ? 1.641 -9.414 -17.219 1 96.38 156 GLN B CA 1
ATOM 2805 C C . GLN B 1 156 ? 2.168 -10.273 -16.078 1 96.38 156 GLN B C 1
ATOM 2807 O O . GLN B 1 156 ? 1.916 -9.984 -14.914 1 96.38 156 GLN B O 1
ATOM 2812 N N . LEU B 1 157 ? 2.879 -11.328 -16.453 1 97.56 157 LEU B N 1
ATOM 2813 C CA . LEU B 1 157 ? 3.463 -12.203 -15.445 1 97.56 157 LEU B CA 1
ATOM 2814 C C . LEU B 1 157 ? 4.516 -11.469 -14.625 1 97.56 157 LEU B C 1
ATOM 2816 O O . LEU B 1 157 ? 4.531 -11.562 -13.398 1 97.56 157 LEU B O 1
ATOM 2820 N N . VAL B 1 158 ? 5.371 -10.703 -15.273 1 97.56 158 VAL B N 1
ATOM 2821 C CA . VAL B 1 158 ? 6.391 -9.922 -14.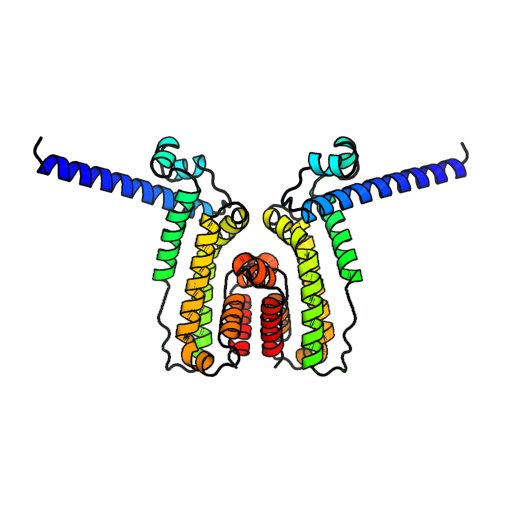578 1 97.56 158 VAL B CA 1
ATOM 2822 C C . VAL B 1 158 ? 5.727 -8.93 -13.625 1 97.56 158 VAL B C 1
ATOM 2824 O O . VAL B 1 158 ? 6.141 -8.789 -12.477 1 97.56 158 VAL B O 1
ATOM 2827 N N . ASN B 1 159 ? 4.664 -8.266 -14.102 1 97.31 159 ASN B N 1
ATOM 2828 C CA . ASN B 1 159 ? 3.936 -7.312 -13.273 1 97.31 159 ASN B CA 1
ATOM 2829 C C . ASN B 1 159 ? 3.307 -7.992 -12.055 1 97.31 159 ASN B C 1
ATOM 2831 O O . ASN B 1 159 ? 3.336 -7.445 -10.953 1 97.31 159 ASN B O 1
ATOM 2835 N N . ALA B 1 160 ? 2.756 -9.195 -12.297 1 98 160 ALA B N 1
ATOM 2836 C CA . ALA B 1 160 ? 2.131 -9.93 -11.203 1 98 160 ALA B CA 1
ATOM 2837 C C . ALA B 1 160 ? 3.15 -10.289 -10.133 1 98 160 ALA B C 1
ATOM 2839 O O . ALA B 1 160 ? 2.895 -10.109 -8.938 1 98 160 ALA B O 1
ATOM 2840 N N . ILE B 1 161 ? 4.328 -10.766 -10.547 1 98.62 161 ILE B N 1
ATOM 2841 C CA . ILE B 1 161 ? 5.375 -11.133 -9.594 1 98.62 161 ILE B CA 1
ATOM 2842 C C . ILE B 1 161 ? 5.891 -9.875 -8.891 1 98.62 161 ILE B C 1
ATOM 2844 O O . ILE B 1 161 ? 6.172 -9.906 -7.688 1 98.62 161 ILE B O 1
ATOM 2848 N N . THR B 1 162 ? 5.977 -8.797 -9.641 1 97.94 162 THR B N 1
ATOM 2849 C CA . THR B 1 162 ? 6.406 -7.523 -9.062 1 97.94 162 THR B CA 1
ATOM 2850 C C . THR B 1 162 ? 5.43 -7.066 -7.98 1 97.94 162 THR B C 1
ATOM 2852 O O . THR B 1 162 ? 5.84 -6.734 -6.867 1 97.94 162 THR B O 1
ATOM 2855 N N . VAL B 1 163 ? 4.16 -7.105 -8.234 1 97.44 163 VAL B N 1
ATOM 2856 C CA . VAL B 1 163 ? 3.137 -6.723 -7.266 1 97.44 163 VAL B CA 1
ATOM 2857 C C . VAL B 1 163 ? 3.234 -7.613 -6.031 1 97.44 163 VAL B C 1
ATOM 2859 O O . VAL B 1 163 ? 3.203 -7.125 -4.898 1 97.44 163 VAL B O 1
ATOM 2862 N N . ALA B 1 164 ? 3.445 -8.867 -6.203 1 97.81 164 ALA B N 1
ATOM 2863 C CA . ALA B 1 164 ? 3.461 -9.859 -5.129 1 97.81 164 ALA B CA 1
ATOM 2864 C C . ALA B 1 164 ? 4.695 -9.688 -4.25 1 97.81 164 ALA B C 1
ATOM 2866 O O . ALA B 1 164 ? 4.719 -10.148 -3.105 1 97.81 164 ALA B O 1
ATOM 2867 N N . SER B 1 165 ? 5.738 -9.031 -4.789 1 97.75 165 SER B N 1
ATOM 2868 C CA . SE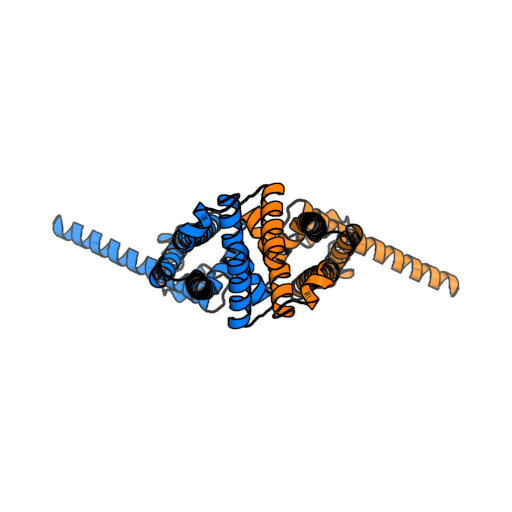R B 1 165 ? 7.02 -9.141 -4.098 1 97.75 165 SER B CA 1
ATOM 2869 C C . SER B 1 165 ? 7.594 -7.766 -3.783 1 97.75 165 SER B C 1
ATOM 2871 O O . SER B 1 165 ? 8.789 -7.629 -3.525 1 97.75 165 SER B O 1
ATOM 2873 N N . THR B 1 166 ? 6.793 -6.727 -3.863 1 96.19 166 THR B N 1
ATOM 2874 C CA . THR B 1 166 ? 7.277 -5.387 -3.547 1 96.19 166 THR B CA 1
ATOM 2875 C C . THR B 1 166 ? 6.531 -4.816 -2.342 1 96.19 166 THR B C 1
ATOM 2877 O O . THR B 1 166 ? 5.793 -5.531 -1.663 1 96.19 166 THR B O 1
ATOM 2880 N N . TRP B 1 167 ? 6.754 -3.562 -2.051 1 94.5 167 TRP B N 1
ATOM 2881 C CA . TRP B 1 167 ? 6.426 -2.947 -0.769 1 94.5 167 TRP B CA 1
ATOM 2882 C C . TRP B 1 167 ? 4.922 -2.979 -0.518 1 94.5 167 TRP B C 1
ATOM 2884 O O . TRP B 1 167 ? 4.477 -3.215 0.608 1 94.5 167 TRP B O 1
ATOM 2894 N N . SER B 1 168 ? 4.148 -2.773 -1.536 1 92.56 168 SER B N 1
ATOM 2895 C CA . SER B 1 168 ? 2.703 -2.68 -1.351 1 92.56 168 SER B CA 1
ATOM 2896 C C . SER B 1 168 ? 2.141 -3.953 -0.727 1 92.56 168 SER B C 1
ATOM 2898 O O . SER B 1 168 ? 1.396 -3.895 0.254 1 92.56 168 SER B O 1
ATOM 2900 N N . SER B 1 169 ? 2.51 -5.09 -1.234 1 95.62 169 SER B N 1
ATOM 2901 C CA . SER B 1 169 ? 2.078 -6.363 -0.667 1 95.62 169 SER B CA 1
ATOM 2902 C C . SER B 1 169 ? 2.738 -6.617 0.684 1 95.62 169 SER B C 1
ATOM 2904 O O . SER B 1 169 ? 2.08 -7.062 1.628 1 95.62 169 SER B O 1
ATOM 2906 N N . TRP B 1 170 ? 3.988 -6.262 0.789 1 96.81 170 TRP B N 1
ATOM 2907 C CA . TRP B 1 170 ? 4.746 -6.539 2.006 1 96.81 170 TRP B CA 1
ATOM 2908 C C . TRP B 1 170 ? 4.223 -5.711 3.172 1 96.81 170 TRP B C 1
ATOM 2910 O O . TRP B 1 170 ? 4.039 -6.227 4.277 1 96.81 170 TRP B O 1
ATOM 2920 N N . SER B 1 171 ? 4.004 -4.434 2.916 1 95.06 171 SER B N 1
ATOM 2921 C CA . SER B 1 171 ? 3.521 -3.553 3.975 1 95.06 171 SER B CA 1
ATOM 2922 C C . SER B 1 171 ? 2.15 -3.996 4.48 1 95.06 171 SER B C 1
ATOM 2924 O O . SER B 1 171 ? 1.852 -3.873 5.668 1 95.06 171 SER B O 1
ATOM 2926 N N . MET B 1 172 ? 1.294 -4.477 3.578 1 94.25 172 MET B N 1
ATOM 2927 C CA . MET B 1 172 ? -0.004 -4.984 4.012 1 94.25 172 MET B CA 1
ATOM 2928 C C . MET B 1 172 ? 0.165 -6.145 4.988 1 94.25 172 MET B C 1
ATOM 2930 O O . MET B 1 172 ? -0.472 -6.172 6.043 1 94.25 172 MET B O 1
ATOM 2934 N N . MET B 1 173 ? 1.01 -7.043 4.656 1 96.5 173 MET B N 1
ATOM 2935 C CA . MET B 1 173 ? 1.207 -8.227 5.496 1 96.5 173 MET B CA 1
ATOM 2936 C C . MET B 1 173 ? 1.849 -7.844 6.824 1 96.5 173 MET B C 1
ATOM 2938 O O . MET B 1 173 ? 1.393 -8.273 7.887 1 96.5 173 MET B O 1
ATOM 2942 N N . ARG B 1 174 ? 2.787 -6.961 6.812 1 95.69 174 ARG B N 1
ATOM 2943 C CA . ARG B 1 174 ? 3.561 -6.617 8 1 95.69 174 ARG B CA 1
ATOM 2944 C C . ARG B 1 174 ? 2.818 -5.598 8.859 1 95.69 174 ARG B C 1
ATOM 2946 O O . ARG B 1 174 ? 2.762 -5.734 10.086 1 95.69 174 ARG B O 1
ATOM 2953 N N . ASP B 1 175 ? 2.195 -4.613 8.195 1 91.5 175 ASP B N 1
ATOM 2954 C CA . ASP B 1 175 ? 1.677 -3.467 8.938 1 91.5 175 ASP B CA 1
ATOM 2955 C C . ASP B 1 175 ? 0.174 -3.602 9.18 1 91.5 175 ASP B C 1
ATOM 2957 O O . ASP B 1 175 ? -0.318 -3.285 10.266 1 91.5 175 ASP B O 1
ATOM 2961 N N . ALA B 1 176 ? -0.52 -4.043 8.164 1 88.38 176 ALA B N 1
ATOM 2962 C CA . ALA B 1 176 ? -1.971 -4.141 8.305 1 88.38 176 ALA B CA 1
ATOM 2963 C C . ALA B 1 176 ? -2.371 -5.449 8.977 1 88.38 176 ALA B C 1
ATOM 2965 O O . ALA B 1 176 ? -3.182 -5.457 9.906 1 88.38 176 ALA B O 1
ATOM 2966 N N . LEU B 1 177 ? -1.745 -6.512 8.531 1 91.06 177 LEU B N 1
ATOM 2967 C CA . LEU B 1 177 ? -2.113 -7.82 9.062 1 91.06 177 LEU B CA 1
ATOM 2968 C C . LEU B 1 177 ? -1.214 -8.211 10.227 1 91.06 177 LEU B C 1
ATOM 2970 O O . LEU B 1 177 ? -1.463 -9.211 10.906 1 91.06 177 LEU B O 1
ATOM 2974 N N . GLN B 1 178 ? -0.121 -7.461 10.438 1 93 178 GLN B N 1
ATOM 2975 C CA . GLN B 1 178 ? 0.795 -7.617 11.562 1 93 178 GLN B CA 1
ATOM 2976 C C . GLN B 1 178 ? 1.368 -9.031 11.617 1 93 178 GLN B C 1
ATOM 2978 O O . GLN B 1 178 ? 1.457 -9.633 12.688 1 93 178 GLN B O 1
ATOM 2983 N N . MET B 1 179 ? 1.654 -9.531 10.477 1 96.19 179 MET B N 1
ATOM 2984 C CA . MET B 1 179 ? 2.23 -10.867 10.375 1 96.19 179 MET B CA 1
ATOM 2985 C C . MET B 1 179 ? 3.711 -10.852 10.742 1 96.19 179 MET B C 1
ATOM 2987 O O . MET B 1 179 ? 4.426 -9.906 10.414 1 96.19 179 MET B O 1
ATOM 2991 N N . PRO B 1 180 ? 4.109 -11.992 11.438 1 97.69 180 PRO B N 1
ATOM 2992 C CA . PRO B 1 180 ? 5.559 -12.141 11.555 1 97.69 180 PRO B CA 1
ATOM 2993 C C . PRO B 1 180 ? 6.254 -12.273 10.203 1 97.69 180 PRO B C 1
ATOM 2995 O O . PRO B 1 180 ? 5.629 -12.68 9.219 1 97.69 180 PRO B O 1
ATOM 2998 N N . ILE B 1 181 ? 7.512 -11.938 10.148 1 98.12 181 ILE B N 1
ATOM 2999 C CA . ILE B 1 181 ? 8.289 -11.906 8.922 1 98.12 181 ILE B CA 1
ATOM 3000 C C . ILE B 1 181 ? 8.227 -13.266 8.227 1 98.12 181 ILE B C 1
ATOM 3002 O O . ILE B 1 181 ? 8 -13.344 7.016 1 98.12 181 ILE B O 1
ATOM 3006 N N . ASP B 1 182 ? 8.305 -14.328 8.945 1 97.94 182 ASP B N 1
ATOM 3007 C CA . ASP B 1 182 ? 8.352 -15.672 8.367 1 97.94 182 ASP B CA 1
ATOM 3008 C C . ASP B 1 182 ? 7.031 -16.016 7.676 1 97.94 182 ASP B C 1
ATOM 3010 O O . ASP B 1 182 ? 7.023 -16.625 6.605 1 97.94 182 ASP B O 1
ATOM 3014 N N . ASP B 1 183 ? 5.922 -15.594 8.258 1 97.88 183 ASP B N 1
ATOM 3015 C CA . ASP B 1 183 ? 4.609 -15.844 7.668 1 97.88 183 ASP B CA 1
ATOM 3016 C C . ASP B 1 183 ? 4.426 -15.031 6.387 1 97.88 183 ASP B C 1
ATOM 3018 O O . ASP B 1 183 ? 3.916 -15.547 5.387 1 97.88 183 ASP B O 1
ATOM 3022 N N . ALA B 1 184 ? 4.836 -13.773 6.461 1 98.38 184 ALA B N 1
ATOM 3023 C CA . ALA B 1 184 ? 4.742 -12.914 5.289 1 98.38 184 ALA B CA 1
ATOM 3024 C C . ALA B 1 184 ? 5.594 -13.445 4.141 1 98.38 184 ALA B C 1
ATOM 3026 O O . ALA B 1 184 ? 5.156 -13.445 2.986 1 98.38 184 ALA B O 1
ATOM 3027 N N . GLU B 1 185 ? 6.773 -13.875 4.504 1 98.56 185 GLU B N 1
ATOM 3028 C CA . GLU B 1 185 ? 7.648 -14.453 3.486 1 98.56 185 GLU B CA 1
ATOM 3029 C C . GLU B 1 185 ? 7.027 -15.695 2.861 1 98.56 185 GLU B C 1
ATOM 3031 O O . GLU B 1 185 ? 7.133 -15.906 1.65 1 98.56 185 GLU B O 1
ATOM 3036 N N . ALA B 1 186 ? 6.449 -16.5 3.676 1 98.25 186 ALA B N 1
ATOM 3037 C CA . ALA B 1 186 ? 5.812 -17.719 3.174 1 98.25 186 ALA B CA 1
ATOM 3038 C C . ALA B 1 186 ? 4.707 -17.391 2.174 1 98.25 186 ALA B C 1
ATOM 3040 O O . ALA B 1 186 ? 4.551 -18.078 1.163 1 98.25 186 ALA B O 1
ATOM 3041 N N . ILE B 1 187 ? 3.979 -16.359 2.449 1 98.19 187 ILE B N 1
ATOM 3042 C CA . ILE B 1 187 ? 2.91 -15.93 1.552 1 98.19 187 ILE B CA 1
ATOM 3043 C C . ILE B 1 187 ? 3.508 -15.43 0.239 1 98.19 187 ILE B C 1
ATOM 3045 O O . ILE B 1 187 ? 3.029 -15.781 -0.842 1 98.19 187 ILE B O 1
ATOM 3049 N N . MET B 1 188 ? 4.555 -14.594 0.33 1 98.62 188 MET B N 1
ATOM 3050 C CA . MET B 1 188 ? 5.227 -14.117 -0.876 1 98.62 188 MET B CA 1
ATOM 3051 C C . MET B 1 188 ? 5.719 -15.289 -1.722 1 98.62 188 MET B C 1
ATOM 3053 O O . MET B 1 188 ? 5.504 -15.312 -2.936 1 98.62 188 MET B O 1
ATOM 3057 N N . ARG B 1 189 ? 6.344 -16.25 -1.069 1 98.56 189 ARG B N 1
ATOM 3058 C CA . ARG B 1 189 ? 6.855 -17.422 -1.767 1 98.56 189 ARG B CA 1
ATOM 3059 C C . ARG B 1 189 ? 5.723 -18.188 -2.445 1 98.56 189 ARG B C 1
ATOM 3061 O O . ARG B 1 189 ? 5.863 -18.625 -3.59 1 98.56 189 ARG B O 1
ATOM 3068 N N . ARG B 1 190 ? 4.672 -18.359 -1.767 1 98.06 190 ARG B N 1
ATOM 3069 C CA . ARG B 1 190 ? 3.523 -19.062 -2.324 1 98.06 190 ARG B CA 1
ATOM 3070 C C . ARG B 1 190 ? 2.998 -18.359 -3.572 1 98.06 190 ARG B C 1
ATOM 3072 O O . ARG B 1 190 ? 2.693 -19.016 -4.574 1 98.06 190 ARG B O 1
ATOM 3079 N N . MET B 1 191 ? 2.859 -17.031 -3.502 1 98.44 191 MET B N 1
ATOM 3080 C CA . MET B 1 191 ? 2.359 -16.25 -4.633 1 98.44 191 MET B CA 1
ATOM 3081 C C . MET B 1 191 ? 3.307 -16.344 -5.824 1 98.44 191 MET B C 1
ATOM 3083 O O . MET B 1 191 ? 2.879 -16.641 -6.941 1 98.44 191 MET B O 1
ATOM 3087 N N . VAL B 1 192 ? 4.613 -16.125 -5.543 1 98.69 192 VAL B N 1
ATOM 3088 C CA . VAL B 1 192 ? 5.602 -16.156 -6.617 1 98.69 192 VAL B CA 1
ATOM 3089 C C . VAL B 1 192 ? 5.664 -17.547 -7.23 1 98.69 192 VAL B C 1
ATOM 3091 O O . VAL B 1 192 ? 5.664 -17.688 -8.453 1 98.69 192 VAL B O 1
ATOM 3094 N N . ALA B 1 193 ? 5.66 -18.578 -6.402 1 98.12 193 ALA B N 1
ATOM 3095 C CA . ALA B 1 193 ? 5.711 -19.953 -6.887 1 98.12 193 ALA B CA 1
ATOM 3096 C C . ALA B 1 193 ? 4.48 -20.281 -7.727 1 98.12 193 ALA B C 1
ATOM 3098 O O . ALA B 1 193 ? 4.594 -20.906 -8.789 1 98.12 193 ALA B O 1
ATOM 3099 N N . ALA B 1 194 ? 3.322 -19.875 -7.277 1 97.62 194 ALA B N 1
ATOM 3100 C CA . ALA B 1 194 ? 2.078 -20.156 -7.988 1 97.62 194 ALA B CA 1
ATOM 3101 C C . ALA B 1 194 ? 2.076 -19.5 -9.367 1 97.62 194 ALA B C 1
ATOM 3103 O O . ALA B 1 194 ? 1.571 -20.078 -10.336 1 97.62 194 ALA B O 1
ATOM 3104 N N . LEU B 1 195 ? 2.65 -18.297 -9.461 1 97.69 195 LEU B N 1
ATOM 3105 C CA . LEU B 1 195 ? 2.66 -17.547 -10.711 1 97.69 195 LEU B CA 1
ATOM 3106 C C . LEU B 1 195 ? 3.615 -18.172 -11.719 1 97.69 195 LEU B C 1
ATOM 3108 O O . LEU B 1 195 ? 3.422 -18.031 -12.93 1 97.69 195 LEU B O 1
ATOM 3112 N N . LEU B 1 196 ? 4.617 -18.828 -11.188 1 96.94 196 LEU B N 1
ATOM 3113 C CA . LEU B 1 196 ? 5.664 -19.344 -12.062 1 96.94 196 LEU B CA 1
ATOM 3114 C C . LEU B 1 196 ? 5.391 -20.781 -12.453 1 96.94 196 LEU B C 1
ATOM 3116 O O . LEU B 1 196 ? 6.098 -21.359 -13.289 1 96.94 196 LEU B O 1
ATOM 3120 N N . GLN B 1 197 ? 4.41 -21.375 -11.828 1 88.44 197 GLN B N 1
ATOM 3121 C CA . GLN B 1 197 ? 4.055 -22.75 -12.172 1 88.44 197 GLN B CA 1
ATOM 3122 C C . GLN B 1 197 ? 3.109 -22.797 -13.367 1 88.44 197 GLN B C 1
ATOM 3124 O O . GLN B 1 197 ? 2.342 -21.859 -13.594 1 88.44 197 GLN B O 1
#

Radius of gyration: 25.37 Å; Cα contacts (8 Å, |Δi|>4): 381; chains: 2; bounding box: 98×61×50 Å

Secondary structure (DSSP, 8-state):
--HHHHHHHHHHHHHHHHHHHHHHHHHHHHHHHTT-SS--HHHHHHHHTS-HHHHHHH-SSHHHHHHHHHHHHHHHHHHH--PPPTTS-HHHHHHHHHHHHHHHHHHHHHHHHHHHHHGGG-HHHHHHHHHHHHHHHHHHHHHTHHHHHT-TTHHHHHHHHHHHTSHHHHHIIIIIS---HHHHHHHHHHHHHHHH-/--HHHHHHHHHHHHHHHHHHHHHHHHHHHHHHHTT-SS--HHHHHHHHTS-HHHHHHH-SSHHHHHHHHHHHHHHHHHHH--PPPTTS-HHHHHHHHHHHHHHHHHHHHHHHHHHHTTGGG-HHHHHHHHHHHHHHHHHHHHHTHHHHHT-TTHHHHHHHHHHHTSHHHHHIIIIIS---HHHHHHHHHHHHHHHH-

InterPro domains:
  IPR001647 DNA-binding HTH domain, TetR-type [PS50977] (18-77)
  IPR009057 Homedomain-like superfamily [SSF46689] (14-84)

Organism: NCBI:txid175570

Solvent-accessible surface area (backbone atoms only — not comparable to full-atom values): 21020 Å² total; per-residue (Å²): 136,53,74,65,58,52,51,49,48,52,50,47,51,51,49,51,50,48,51,52,49,50,38,40,37,50,23,46,52,48,42,24,67,72,64,40,58,72,75,44,66,62,58,24,16,55,65,41,71,46,49,57,64,56,48,42,72,74,26,83,44,67,55,56,43,49,48,53,39,44,50,52,52,47,51,54,48,59,72,67,65,68,88,69,64,71,84,49,56,66,71,57,44,46,49,52,50,45,54,51,44,49,55,47,49,62,69,40,40,44,59,50,57,26,41,62,60,41,31,94,79,29,72,50,49,47,50,49,50,50,50,54,51,51,51,52,46,50,50,50,52,62,60,40,38,73,59,44,71,72,39,84,58,41,70,52,51,53,49,40,45,40,47,53,63,34,63,47,32,48,46,40,34,44,67,72,64,58,40,57,68,69,60,44,49,50,32,37,40,50,52,47,50,28,64,70,97,133,54,73,64,60,52,51,50,47,51,50,47,53,51,50,50,49,48,51,50,49,49,37,39,38,51,23,46,52,47,42,23,67,72,64,42,57,71,75,46,66,62,58,26,15,57,66,39,70,48,49,56,65,55,48,43,72,73,25,85,44,67,54,55,44,49,48,54,37,45,51,53,50,48,50,55,49,61,72,67,64,70,89,67,64,72,83,50,56,66,72,55,45,46,50,52,51,45,53,51,42,49,54,48,48,61,70,40,38,46,58,50,57,27,40,62,60,42,31,93,78,28,72,48,49,47,51,47,51,50,51,53,51,51,51,52,46,51,51,51,52,62,60,40,40,73,59,45,73,72,39,84,59,40,68,51,51,53,50,38,46,40,47,52,63,35,64,46,33,48,46,41,34,44,68,73,65,57,40,55,68,69,58,43,49,51,31,37,40,50,53,45,49,28,64,70,98

Nearest PDB structures (foldseek):
  5nz0-assembly1_A-2  TM=7.326E-01  e=7.126E-03  Mycobacterium tuberculosis H37Rv
  6ayh-assembly1_A-2  TM=6.660E-01  e=4.048E-03  Salmonella enterica
  4xk4-assembly2_D  TM=5.729E-01  e=1.905E-03  Escherichia coli K-12
  6ayi-assembly2_C  TM=6.536E-01  e=1.744E-02  Escherichia coli O157:H7
  7w2q-assembly1_B  TM=5.958E-01  e=3.219E-02  Pseudomonas aeruginosa PAO1

Foldseek 3Di:
DDPVVVVVVVVVVVVVLVLLLVLLLVLVVVCLVVPNLDDDLCSSCVSSVHDSVSSCVSPVDVLSSLLVNLVVLVVVLVVLDDDDDLPDPPLVLLVVLLVSLLVSLVSCVSVVSSLVVCVVPHPSSVVSVVVQLVVNLVNCCRNLVVLLVPDDPSVVLSVQLSCLRDNVLLCCVCPVVVDDSVVSSVSSSVSNVVSSD/DDPVVVVVVVVVVVVVLVVLLVLLLVLVVVCLVVPNLDDDLCSSCVSSVHDSVSSCVSPVDVLSSLLVNLVVLVVVLVVLDDDDDLPDDPLVLLVVLLVSLLVSLVSCVSVVSSLVVCVVPHPSSVVSVVVQLVVNLVNCCRNLVVLLVPDDPSVVLSVQLSCLRDNVLLCCVCPVVVDDSVVSSVSSSVSNVVSSD

pLDDT: mean 94.18, std 7.53, range [54.31, 98.69]